Protein AF-A0AAD4HXD1-F1 (afdb_monomer)

Radius of gyration: 34.02 Å; Cα contacts (8 Å, |Δi|>4): 388; chains: 1; bounding box: 122×70×69 Å

Foldseek 3Di:
DDDDDDDDDDDDDDDDDDDDDDDDDDPPDDDDPPDPVVVVVVVVVVVVVVVVVVVCVVPPPPPPPPPPPDDPDPDPDPDDDDDDDDDDDDDDDDDPDDDDDDDDDDDDDPDDDPDDPDPDPDDPVCQVLQLVLCVVQVFVDLDGFEEEEEAQFLQQLLVVVVLLLLLQVLVQGQAEYEHEYDPPDDPVVSCVVSVHDPVRRYRYDYPVRRPPRGLALAYEGEPQPSGDPVVVVVCVVCCVVSLHHYQYQHPPCCPVVSCVSNDTSVLNNDLLSQQLSLQVRLQVVLVVVDPDDDPLVVDDDDDQQDDPSVSSVLLSCLLPLDDDDDDAPVVQVVVPDDDQDDRQGYPVCNVVCVVVVPPDPDDGDPDDGPQCPDPPRNDDDDPVPDFDADSNGHGDDSVVSVVSNLVSLVVQCVNRQPPPDDDPVLSDDDSHCPSSHPDDDD

Sequence (442 aa):
MASLFRSKEELGKKDDDHKPAGPSMRTQWIAATGGPRRKLKRLVIVLGLAAFVYLFIRNLPTDVPVRDRRRPVYRPETEPNKPPAPGPMPKLKPDRTPLKPLPPYKPPPDTVPPPAAYNGPLLFQNLLPSLQGISSTGGASTVNKNVLFAAASLRSTAMLLPLACQMANELKNYVHFALVGGSDIDMDKLRAVNGIDASCQVMFHDAHHINNYMHPQAMIIDASGLEEDYFLTSMRKQAPDSGIPLIELPENSVTQLAWISKLDSSSLAGQKWIELHGLVSNLLDFQHKAQSIPSFFTNKLVSKKYPSWLEHALKLARARGYWTLYPSAVAARHLATVHSELYRAPEEYETEFAKESAGNSEFPIDGATLLENLPGGGKLLGFDEMPLLHWDGQATPLTGLDEAALGYAKEFRQAVGGCQTLTADDLLPKMSTKDLFCMKDK

Organism: NCBI:txid669026

Mean predicted aligned error: 18.13 Å

Secondary structure (DSSP, 8-state):
-----------------------------------HHHHHHHHHHHHHHHHHHHHHHHTS-TTS-----SPP----------PPPPPPPP-------PPPPPPPPPPPPS--PPPP---S----TTHHHHHHHHHHTTTT-SSS-EEEEEESSHHHHHHHHHHHHHHHHTTSSEEEEEE-SS----HHHHHHHTT--TT---EEEEGGGTTTT---SEEEEE-SSSS-HHHHHHHHHHHHHHTPPEEEE-TTHHHHSGGGGG--HHHHH-HHHHHHHHHHHHHHHHHHH-SS--HHHH---S-TTS-THHHHHHHHHHHHT---PPPPHHHHHHH-PPP-PPP---TTTHHHHTTTTTS--PPP--S--GGGGSTTTT-PPPTTTSPPB-TTS-B--HHHHHHHHHHHHHHHHHHTS--SS--TTTTSPPSSGGGT--PPP-

pLDDT: mean 72.96, std 17.88, range [31.19, 95.06]

Solvent-accessible surface area (backbone atoms only — not comparable to full-atom values): 28098 Å² total; per-residue (Å²): 134,84,88,84,91,84,86,89,80,89,84,91,80,84,90,85,85,88,86,86,84,87,85,81,90,77,84,78,83,74,83,83,83,78,56,74,70,61,59,52,54,53,50,53,51,52,52,50,51,52,51,49,52,51,51,51,63,72,66,49,74,81,83,63,74,80,79,74,85,66,79,85,78,83,71,82,87,86,77,95,86,78,84,80,78,82,74,88,74,83,83,78,78,84,76,92,66,87,78,75,83,79,78,84,86,72,83,80,77,95,70,82,71,78,84,73,84,80,87,66,83,87,78,68,87,57,50,66,64,27,50,50,54,33,56,76,57,38,15,79,34,90,79,55,35,28,32,33,39,45,31,59,25,70,61,26,38,66,58,48,48,61,49,46,30,51,20,19,71,61,67,61,33,49,29,34,37,28,54,46,63,94,69,91,67,56,66,71,56,58,30,54,76,68,72,48,60,89,82,48,62,53,43,66,35,58,44,94,62,40,84,89,47,46,47,45,36,23,37,39,35,60,59,52,72,58,40,47,68,72,55,54,55,50,49,65,63,45,28,73,79,67,72,35,41,73,44,71,36,50,68,66,30,74,76,78,46,49,66,61,33,75,53,37,30,68,56,59,45,29,65,70,44,50,28,48,51,48,46,52,55,54,50,52,55,43,58,76,70,48,93,70,83,55,66,86,75,72,61,81,85,64,61,75,81,46,53,77,64,55,50,56,49,50,53,49,25,43,45,69,53,61,79,82,80,81,67,51,70,74,51,33,68,76,74,51,76,88,73,90,74,75,93,69,63,26,86,93,39,33,82,77,44,67,77,62,68,84,72,70,84,78,76,83,85,75,95,64,53,75,47,52,75,37,87,75,59,42,64,74,71,53,81,90,68,52,78,47,61,39,100,88,68,48,80,42,57,72,68,56,44,50,52,50,10,54,53,44,32,52,50,43,18,54,73,68,13,63,36,88,74,86,51,79,75,48,70,46,88,52,91,51,45,66,46,50,36,60,67,74,88,127

Structure (mmCIF, N/CA/C/O backbone):
data_AF-A0AAD4HXD1-F1
#
_entry.id   AF-A0AAD4HXD1-F1
#
loop_
_atom_site.group_PDB
_atom_site.id
_atom_site.type_symbol
_atom_site.label_atom_id
_atom_site.label_alt_id
_atom_site.label_comp_id
_atom_site.label_asym_id
_atom_site.label_entity_id
_atom_site.label_seq_id
_atom_site.pdbx_PDB_ins_code
_atom_site.Cartn_x
_atom_site.Cartn_y
_atom_site.Cartn_z
_atom_site.occupancy
_atom_site.B_iso_or_equiv
_atom_site.auth_seq_id
_atom_site.auth_comp_id
_atom_site.auth_asym_id
_atom_site.auth_atom_id
_atom_site.pdbx_PDB_model_num
ATOM 1 N N . MET A 1 1 ? -81.039 25.471 -8.101 1.00 37.06 1 MET A N 1
ATOM 2 C CA . MET A 1 1 ? -81.236 26.212 -9.362 1.00 37.06 1 MET A CA 1
ATOM 3 C C . MET A 1 1 ? -80.334 25.608 -10.427 1.00 37.06 1 MET A C 1
ATOM 5 O O . MET A 1 1 ? -79.185 25.343 -10.120 1.00 37.06 1 MET A O 1
ATOM 9 N N . ALA A 1 2 ? -80.918 25.362 -11.602 1.00 35.09 2 ALA A N 1
ATOM 10 C CA . ALA A 1 2 ? -80.341 25.270 -12.949 1.00 35.09 2 ALA A CA 1
ATOM 11 C C . ALA A 1 2 ? -78.946 24.636 -13.193 1.00 35.09 2 ALA A C 1
ATOM 13 O O . ALA A 1 2 ? -77.903 25.181 -12.853 1.00 35.09 2 ALA A O 1
ATOM 14 N N . SER A 1 3 ? -79.011 23.523 -13.931 1.00 43.44 3 SER A N 1
ATOM 15 C CA . SER A 1 3 ? -78.057 22.979 -14.917 1.00 43.44 3 SER A CA 1
ATOM 16 C C . SER A 1 3 ? -77.459 24.027 -15.873 1.00 43.44 3 SER A C 1
ATOM 18 O O . SER A 1 3 ? -78.152 24.997 -16.166 1.00 43.44 3 SER A O 1
ATOM 20 N N . LEU A 1 4 ? -76.267 23.763 -16.449 1.00 40.69 4 LEU A N 1
ATOM 21 C CA . LEU A 1 4 ? -76.042 23.861 -17.910 1.00 40.69 4 LEU A CA 1
ATOM 22 C C . LEU A 1 4 ? -74.705 23.228 -18.398 1.00 40.69 4 LEU A C 1
ATOM 24 O O . LEU A 1 4 ? -73.636 23.806 -18.268 1.00 40.69 4 LEU A O 1
ATOM 28 N N . PHE A 1 5 ? -74.834 22.018 -18.963 1.00 42.75 5 PHE A N 1
ATOM 29 C CA . PHE A 1 5 ? -74.226 21.419 -20.177 1.00 42.75 5 PHE A CA 1
ATOM 30 C C . PHE A 1 5 ? -72.800 21.754 -20.690 1.00 42.75 5 PHE A C 1
ATOM 32 O O . PHE A 1 5 ? -72.495 22.903 -20.989 1.00 42.75 5 PHE A O 1
ATOM 39 N N . ARG A 1 6 ? -72.043 20.690 -21.048 1.00 36.03 6 ARG A N 1
ATOM 40 C CA . ARG A 1 6 ? -71.559 20.304 -22.419 1.00 36.03 6 ARG A CA 1
ATOM 41 C C . ARG A 1 6 ? -70.663 19.048 -22.312 1.00 36.03 6 ARG A C 1
ATOM 43 O O . ARG A 1 6 ? -69.694 19.058 -21.572 1.00 36.03 6 ARG A O 1
ATOM 50 N N . SER A 1 7 ? -71.090 17.856 -22.741 1.00 36.94 7 SER A N 1
ATOM 51 C CA . SER A 1 7 ? -71.061 17.258 -24.097 1.00 36.94 7 SER A CA 1
ATOM 52 C C . SER A 1 7 ? -69.665 16.915 -24.664 1.00 36.94 7 SER A C 1
ATOM 54 O O . SER A 1 7 ? -68.981 17.796 -25.165 1.00 36.94 7 SER A O 1
ATOM 56 N N . LYS A 1 8 ? -69.359 15.606 -24.632 1.00 39.53 8 LYS A N 1
ATOM 57 C CA . LYS A 1 8 ? -68.745 14.724 -25.657 1.00 39.53 8 LYS A CA 1
ATOM 58 C C . LYS A 1 8 ? -67.545 15.206 -26.500 1.00 39.53 8 LYS A C 1
ATOM 60 O O . LYS A 1 8 ? -67.740 15.956 -27.445 1.00 39.53 8 LYS A O 1
ATOM 65 N N . GLU A 1 9 ? -66.401 14.556 -26.270 1.00 47.41 9 GLU A N 1
ATOM 66 C CA . GLU A 1 9 ? -65.419 14.057 -27.262 1.00 47.41 9 GLU A CA 1
ATOM 67 C C . GLU A 1 9 ? -64.537 13.025 -26.508 1.00 47.41 9 GLU A C 1
ATOM 69 O O . GLU A 1 9 ? -64.000 13.344 -25.452 1.00 47.41 9 GLU A O 1
ATOM 74 N N . GLU A 1 10 ? -64.700 11.711 -26.728 1.00 44.38 10 GLU A N 1
ATOM 75 C CA . GLU A 1 10 ? -63.871 10.877 -27.634 1.00 44.38 10 GLU A CA 1
ATOM 76 C C . GLU A 1 10 ? -62.373 10.937 -27.245 1.00 44.38 10 GLU A C 1
ATOM 78 O O . GLU A 1 10 ? -61.761 11.989 -27.309 1.00 44.38 10 GLU A O 1
ATOM 83 N N . LEU A 1 11 ? -61.692 9.894 -26.752 1.00 44.38 11 LEU A N 1
ATOM 84 C CA . LEU A 1 11 ? -61.571 8.527 -27.261 1.00 44.38 11 LEU A CA 1
ATOM 85 C C . LEU A 1 11 ? -60.884 7.607 -26.228 1.00 44.38 11 LEU A C 1
ATOM 87 O O . LEU A 1 11 ? -59.966 8.019 -25.522 1.00 44.38 11 LEU A O 1
ATOM 91 N N . GLY A 1 12 ? -61.249 6.321 -26.266 1.00 40.88 12 GLY A N 1
ATOM 92 C CA . GLY A 1 12 ? -60.297 5.217 -26.099 1.00 40.88 12 GLY A CA 1
ATOM 93 C C . GLY A 1 12 ? -59.960 4.773 -24.676 1.00 40.88 12 GLY A C 1
ATOM 94 O O . GLY A 1 12 ? -58.816 4.904 -24.246 1.00 40.88 12 GLY A O 1
ATOM 95 N N . LYS A 1 13 ? -60.904 4.121 -23.984 1.00 35.56 13 LYS A N 1
ATOM 96 C CA . LYS A 1 13 ? -60.568 3.242 -22.855 1.00 35.56 13 LYS A CA 1
ATOM 97 C C . LYS A 1 13 ? -60.996 1.812 -23.170 1.00 35.56 13 LYS A C 1
ATOM 99 O O . LYS A 1 13 ? -62.151 1.550 -23.467 1.00 35.56 13 LYS A O 1
ATOM 104 N N . LYS A 1 14 ? -59.987 0.946 -23.181 1.00 45.91 14 LYS A N 1
ATOM 105 C CA . LYS A 1 14 ? -60.007 -0.480 -23.498 1.00 45.91 14 LYS A CA 1
ATOM 106 C C . LYS A 1 14 ? -60.775 -1.230 -22.408 1.00 45.91 14 LYS A C 1
ATOM 108 O O . LYS A 1 14 ? -60.417 -1.103 -21.239 1.00 45.91 14 LYS A O 1
ATOM 113 N N . ASP A 1 15 ? -61.814 -1.942 -22.832 1.00 51.22 15 ASP A N 1
ATOM 114 C CA . ASP A 1 15 ? -62.765 -2.680 -22.002 1.00 51.22 15 ASP A CA 1
ATOM 115 C C . ASP A 1 15 ? -62.087 -3.744 -21.132 1.00 51.22 15 ASP A C 1
ATOM 117 O O . ASP A 1 15 ? -61.489 -4.703 -21.628 1.00 51.22 15 ASP A O 1
ATOM 121 N N . ASP A 1 16 ? -62.227 -3.544 -19.825 1.00 55.25 16 ASP A N 1
ATOM 122 C CA . ASP A 1 16 ? -62.021 -4.512 -18.756 1.00 55.25 16 ASP A CA 1
ATOM 123 C C . ASP A 1 16 ? -63.414 -4.972 -18.320 1.00 55.25 16 ASP A C 1
ATOM 125 O O . ASP A 1 16 ? -64.107 -4.221 -17.643 1.00 55.25 16 ASP A O 1
ATOM 129 N N . ASP A 1 17 ? -63.821 -6.181 -18.702 1.00 49.19 17 ASP A N 1
ATOM 130 C CA . ASP A 1 17 ? -64.832 -6.950 -17.974 1.00 49.19 17 ASP A CA 1
ATOM 131 C C . ASP A 1 17 ? -64.787 -8.423 -18.404 1.00 49.19 17 ASP A C 1
ATOM 133 O O . ASP A 1 17 ? -65.144 -8.783 -19.522 1.00 49.19 17 ASP A O 1
ATOM 137 N N . HIS A 1 18 ? -64.297 -9.284 -17.506 1.00 42.56 18 HIS A N 1
ATOM 138 C CA . HIS A 1 18 ? -65.062 -10.405 -16.939 1.00 42.56 18 HIS A CA 1
ATOM 139 C C . HIS A 1 18 ? -64.167 -11.329 -16.086 1.00 42.56 18 HIS A C 1
ATOM 141 O O . HIS A 1 18 ? -63.162 -11.887 -16.523 1.00 42.56 18 HIS A O 1
ATOM 147 N N . LYS A 1 19 ? -64.600 -11.532 -14.839 1.00 37.06 19 LYS A N 1
ATOM 148 C CA . LYS A 1 19 ? -64.245 -12.627 -13.914 1.00 37.06 19 LYS A CA 1
ATOM 149 C C . LYS A 1 19 ? -65.553 -13.386 -13.582 1.00 37.06 19 LYS A C 1
ATOM 151 O O . LYS A 1 19 ? -66.611 -12.784 -13.746 1.00 37.06 19 LYS A O 1
ATOM 156 N N . PRO A 1 20 ? -65.542 -14.544 -12.886 1.00 50.59 20 PRO A N 1
ATOM 157 C CA . PRO A 1 20 ? -64.665 -15.723 -12.970 1.00 50.59 20 PRO A CA 1
ATOM 158 C C . PRO A 1 20 ? -65.456 -17.075 -12.917 1.00 50.59 20 PRO A C 1
ATOM 160 O O . PRO A 1 20 ? -66.673 -17.084 -12.776 1.00 50.59 20 PRO A O 1
ATOM 163 N N . ALA A 1 21 ? -64.707 -18.196 -12.904 1.00 35.56 21 ALA A N 1
ATOM 164 C CA . ALA A 1 21 ? -65.012 -19.540 -12.343 1.00 35.56 21 ALA A CA 1
ATOM 165 C C . ALA A 1 21 ? -65.414 -20.717 -13.281 1.00 35.56 21 ALA A C 1
ATOM 167 O O . ALA A 1 21 ? -66.584 -20.898 -13.574 1.00 35.56 21 ALA A O 1
ATOM 168 N N . GLY A 1 22 ? -64.409 -21.571 -13.594 1.00 36.91 22 GLY A N 1
ATOM 169 C CA . GLY A 1 22 ? -64.385 -23.060 -13.720 1.00 36.91 22 GLY A CA 1
ATOM 170 C C . GLY A 1 22 ? -65.423 -23.828 -14.578 1.00 36.91 22 GLY A C 1
ATOM 171 O O . GLY A 1 22 ? -66.390 -23.242 -15.037 1.00 36.91 22 GLY A O 1
ATOM 172 N N . PRO A 1 23 ? -65.313 -25.171 -14.764 1.00 42.66 23 PRO A N 1
ATOM 173 C CA . PRO A 1 23 ? -64.225 -26.109 -14.450 1.00 42.66 23 PRO A CA 1
ATOM 174 C C . PRO A 1 23 ? -63.858 -27.082 -15.618 1.00 42.66 23 PRO A C 1
ATOM 176 O O . PRO A 1 23 ? -64.441 -27.087 -16.698 1.00 42.66 23 PRO A O 1
ATOM 179 N N . SER A 1 24 ? -62.949 -28.015 -15.317 1.00 40.91 24 SER A N 1
ATOM 180 C CA . SER A 1 24 ? -62.674 -29.290 -16.012 1.00 40.91 24 SER A CA 1
ATOM 181 C C . SER A 1 24 ? -61.665 -29.280 -17.172 1.00 40.91 24 SER A C 1
ATOM 183 O O . SER A 1 24 ? -61.949 -29.076 -18.350 1.00 40.91 24 SER A O 1
ATOM 185 N N . MET A 1 25 ? -60.436 -29.620 -16.792 1.00 47.22 25 MET A N 1
ATOM 186 C CA . MET A 1 25 ? -59.376 -30.086 -17.669 1.00 47.22 25 MET A CA 1
ATOM 187 C C . MET A 1 25 ? -59.753 -31.493 -18.167 1.00 47.22 25 MET A C 1
ATOM 189 O O . MET A 1 25 ? -59.591 -32.482 -17.455 1.00 47.22 25 MET A O 1
ATOM 193 N N . ARG A 1 26 ? -60.304 -31.594 -19.382 1.00 41.69 26 ARG A N 1
ATOM 194 C CA . ARG A 1 26 ? -60.372 -32.866 -20.114 1.00 41.69 26 ARG A CA 1
ATOM 195 C C . ARG A 1 26 ? -59.051 -33.076 -20.843 1.00 41.69 26 ARG A C 1
ATOM 197 O O . ARG A 1 26 ? -58.772 -32.438 -21.854 1.00 41.69 26 ARG A O 1
ATOM 204 N N . THR A 1 27 ? -58.253 -33.999 -20.325 1.00 47.50 27 THR A N 1
ATOM 205 C CA . THR A 1 27 ? -57.062 -34.543 -20.976 1.00 47.50 27 THR A CA 1
ATOM 206 C C . THR A 1 27 ? -57.485 -35.308 -22.229 1.00 47.50 27 THR A C 1
ATOM 208 O O . THR A 1 27 ? -57.886 -36.469 -22.158 1.00 47.50 27 THR A O 1
ATOM 211 N N . GLN A 1 28 ? -57.427 -34.658 -23.389 1.00 45.16 28 GLN A N 1
ATOM 212 C CA . GLN A 1 28 ? -57.628 -35.325 -24.671 1.00 45.16 28 GLN A CA 1
ATOM 213 C C . GLN A 1 28 ? -56.326 -36.039 -25.055 1.00 45.16 28 GLN A C 1
ATOM 215 O O . GLN A 1 28 ? -55.384 -35.448 -25.580 1.00 45.16 28 GLN A O 1
ATOM 220 N N . TRP A 1 29 ? -56.264 -37.330 -24.733 1.00 46.12 29 TRP A N 1
ATOM 221 C CA . TRP A 1 29 ? -55.247 -38.244 -25.237 1.00 46.12 29 TRP A CA 1
ATOM 222 C C . TRP A 1 29 ? -55.370 -38.348 -26.760 1.00 46.12 29 TRP A C 1
ATOM 224 O O . TRP A 1 29 ? -56.280 -38.996 -27.271 1.00 46.12 29 TRP A O 1
ATOM 234 N N . ILE A 1 30 ? -54.439 -37.736 -27.491 1.00 43.94 30 ILE A N 1
ATOM 235 C CA . ILE A 1 30 ? -54.216 -38.054 -28.902 1.00 43.94 30 ILE A CA 1
ATOM 236 C C . ILE A 1 30 ? -53.036 -39.023 -28.953 1.00 43.94 30 ILE A C 1
ATOM 238 O O . ILE A 1 30 ? -51.882 -38.648 -28.745 1.00 43.94 30 ILE A O 1
ATOM 242 N N . ALA A 1 31 ? -53.348 -40.295 -29.196 1.00 43.25 31 ALA A N 1
ATOM 243 C CA . ALA A 1 31 ? -52.364 -41.339 -29.424 1.00 43.25 31 ALA A CA 1
ATOM 244 C C . ALA A 1 31 ? -51.506 -41.001 -30.655 1.00 43.25 31 ALA A C 1
ATOM 246 O O . ALA A 1 31 ? -52.005 -40.720 -31.744 1.00 43.25 31 ALA A O 1
ATOM 247 N N . ALA A 1 32 ? -50.189 -41.024 -30.464 1.00 48.75 32 ALA A N 1
ATOM 248 C CA . ALA A 1 32 ? -49.208 -40.738 -31.492 1.00 48.75 32 ALA A CA 1
ATOM 249 C C . ALA A 1 32 ? -49.118 -41.877 -32.520 1.00 48.75 32 ALA A C 1
ATOM 251 O O . ALA A 1 32 ? -48.536 -42.923 -32.246 1.00 48.75 32 ALA A O 1
ATOM 252 N N . THR A 1 33 ? -49.554 -41.630 -33.752 1.00 52.91 33 THR A N 1
ATOM 253 C CA . THR A 1 33 ? -49.103 -42.389 -34.929 1.00 52.91 33 THR A CA 1
ATOM 254 C C . THR A 1 33 ? -48.000 -41.601 -35.636 1.00 52.91 33 THR A C 1
ATOM 256 O O . THR A 1 33 ? -48.153 -41.003 -36.698 1.00 52.91 33 THR A O 1
ATOM 259 N N . GLY A 1 34 ? -46.831 -41.546 -34.992 1.00 46.81 34 GLY A N 1
ATOM 260 C CA . GLY A 1 34 ? -45.631 -40.946 -35.570 1.00 46.81 34 GLY A CA 1
ATOM 261 C C . GLY A 1 34 ? -45.034 -41.857 -36.641 1.00 46.81 34 GLY A C 1
ATOM 262 O O . GLY A 1 34 ? -44.302 -42.785 -36.310 1.00 46.81 34 GLY A O 1
ATOM 263 N N . GLY A 1 35 ? -45.329 -41.581 -37.913 1.00 59.06 35 GLY A N 1
ATOM 264 C CA . GLY A 1 35 ? -44.817 -42.349 -39.050 1.00 59.06 35 GLY A CA 1
ATOM 265 C C . GLY A 1 35 ? -43.278 -42.491 -39.092 1.00 59.06 35 GLY A C 1
ATOM 266 O O . GLY A 1 35 ? -42.547 -41.662 -38.531 1.00 59.06 35 GLY A O 1
ATOM 267 N N . PRO A 1 36 ? -42.760 -43.510 -39.807 1.00 59.25 36 PRO A N 1
ATOM 268 C CA . PRO A 1 36 ? -41.360 -43.967 -39.754 1.00 59.25 36 PRO A CA 1
ATOM 269 C C . PRO A 1 36 ? -40.311 -42.892 -40.097 1.00 59.25 36 PRO A C 1
ATOM 271 O O . PRO A 1 36 ? -39.161 -42.973 -39.667 1.00 59.25 36 PRO A O 1
ATOM 274 N N . ARG A 1 37 ? -40.709 -41.811 -40.781 1.00 59.09 37 ARG A N 1
ATOM 275 C CA . ARG A 1 37 ? -39.831 -40.680 -41.131 1.00 59.09 37 ARG A CA 1
ATOM 276 C C . ARG A 1 37 ? -39.358 -39.848 -39.927 1.00 59.09 37 ARG A C 1
ATOM 278 O O . ARG A 1 37 ? -38.279 -39.263 -39.995 1.00 59.09 37 ARG A O 1
ATOM 285 N N . ARG A 1 38 ? -40.108 -39.789 -38.814 1.00 59.34 38 ARG A N 1
ATOM 286 C CA . ARG A 1 38 ? -39.685 -39.028 -37.613 1.00 59.34 38 ARG A CA 1
ATOM 287 C C . ARG A 1 38 ? -38.642 -39.774 -36.777 1.00 59.34 38 ARG A C 1
ATOM 289 O O . ARG A 1 38 ? -37.774 -39.127 -36.193 1.00 59.34 38 ARG A O 1
ATOM 296 N N . LYS A 1 39 ? -38.685 -41.112 -36.751 1.00 66.69 39 LYS A N 1
ATOM 297 C CA . LYS A 1 39 ? -37.666 -41.920 -36.061 1.00 66.69 39 LYS A CA 1
ATOM 298 C C . LYS A 1 39 ? -36.324 -41.885 -36.794 1.00 66.69 39 LYS A C 1
ATOM 300 O O . LYS A 1 39 ? -35.301 -41.735 -36.137 1.00 66.69 39 LYS A O 1
ATOM 305 N N . LEU A 1 40 ? -36.336 -41.882 -38.131 1.00 73.50 40 LEU A N 1
ATOM 306 C CA . LEU A 1 40 ? -35.114 -41.751 -38.931 1.00 73.50 40 LEU A CA 1
ATOM 307 C C . LEU A 1 40 ? -34.408 -40.403 -38.704 1.00 73.50 40 LEU A C 1
ATOM 309 O O . LEU A 1 40 ? -33.202 -40.375 -38.493 1.00 73.50 40 LEU A O 1
ATOM 313 N N . LYS A 1 41 ? -35.157 -39.289 -38.641 1.00 74.12 41 LYS A N 1
ATOM 314 C CA . LYS A 1 41 ? -34.578 -37.966 -38.335 1.00 74.12 41 LYS A CA 1
ATOM 315 C C . LYS A 1 41 ? -33.908 -37.913 -36.959 1.00 74.12 41 LYS A C 1
ATOM 317 O O . LYS A 1 41 ? -32.830 -37.348 -36.837 1.00 74.12 41 LYS A O 1
ATOM 322 N N . ARG A 1 42 ? -34.513 -38.521 -35.931 1.00 78.19 42 ARG A N 1
ATOM 323 C CA . ARG A 1 42 ? -33.906 -38.585 -34.589 1.00 78.19 42 ARG A CA 1
ATOM 324 C C . ARG A 1 42 ? -32.628 -39.424 -34.583 1.00 78.19 42 ARG A C 1
ATOM 326 O O . ARG A 1 42 ? -31.668 -39.034 -33.934 1.00 78.19 42 ARG A O 1
ATOM 333 N N . LEU A 1 43 ? -32.596 -40.520 -35.339 1.00 85.69 43 LEU A N 1
ATOM 334 C CA . LEU A 1 43 ? -31.428 -41.398 -35.428 1.00 85.69 43 LEU A CA 1
ATOM 335 C C . LEU A 1 43 ? -30.250 -40.706 -36.137 1.00 85.69 43 LEU A C 1
ATOM 337 O O . LEU A 1 43 ? -29.125 -40.777 -35.656 1.00 85.69 43 LEU A O 1
ATOM 341 N N . VAL A 1 44 ? -30.520 -39.947 -37.205 1.00 88.81 44 VAL A N 1
ATOM 342 C CA . VAL A 1 44 ? -29.504 -39.130 -37.895 1.00 88.81 44 VAL A CA 1
ATOM 343 C C . VAL A 1 44 ? -28.949 -38.027 -36.988 1.00 88.81 44 VAL A C 1
ATOM 345 O O . VAL A 1 44 ? -27.743 -37.813 -36.968 1.00 88.81 44 VAL A O 1
ATOM 348 N N . ILE A 1 45 ? -29.798 -37.361 -36.195 1.00 90.00 45 ILE A N 1
ATOM 349 C CA . ILE A 1 45 ? -29.348 -36.333 -35.240 1.00 90.00 45 ILE A CA 1
ATOM 350 C C . ILE A 1 45 ? -28.458 -36.946 -34.152 1.00 90.00 45 ILE A C 1
ATOM 352 O O . ILE A 1 45 ? -27.416 -36.384 -33.831 1.00 90.00 45 ILE A O 1
ATOM 356 N N . VAL A 1 46 ? -28.840 -38.107 -33.611 1.00 92.31 46 VAL A N 1
ATOM 357 C CA . VAL A 1 46 ? -28.043 -38.807 -32.591 1.00 92.31 46 VAL A CA 1
ATOM 358 C C . VAL A 1 46 ? -26.695 -39.253 -33.159 1.00 92.31 46 VAL A C 1
ATOM 360 O O . VAL A 1 46 ? -25.674 -39.048 -32.511 1.00 92.31 46 VAL A O 1
ATOM 363 N N . LEU A 1 47 ? -26.666 -39.793 -34.381 1.00 92.75 47 LEU A N 1
ATOM 364 C CA . LEU A 1 47 ? -25.414 -40.148 -35.057 1.00 92.75 47 LEU A CA 1
ATOM 365 C C . LEU A 1 47 ? -24.543 -38.921 -35.350 1.00 92.75 47 LEU A C 1
ATOM 367 O O . LEU A 1 47 ? -23.331 -38.987 -35.169 1.00 92.75 47 LEU A O 1
ATOM 371 N N . GLY A 1 48 ? -25.145 -37.799 -35.749 1.00 94.19 48 GLY A N 1
ATOM 372 C CA . GLY A 1 48 ? -24.433 -36.537 -35.958 1.00 94.19 48 GLY A CA 1
ATOM 373 C C . GLY A 1 48 ? -23.806 -36.001 -34.669 1.00 94.19 48 GLY A C 1
ATOM 374 O O . GLY A 1 48 ? -22.636 -35.631 -34.665 1.00 94.19 48 GLY A O 1
ATOM 375 N N . LEU A 1 49 ? -24.547 -36.032 -33.556 1.00 93.81 49 LEU A N 1
ATOM 376 C CA . LEU A 1 49 ? -24.029 -35.664 -32.234 1.00 93.81 49 LEU A CA 1
ATOM 377 C C . LEU A 1 49 ? -22.905 -36.600 -31.782 1.00 93.81 49 LEU A C 1
ATOM 379 O O . LEU A 1 49 ? -21.880 -36.129 -31.301 1.00 93.81 49 LEU A O 1
ATOM 383 N N . ALA A 1 50 ? -23.057 -37.911 -31.979 1.00 93.50 50 ALA A N 1
ATOM 384 C CA . ALA A 1 50 ? -22.020 -38.881 -31.639 1.00 93.50 50 ALA A CA 1
ATOM 385 C C . ALA A 1 50 ? -20.742 -38.671 -32.469 1.00 93.50 50 ALA A C 1
ATOM 387 O O . ALA A 1 50 ? -19.643 -38.696 -31.919 1.00 93.50 50 ALA A O 1
ATOM 388 N N . ALA A 1 51 ? -20.875 -38.401 -33.772 1.00 93.75 51 ALA A N 1
ATOM 389 C CA . ALA A 1 51 ? -19.747 -38.086 -34.645 1.00 93.75 51 ALA A CA 1
ATOM 390 C C . ALA A 1 51 ? -19.065 -36.768 -34.249 1.00 93.75 51 ALA A C 1
ATOM 392 O O . ALA A 1 51 ? -17.839 -36.697 -34.237 1.00 93.75 51 ALA A O 1
ATOM 393 N N . PHE A 1 52 ? -19.841 -35.748 -33.871 1.00 92.88 52 PHE A N 1
ATOM 394 C CA . PHE A 1 52 ? -19.307 -34.484 -33.370 1.00 92.88 52 PHE A CA 1
ATOM 395 C C . PHE A 1 52 ? -18.513 -34.677 -32.074 1.00 92.88 52 PHE A C 1
ATOM 397 O O . PHE A 1 52 ? -17.381 -34.213 -31.984 1.00 92.88 52 PHE A O 1
ATOM 404 N N . VAL A 1 53 ? -19.059 -35.414 -31.101 1.00 93.25 53 VAL A N 1
ATOM 405 C CA . VAL A 1 53 ? -18.362 -35.727 -29.842 1.00 93.25 53 VAL A CA 1
ATOM 406 C C . VAL A 1 53 ? -17.089 -36.533 -30.105 1.00 93.25 53 VAL A C 1
ATOM 408 O O . VAL A 1 53 ? -16.044 -36.227 -29.540 1.00 93.25 53 VAL A O 1
ATOM 411 N N . TYR A 1 54 ? -17.141 -37.518 -31.005 1.00 93.25 54 TYR A N 1
ATOM 412 C CA . TYR A 1 54 ? -15.964 -38.296 -31.393 1.00 93.25 54 TYR A CA 1
ATOM 413 C C . TYR A 1 54 ? -14.871 -37.422 -32.025 1.00 93.25 54 TYR A C 1
ATOM 415 O O . TYR A 1 54 ? -13.705 -37.522 -31.645 1.00 93.25 54 TYR A O 1
ATOM 423 N N . LEU A 1 55 ? -15.240 -36.535 -32.956 1.00 91.19 55 LEU A N 1
ATOM 424 C CA . LEU A 1 55 ? -14.294 -35.609 -33.582 1.00 91.19 55 LEU A CA 1
ATOM 425 C C . LEU A 1 55 ? -13.741 -34.602 -32.573 1.00 91.19 55 LEU A C 1
ATOM 427 O O . LEU A 1 55 ? -12.550 -34.319 -32.610 1.00 91.19 55 LEU A O 1
ATOM 431 N N . PHE A 1 56 ? -14.566 -34.113 -31.648 1.00 86.38 56 PHE A N 1
ATOM 432 C CA . PHE A 1 56 ? -14.150 -33.196 -30.591 1.00 86.38 56 PHE A CA 1
ATOM 433 C C . PHE A 1 56 ? -13.135 -33.836 -29.636 1.00 86.38 56 PHE A C 1
ATOM 435 O O . PHE A 1 56 ? -12.118 -33.223 -29.337 1.00 86.38 56 PHE A O 1
ATOM 442 N N . ILE A 1 57 ? -13.362 -35.084 -29.210 1.00 87.06 57 ILE A N 1
ATOM 443 C CA . ILE A 1 57 ? -12.414 -35.822 -28.359 1.00 87.06 57 ILE A CA 1
ATOM 444 C C . ILE A 1 57 ? -11.111 -36.100 -29.116 1.00 87.06 57 ILE A C 1
ATOM 446 O O . ILE A 1 57 ? -10.031 -35.970 -28.548 1.00 87.06 57 ILE A O 1
ATOM 450 N N . ARG A 1 58 ? -11.190 -36.461 -30.403 1.00 84.19 58 ARG A N 1
ATOM 451 C CA . ARG A 1 58 ? -10.005 -36.787 -31.209 1.00 84.19 58 ARG A CA 1
ATOM 452 C C . ARG A 1 58 ? -9.168 -35.559 -31.587 1.00 84.19 58 ARG A C 1
ATOM 454 O O . ARG A 1 58 ? -7.959 -35.694 -31.729 1.00 84.19 58 ARG A O 1
ATOM 461 N N . ASN A 1 59 ? -9.796 -34.394 -31.749 1.00 81.81 59 ASN A N 1
ATOM 462 C CA . ASN A 1 59 ? -9.123 -33.115 -32.005 1.00 81.81 59 ASN A CA 1
ATOM 463 C C . ASN A 1 59 ? -8.870 -32.298 -30.732 1.00 81.81 59 ASN A C 1
ATOM 465 O O . ASN A 1 59 ? -8.457 -31.144 -30.839 1.00 81.81 59 ASN A O 1
ATOM 469 N N . LEU A 1 60 ? -9.112 -32.852 -29.540 1.00 77.38 60 LEU A N 1
ATOM 470 C CA . LEU A 1 60 ? -8.720 -32.190 -28.306 1.00 77.38 60 LEU A CA 1
ATOM 471 C C . LEU A 1 60 ? -7.181 -32.187 -28.257 1.00 77.38 60 LEU A C 1
ATOM 473 O O . LEU A 1 60 ? -6.592 -33.270 -28.223 1.00 77.38 60 LEU A O 1
ATOM 477 N N . PRO A 1 61 ? -6.503 -31.025 -28.280 1.00 64.44 61 PRO A N 1
ATOM 478 C CA . PRO A 1 61 ? -5.056 -30.995 -28.134 1.00 64.44 61 PRO A CA 1
ATOM 479 C C . PRO A 1 61 ? -4.712 -31.485 -26.723 1.00 64.44 61 PRO A C 1
ATOM 481 O O . PRO A 1 61 ? -4.895 -30.771 -25.740 1.00 64.44 61 PRO A O 1
ATOM 484 N N . THR A 1 62 ? -4.235 -32.723 -26.613 1.00 62.16 62 THR A N 1
ATOM 485 C CA . THR A 1 62 ? -3.750 -33.310 -25.353 1.00 62.16 62 THR A CA 1
ATOM 486 C C . THR A 1 62 ? -2.395 -32.747 -24.924 1.00 62.16 62 THR A C 1
ATOM 488 O O . THR A 1 62 ? -1.924 -33.057 -23.835 1.00 62.16 62 THR A O 1
ATOM 491 N N . ASP A 1 63 ? -1.796 -31.888 -25.751 1.00 60.88 63 ASP A N 1
ATOM 492 C CA . ASP A 1 63 ? -0.480 -31.285 -25.529 1.00 60.88 63 ASP A CA 1
ATOM 493 C C . ASP A 1 63 ? -0.552 -29.949 -24.776 1.00 60.88 63 ASP A C 1
ATOM 495 O O . ASP A 1 63 ? 0.454 -29.257 -24.629 1.00 60.88 63 ASP A O 1
ATOM 499 N N . VAL A 1 64 ? -1.735 -29.561 -24.287 1.00 60.06 64 VAL A N 1
ATOM 500 C CA . VAL A 1 64 ? -1.852 -28.430 -23.364 1.00 60.06 64 VAL A CA 1
ATOM 501 C C . VAL A 1 64 ? -1.570 -28.969 -21.962 1.00 60.06 64 VAL A C 1
ATOM 503 O O . VAL A 1 64 ? -2.416 -29.689 -21.423 1.00 60.06 64 VAL A O 1
ATOM 506 N N . PRO A 1 65 ? -0.410 -28.670 -21.343 1.00 51.91 65 PRO A N 1
ATOM 507 C CA . PRO A 1 65 ? -0.193 -29.054 -19.959 1.00 51.91 65 PRO A CA 1
ATOM 508 C C . PRO A 1 65 ? -1.318 -28.444 -19.126 1.00 51.91 65 PRO A C 1
ATOM 510 O O . PRO A 1 65 ? -1.641 -27.260 -19.269 1.00 51.91 65 PRO A O 1
ATOM 513 N N . VAL A 1 66 ? -1.929 -29.253 -18.257 1.00 48.50 66 VAL A N 1
ATOM 514 C CA . VAL A 1 66 ? -2.782 -28.729 -17.192 1.00 48.50 66 VAL A CA 1
ATOM 515 C C . VAL A 1 66 ? -1.921 -27.711 -16.459 1.00 48.50 66 VAL A C 1
ATOM 517 O O . VAL A 1 66 ? -0.917 -28.065 -15.846 1.00 48.50 66 VAL A O 1
ATOM 520 N N . ARG A 1 67 ? -2.255 -26.426 -16.603 1.00 47.88 67 ARG A N 1
ATOM 521 C CA . ARG A 1 67 ? -1.602 -25.346 -15.872 1.00 47.88 67 ARG A CA 1
ATOM 522 C C . ARG A 1 67 ? -2.019 -25.542 -14.422 1.00 47.88 67 ARG A C 1
ATOM 524 O O . ARG A 1 67 ? -3.064 -25.044 -14.006 1.00 47.88 67 ARG A O 1
ATOM 531 N N . ASP A 1 68 ? -1.262 -26.370 -13.711 1.00 43.22 68 ASP A N 1
ATOM 532 C CA . ASP A 1 68 ? -1.478 -26.685 -12.310 1.00 43.22 68 ASP A CA 1
ATOM 533 C C . ASP A 1 68 ? -1.416 -25.365 -11.536 1.00 43.22 68 ASP A C 1
ATOM 535 O O . ASP A 1 68 ? -0.359 -24.804 -11.277 1.00 43.22 68 ASP A O 1
ATOM 539 N N . ARG A 1 69 ? -2.592 -24.821 -11.212 1.00 49.47 69 ARG A N 1
ATOM 540 C CA . ARG A 1 69 ? -2.769 -23.639 -10.354 1.00 49.47 69 ARG A CA 1
ATOM 541 C C . ARG A 1 69 ? -2.734 -24.018 -8.869 1.00 49.47 69 ARG A C 1
ATOM 543 O O . ARG A 1 69 ? -3.275 -23.300 -8.031 1.00 49.47 69 ARG A O 1
ATOM 550 N N . ARG A 1 70 ? -2.158 -25.173 -8.526 1.00 46.12 70 ARG A N 1
ATOM 551 C CA . ARG A 1 70 ? -1.962 -25.579 -7.134 1.00 46.12 70 ARG A CA 1
ATOM 552 C C . ARG A 1 70 ? -0.677 -24.936 -6.627 1.00 46.12 70 ARG A C 1
ATOM 554 O O . ARG A 1 70 ? 0.358 -25.040 -7.275 1.00 46.12 70 ARG A O 1
ATOM 561 N N . ARG A 1 71 ? -0.764 -24.269 -5.470 1.00 41.91 71 ARG A N 1
ATOM 562 C CA . ARG A 1 71 ? 0.401 -23.752 -4.739 1.00 41.91 71 ARG A CA 1
ATOM 563 C C . ARG A 1 71 ? 1.462 -24.862 -4.626 1.00 41.91 71 ARG A C 1
ATOM 565 O O . ARG A 1 71 ? 1.078 -25.999 -4.332 1.00 41.91 71 ARG A O 1
ATOM 572 N N . PRO A 1 72 ? 2.761 -24.574 -4.819 1.00 43.16 72 PRO A N 1
ATOM 573 C CA . PRO A 1 72 ? 3.797 -25.550 -4.523 1.00 43.16 72 PRO A CA 1
ATOM 574 C C . PRO A 1 72 ? 3.723 -25.900 -3.032 1.00 43.16 72 PRO A C 1
ATOM 576 O O . PRO A 1 72 ? 3.876 -25.046 -2.161 1.00 43.16 72 PRO A O 1
ATOM 579 N N . VAL A 1 73 ? 3.428 -27.166 -2.735 1.00 39.19 73 VAL A N 1
ATOM 580 C CA . VAL A 1 73 ? 3.512 -27.701 -1.376 1.00 39.19 73 VAL A CA 1
ATOM 581 C C . VAL A 1 73 ? 4.989 -27.936 -1.099 1.00 39.19 73 VAL A C 1
ATOM 583 O O . VAL A 1 73 ? 5.560 -28.921 -1.566 1.00 39.19 73 VAL A O 1
ATOM 586 N N . TYR A 1 74 ? 5.615 -27.027 -0.356 1.00 37.12 74 TYR A N 1
ATOM 587 C CA . TYR A 1 74 ? 6.942 -27.260 0.199 1.00 37.12 74 TYR A CA 1
ATOM 588 C C . TYR A 1 74 ? 6.835 -28.391 1.222 1.00 37.12 74 TYR A C 1
ATOM 590 O O . TYR A 1 74 ? 6.371 -28.195 2.345 1.00 37.12 74 TYR A O 1
ATOM 598 N N . ARG A 1 75 ? 7.219 -29.606 0.816 1.00 31.19 75 ARG A N 1
ATOM 599 C CA . ARG A 1 75 ? 7.502 -30.675 1.773 1.00 31.19 75 ARG A CA 1
ATOM 600 C C . ARG A 1 75 ? 8.844 -30.353 2.430 1.00 31.19 75 ARG A C 1
ATOM 602 O O . ARG A 1 75 ? 9.815 -30.181 1.697 1.00 31.19 75 ARG A O 1
ATOM 609 N N . PRO A 1 76 ? 8.921 -30.271 3.766 1.00 36.44 76 PRO A N 1
ATOM 610 C CA . PRO A 1 76 ? 10.204 -30.154 4.440 1.00 36.44 76 PRO A CA 1
ATOM 611 C C . PRO A 1 76 ? 11.019 -31.425 4.163 1.00 36.44 76 PRO A C 1
ATOM 613 O O . PRO A 1 76 ? 10.585 -32.536 4.473 1.00 36.44 76 PRO A O 1
ATOM 616 N N . GLU A 1 77 ? 12.168 -31.255 3.510 1.00 35.62 77 GLU A N 1
ATOM 617 C CA . GLU A 1 77 ? 13.101 -32.330 3.179 1.00 35.62 77 GLU A CA 1
ATOM 618 C C . GLU A 1 77 ? 13.613 -32.979 4.466 1.00 35.62 77 GLU A C 1
ATOM 620 O O . GLU A 1 77 ? 14.414 -32.414 5.205 1.00 35.62 77 GLU A O 1
ATOM 625 N N . THR A 1 78 ? 13.136 -34.191 4.736 1.00 42.38 78 THR A N 1
ATOM 626 C CA . THR A 1 78 ? 13.752 -35.093 5.708 1.00 42.38 78 THR A CA 1
ATOM 627 C C . THR A 1 78 ? 14.236 -36.302 4.922 1.00 42.38 78 THR A C 1
ATOM 629 O O . THR A 1 78 ? 13.477 -37.238 4.716 1.00 42.38 78 THR A O 1
ATOM 632 N N . GLU A 1 79 ? 15.435 -36.203 4.344 1.00 35.66 79 GLU A N 1
ATOM 633 C CA . GLU A 1 79 ? 16.483 -37.240 4.348 1.00 35.66 79 GLU A CA 1
ATOM 634 C C . GLU A 1 79 ? 17.575 -36.974 3.290 1.00 35.66 79 GLU A C 1
ATOM 636 O O . GLU A 1 79 ? 17.282 -36.533 2.177 1.00 35.66 79 GLU A O 1
ATOM 641 N N . PRO A 1 80 ? 18.851 -37.269 3.605 1.00 53.34 80 PRO A N 1
ATOM 642 C CA . PRO A 1 80 ? 19.962 -37.113 2.682 1.00 53.34 80 PRO A CA 1
ATOM 643 C C . PRO A 1 80 ? 20.177 -38.402 1.876 1.00 53.34 80 PRO A C 1
ATOM 645 O O . PRO A 1 80 ? 20.475 -39.442 2.458 1.00 53.34 80 PRO A O 1
ATOM 648 N N . ASN A 1 81 ? 20.069 -38.326 0.543 1.00 42.41 81 ASN A N 1
ATOM 649 C CA . ASN A 1 81 ? 20.968 -38.947 -0.453 1.00 42.41 81 ASN A CA 1
ATOM 650 C C . ASN A 1 81 ? 20.271 -39.217 -1.798 1.00 42.41 81 ASN A C 1
ATOM 652 O O . ASN A 1 81 ? 19.428 -40.104 -1.905 1.00 42.41 81 ASN A O 1
ATOM 656 N N . LYS A 1 82 ? 20.755 -38.524 -2.842 1.00 32.84 82 LYS A N 1
ATOM 657 C CA . LYS A 1 82 ? 21.282 -39.033 -4.132 1.00 32.84 82 LYS A CA 1
ATOM 658 C C . LYS A 1 82 ? 20.931 -38.033 -5.251 1.00 32.84 82 LYS A C 1
ATOM 660 O O . LYS A 1 82 ? 19.748 -37.812 -5.497 1.00 32.84 82 LYS A O 1
ATOM 665 N N . PRO A 1 83 ? 21.911 -37.424 -5.944 1.00 39.22 83 PRO A N 1
ATOM 666 C CA . PRO A 1 83 ? 21.604 -36.526 -7.053 1.00 39.22 83 PRO A CA 1
ATOM 667 C C . PRO A 1 83 ? 20.913 -37.314 -8.182 1.00 39.22 83 PRO A C 1
ATOM 669 O O . PRO A 1 83 ? 21.380 -38.408 -8.525 1.00 39.22 83 PRO A O 1
ATOM 672 N N . PRO A 1 84 ? 19.809 -36.808 -8.761 1.00 39.25 84 PRO A N 1
ATOM 673 C CA . PRO A 1 84 ? 19.168 -37.457 -9.895 1.00 39.25 84 PRO A CA 1
ATOM 674 C C . PRO A 1 84 ? 20.110 -37.411 -11.103 1.00 39.25 84 PRO A C 1
ATOM 676 O O . PRO A 1 84 ? 20.676 -36.371 -11.438 1.00 39.25 84 PRO A O 1
ATOM 679 N N . ALA A 1 85 ? 20.307 -38.566 -11.739 1.00 40.81 85 ALA A N 1
ATOM 680 C CA . ALA A 1 85 ? 21.131 -38.686 -12.934 1.00 40.81 85 ALA A CA 1
ATOM 681 C C . ALA A 1 85 ? 20.567 -37.797 -14.065 1.00 40.81 85 ALA A C 1
ATOM 683 O O . ALA A 1 85 ? 19.351 -37.802 -14.278 1.00 40.81 85 ALA A O 1
ATOM 684 N N . PRO A 1 86 ? 21.414 -37.066 -14.815 1.00 38.75 86 PRO A N 1
ATOM 685 C CA . PRO A 1 86 ? 20.963 -36.275 -15.952 1.00 38.75 86 PRO A CA 1
ATOM 686 C C . PRO A 1 86 ? 20.299 -37.171 -17.001 1.00 38.75 86 PRO A C 1
ATOM 688 O O . PRO A 1 86 ? 20.869 -38.182 -17.420 1.00 38.75 86 PRO A O 1
ATOM 691 N N . GLY A 1 87 ? 19.098 -36.792 -17.442 1.00 40.72 87 GLY A N 1
ATOM 692 C CA . GLY A 1 87 ? 18.459 -37.407 -18.603 1.00 40.72 87 GLY A CA 1
ATOM 693 C C . GLY A 1 87 ? 19.317 -37.239 -19.869 1.00 40.72 87 GLY A C 1
ATOM 694 O O . GLY A 1 87 ? 20.142 -36.325 -19.945 1.00 40.72 87 GLY A O 1
ATOM 695 N N . PRO A 1 88 ? 19.163 -38.115 -20.877 1.00 38.91 88 PRO A N 1
ATOM 696 C CA . PRO A 1 88 ? 19.990 -38.074 -22.077 1.00 38.91 88 PRO A CA 1
ATOM 697 C C . PRO A 1 88 ? 19.778 -36.766 -22.855 1.00 38.91 88 PRO A C 1
ATOM 699 O O . PRO A 1 88 ? 18.664 -36.449 -23.269 1.00 38.91 88 PRO A O 1
ATOM 702 N N . MET A 1 89 ? 20.868 -36.021 -23.073 1.00 35.47 89 MET A N 1
ATOM 703 C CA . MET A 1 89 ? 20.877 -34.812 -23.901 1.00 35.47 89 MET A CA 1
ATOM 704 C C . MET A 1 89 ? 20.476 -35.122 -25.357 1.00 35.47 89 MET A C 1
ATOM 706 O O . MET A 1 89 ? 20.899 -36.149 -25.905 1.00 35.47 89 MET A O 1
ATOM 710 N N . PRO A 1 90 ? 19.740 -34.220 -26.036 1.00 35.09 90 PRO A N 1
ATOM 711 C CA . PRO A 1 90 ? 19.519 -34.308 -27.474 1.00 35.09 90 PRO A CA 1
ATOM 712 C C . PRO A 1 90 ? 20.860 -34.268 -28.217 1.00 35.09 90 PRO A C 1
ATOM 714 O O . PRO A 1 90 ? 21.657 -33.347 -28.042 1.00 35.09 90 PRO A O 1
ATOM 717 N N . LYS A 1 91 ? 21.127 -35.275 -29.055 1.00 35.62 91 LYS A N 1
ATOM 718 C CA . LYS A 1 91 ? 22.345 -35.328 -29.873 1.00 35.62 91 LYS A CA 1
ATOM 719 C C . LYS A 1 91 ? 22.308 -34.217 -30.924 1.00 35.62 91 LYS A C 1
ATOM 721 O O . LYS A 1 91 ? 21.584 -34.319 -31.913 1.00 35.62 91 LYS A O 1
ATOM 726 N N . LEU A 1 92 ? 23.118 -33.182 -30.717 1.00 35.59 92 LEU A N 1
ATOM 727 C CA . LEU A 1 92 ? 23.399 -32.150 -31.708 1.00 35.59 92 LEU A CA 1
ATOM 728 C C . LEU A 1 92 ? 24.124 -32.798 -32.902 1.00 35.59 92 LEU A C 1
ATOM 730 O O . LEU A 1 92 ? 25.178 -33.416 -32.735 1.00 35.59 92 LEU A O 1
ATOM 734 N N . LYS A 1 93 ? 23.553 -32.700 -34.107 1.00 37.28 93 LYS A N 1
ATOM 735 C CA . LYS A 1 93 ? 24.254 -33.091 -35.338 1.00 37.28 93 LYS A CA 1
ATOM 736 C C . LYS A 1 93 ? 25.368 -32.066 -35.594 1.00 37.28 93 LYS A C 1
ATOM 738 O O . LYS A 1 93 ? 25.062 -30.877 -35.617 1.00 37.28 93 LYS A O 1
ATOM 743 N N . PRO A 1 94 ? 26.631 -32.479 -35.787 1.00 40.50 94 PRO A N 1
ATOM 744 C CA . PRO A 1 94 ? 27.695 -31.543 -36.111 1.00 40.50 94 PRO A CA 1
ATOM 745 C C . PRO A 1 94 ? 27.527 -31.089 -37.562 1.00 40.50 94 PRO A C 1
ATOM 747 O O . PRO A 1 94 ? 27.768 -31.866 -38.488 1.00 40.50 94 PRO A O 1
ATOM 750 N N . ASP A 1 95 ? 27.106 -29.842 -37.757 1.00 40.50 95 ASP A N 1
ATOM 751 C CA . ASP A 1 95 ? 27.189 -29.197 -39.061 1.00 40.50 95 ASP A CA 1
ATOM 752 C C . ASP A 1 95 ? 28.661 -28.857 -39.333 1.00 40.50 95 ASP A C 1
ATOM 754 O O . ASP A 1 95 ? 29.305 -28.107 -38.593 1.00 40.50 95 ASP A O 1
ATOM 758 N N . ARG A 1 96 ? 29.242 -29.503 -40.346 1.00 47.66 96 ARG A N 1
ATOM 759 C CA . ARG A 1 96 ? 30.637 -29.308 -40.755 1.00 47.66 96 ARG A CA 1
ATOM 760 C C . ARG A 1 96 ? 30.701 -28.170 -41.767 1.00 47.66 96 ARG A C 1
ATOM 762 O O . ARG A 1 96 ? 30.971 -28.395 -42.942 1.00 47.66 96 ARG A O 1
ATOM 769 N N . THR A 1 97 ? 30.526 -26.946 -41.294 1.00 48.38 97 THR A N 1
ATOM 770 C CA . THR A 1 97 ? 30.980 -25.751 -42.016 1.00 48.38 97 THR A CA 1
ATOM 771 C C . THR A 1 97 ? 32.027 -25.034 -41.172 1.00 48.38 97 THR A C 1
ATOM 773 O O . THR A 1 97 ? 31.710 -24.620 -40.056 1.00 48.38 97 THR A O 1
ATOM 776 N N . PRO A 1 98 ? 33.278 -24.884 -41.649 1.00 49.78 98 PRO A N 1
ATOM 777 C CA . PRO A 1 98 ? 34.290 -24.125 -40.927 1.00 49.78 98 PRO A CA 1
ATOM 778 C C . PRO A 1 98 ? 33.835 -22.670 -40.758 1.00 49.78 98 PRO A C 1
ATOM 780 O O . PRO A 1 98 ? 33.616 -21.962 -41.743 1.00 49.78 98 PRO A O 1
ATOM 783 N N . LEU A 1 99 ? 33.703 -22.225 -39.507 1.00 49.88 99 LEU A N 1
ATOM 784 C CA . LEU A 1 99 ? 33.554 -20.813 -39.165 1.00 49.88 99 LEU A CA 1
ATOM 785 C C . LEU A 1 99 ? 34.778 -20.049 -39.688 1.00 49.88 99 LEU A C 1
ATOM 787 O O . LEU A 1 99 ? 35.916 -20.375 -39.348 1.00 49.88 99 LEU A O 1
ATOM 791 N N . LYS A 1 100 ? 34.546 -19.031 -40.523 1.00 49.81 100 LYS A N 1
ATOM 792 C CA . LYS A 1 100 ? 35.587 -18.062 -40.891 1.00 49.81 100 LYS A CA 1
ATOM 793 C C . LYS A 1 100 ? 36.102 -17.374 -39.615 1.00 49.81 100 LYS A C 1
ATOM 795 O O . LYS A 1 100 ? 35.277 -17.025 -38.770 1.00 49.81 100 LYS A O 1
ATOM 800 N N . PRO A 1 101 ? 37.420 -17.142 -39.470 1.00 50.25 101 PRO A N 1
ATOM 801 C CA . PRO A 1 101 ? 37.956 -16.402 -38.334 1.00 50.25 101 PRO A CA 1
ATOM 802 C C . PRO A 1 101 ? 37.319 -15.012 -38.242 1.00 50.25 101 PRO A C 1
ATOM 804 O O . PRO A 1 101 ? 37.270 -14.279 -39.232 1.00 50.25 101 PRO A O 1
ATOM 807 N N . LEU A 1 102 ? 36.837 -14.660 -37.050 1.00 48.38 102 LEU A N 1
ATOM 808 C CA . LEU A 1 102 ? 36.416 -13.301 -36.721 1.00 48.38 102 LEU A CA 1
ATOM 809 C C . LEU A 1 102 ? 37.624 -12.353 -36.855 1.00 48.38 102 LEU A C 1
ATOM 811 O O . LEU A 1 102 ? 38.718 -12.706 -36.404 1.00 48.38 102 LEU A O 1
ATOM 815 N N . PRO A 1 103 ? 37.465 -11.162 -37.459 1.00 58.44 103 PRO A N 1
ATOM 816 C CA . PRO A 1 103 ? 38.528 -10.166 -37.479 1.00 58.44 103 PRO A CA 1
ATOM 817 C C . PRO A 1 103 ? 38.838 -9.677 -36.050 1.00 58.44 103 PRO A C 1
ATOM 819 O O . PRO A 1 103 ? 37.947 -9.675 -35.196 1.00 58.44 103 PRO A O 1
ATOM 822 N N . PRO A 1 104 ? 40.084 -9.254 -35.770 1.00 51.72 104 PRO A N 1
ATOM 823 C CA . PRO A 1 104 ? 40.481 -8.800 -34.443 1.00 51.72 104 PRO A CA 1
ATOM 824 C C . PRO A 1 104 ? 39.660 -7.581 -34.003 1.00 51.72 104 PRO A C 1
ATOM 826 O O . PRO A 1 104 ? 39.545 -6.593 -34.733 1.00 51.72 104 PRO A O 1
ATOM 829 N N . TYR A 1 105 ? 39.104 -7.671 -32.794 1.00 46.59 105 TYR A N 1
ATOM 830 C CA . TYR A 1 105 ? 38.363 -6.607 -32.123 1.00 46.59 105 TYR A CA 1
ATOM 831 C C . TYR A 1 105 ? 39.256 -5.371 -31.949 1.00 46.59 105 TYR A C 1
ATOM 833 O O . TYR A 1 105 ? 40.279 -5.427 -31.266 1.00 46.59 105 TYR A O 1
ATOM 841 N N . LYS A 1 106 ? 38.870 -4.257 -32.580 1.00 45.72 106 LYS A N 1
ATOM 842 C CA . LYS A 1 106 ? 39.451 -2.936 -32.325 1.00 45.72 106 LYS A CA 1
ATOM 843 C C . LYS A 1 106 ? 38.576 -2.232 -31.284 1.00 45.72 106 LYS A C 1
ATOM 845 O O . LYS A 1 106 ? 37.374 -2.123 -31.532 1.00 45.72 106 LYS A O 1
ATOM 850 N N . PRO A 1 107 ? 39.126 -1.754 -30.156 1.00 45.50 107 PRO A N 1
ATOM 851 C CA . PRO A 1 107 ? 38.365 -0.897 -29.257 1.00 45.50 107 PRO A CA 1
ATOM 852 C C . PRO A 1 107 ? 37.941 0.382 -30.006 1.00 45.50 107 PRO A C 1
ATOM 854 O O . PRO A 1 107 ? 38.708 0.876 -30.843 1.00 45.50 107 PRO A O 1
ATOM 857 N N . PRO A 1 108 ? 36.720 0.894 -29.773 1.00 55.50 108 PRO A N 1
ATOM 858 C CA . PRO A 1 108 ? 36.266 2.128 -30.400 1.00 55.50 108 PRO A CA 1
ATOM 859 C C . PRO A 1 108 ? 37.115 3.321 -29.920 1.00 55.50 108 PRO A C 1
ATOM 861 O O . PRO A 1 108 ? 37.547 3.326 -28.770 1.00 55.50 108 PRO A O 1
ATOM 864 N N . PRO A 1 109 ? 37.387 4.318 -30.782 1.00 50.41 109 PRO A N 1
ATOM 865 C CA . PRO A 1 109 ? 38.111 5.525 -30.392 1.00 50.41 109 PRO A CA 1
ATOM 866 C C . PRO A 1 109 ? 37.298 6.376 -29.400 1.00 50.41 109 PRO A C 1
ATOM 868 O O . PRO A 1 109 ? 36.093 6.551 -29.576 1.00 50.41 109 PRO A O 1
ATOM 871 N N . ASP A 1 110 ? 37.982 6.941 -28.401 1.00 53.03 110 ASP A N 1
ATOM 872 C CA . ASP A 1 110 ? 37.448 7.724 -27.267 1.00 53.03 110 ASP A CA 1
ATOM 873 C C . ASP A 1 110 ? 36.862 9.108 -27.632 1.00 53.03 110 ASP A C 1
ATOM 875 O O . ASP A 1 110 ? 36.885 10.045 -26.834 1.00 53.03 110 ASP A O 1
ATOM 879 N N . THR A 1 111 ? 36.315 9.287 -28.832 1.00 51.19 111 THR A N 1
ATOM 880 C CA . THR A 1 111 ? 35.686 10.549 -29.241 1.00 51.19 111 THR A CA 1
ATOM 881 C C . THR A 1 111 ? 34.241 10.314 -29.652 1.00 51.19 111 THR A C 1
ATOM 883 O O . THR A 1 111 ? 33.924 10.135 -30.824 1.00 51.19 111 THR A O 1
ATOM 886 N N . VAL A 1 112 ? 33.341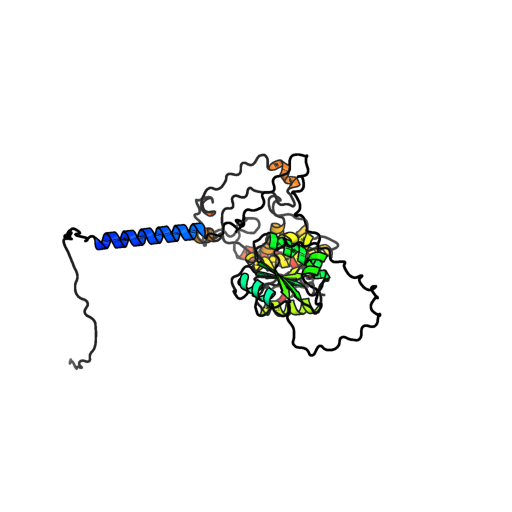 10.333 -28.666 1.00 47.50 112 VAL A N 1
ATOM 887 C CA . VAL A 1 112 ? 31.891 10.410 -28.891 1.00 47.50 112 VAL A CA 1
ATOM 888 C C . VAL A 1 112 ? 31.571 11.814 -29.431 1.00 47.50 112 VAL A C 1
ATOM 890 O O . VAL A 1 112 ? 31.747 12.789 -28.696 1.00 47.50 112 VAL A O 1
ATOM 893 N N . PRO A 1 113 ? 31.121 11.975 -30.691 1.00 53.06 113 PRO A N 1
ATOM 894 C CA . PRO A 1 113 ? 30.537 13.233 -31.142 1.00 53.06 113 PRO A CA 1
ATOM 895 C C . PRO A 1 113 ? 29.191 13.432 -30.425 1.00 53.06 113 PRO A C 1
ATOM 897 O O . PRO A 1 113 ? 28.527 12.439 -30.115 1.00 53.06 113 PRO A O 1
ATOM 900 N N . PRO A 1 114 ? 28.749 14.677 -30.171 1.00 50.75 114 PRO A N 1
ATOM 901 C CA . PRO A 1 114 ? 27.444 14.918 -29.559 1.00 50.75 114 PRO A CA 1
ATOM 902 C C . PRO A 1 114 ? 26.337 14.224 -30.374 1.00 50.75 114 PRO A C 1
ATOM 904 O O . PRO A 1 114 ? 26.438 14.178 -31.605 1.00 50.75 114 PRO A O 1
ATOM 907 N N . PRO A 1 115 ? 25.304 13.661 -29.716 1.00 47.41 115 PRO A N 1
ATOM 908 C CA . PRO A 1 115 ? 24.306 12.840 -30.387 1.00 47.41 115 PRO A CA 1
ATOM 909 C C . PRO A 1 115 ? 23.622 13.654 -31.486 1.00 47.41 115 PRO A C 1
ATOM 911 O O . PRO A 1 115 ? 22.987 14.677 -31.228 1.00 47.41 115 PRO A O 1
ATOM 914 N N . ALA A 1 116 ? 23.792 13.211 -32.732 1.00 50.09 116 ALA A N 1
ATOM 915 C CA . ALA A 1 116 ? 23.115 13.801 -33.873 1.00 50.09 116 ALA A CA 1
ATOM 916 C C . ALA A 1 116 ? 21.602 13.619 -33.699 1.00 50.09 116 ALA A C 1
ATOM 918 O O . ALA A 1 116 ? 21.136 12.507 -33.446 1.00 50.09 116 ALA A O 1
ATOM 919 N N . ALA A 1 117 ? 20.840 14.706 -33.836 1.00 46.84 117 ALA A N 1
ATOM 920 C CA . ALA A 1 117 ? 19.385 14.666 -33.790 1.00 46.84 117 ALA A CA 1
ATOM 921 C C . ALA A 1 117 ? 18.860 13.702 -34.868 1.00 46.84 117 ALA A C 1
ATOM 923 O O . ALA A 1 117 ? 19.027 13.928 -36.070 1.00 46.84 117 ALA A O 1
ATOM 924 N N . TYR A 1 118 ? 18.270 12.593 -34.426 1.00 51.72 118 TYR A N 1
ATOM 925 C CA . TYR A 1 118 ? 17.703 11.568 -35.291 1.00 51.72 118 TYR A CA 1
ATOM 926 C C . TYR A 1 118 ? 16.437 12.110 -35.972 1.00 51.72 118 TYR A C 1
ATOM 928 O O . TYR A 1 118 ? 15.404 12.274 -35.335 1.00 51.72 118 TYR A O 1
ATOM 936 N N . ASN A 1 119 ? 16.523 12.376 -37.278 1.00 47.16 119 ASN A N 1
ATOM 937 C CA . ASN A 1 119 ? 15.409 12.825 -38.128 1.00 47.16 119 ASN A CA 1
ATOM 938 C C . ASN A 1 119 ? 14.779 11.666 -38.936 1.00 47.16 119 ASN A C 1
ATOM 940 O O . ASN A 1 119 ? 14.276 11.873 -40.041 1.00 47.16 119 ASN A O 1
ATOM 944 N N . GLY A 1 120 ? 14.868 10.429 -38.439 1.00 57.41 120 GLY A N 1
ATOM 945 C CA . GLY A 1 120 ? 14.198 9.267 -39.032 1.00 57.41 120 GLY A CA 1
ATOM 946 C C . GLY A 1 120 ? 12.793 9.047 -38.452 1.00 57.41 120 GLY A C 1
ATOM 947 O O . GLY A 1 120 ? 12.463 9.621 -37.413 1.00 57.41 120 GLY A O 1
ATOM 948 N N . PRO A 1 121 ? 11.943 8.219 -39.090 1.00 45.16 121 PRO A N 1
ATOM 949 C CA . PRO A 1 121 ? 10.676 7.806 -38.494 1.00 45.16 121 PRO A CA 1
ATOM 950 C C . PRO A 1 121 ? 10.938 7.088 -37.164 1.00 45.16 121 PRO A C 1
ATOM 952 O O . PRO A 1 121 ? 11.797 6.212 -37.096 1.00 45.16 121 PRO A O 1
ATOM 955 N N . LEU A 1 122 ? 10.205 7.459 -36.112 1.00 47.81 122 LEU A N 1
ATOM 956 C CA . LEU A 1 122 ? 10.292 6.810 -34.801 1.00 47.81 122 LEU A CA 1
ATOM 957 C C . LEU A 1 122 ? 9.965 5.314 -34.957 1.00 47.81 122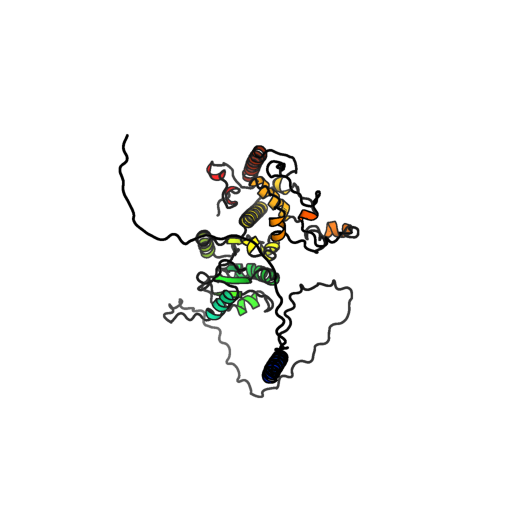 LEU A C 1
ATOM 959 O O . LEU A 1 122 ? 8.824 4.942 -35.234 1.00 47.81 122 LEU A O 1
ATOM 963 N N . LEU A 1 123 ? 10.979 4.455 -34.835 1.00 49.94 123 LEU A N 1
ATOM 964 C CA . LEU A 1 123 ? 10.830 3.003 -34.905 1.00 49.94 123 LEU A CA 1
ATOM 965 C C . LEU A 1 123 ? 10.598 2.451 -33.498 1.00 49.94 123 LEU A C 1
ATOM 967 O O . LEU A 1 123 ? 11.538 2.251 -32.734 1.00 49.94 123 LEU A O 1
ATOM 971 N N . PHE A 1 124 ? 9.341 2.170 -33.166 1.00 55.72 124 PHE A N 1
ATOM 972 C CA . PHE A 1 124 ? 8.965 1.601 -31.872 1.00 55.72 124 PHE A CA 1
ATOM 973 C C . PHE A 1 124 ? 9.114 0.074 -31.877 1.00 55.72 124 PHE A C 1
ATOM 975 O O . PHE A 1 124 ? 8.143 -0.655 -32.094 1.00 55.72 124 PHE A O 1
ATOM 982 N N . GLN A 1 125 ? 10.329 -0.435 -31.656 1.00 59.16 125 GLN A N 1
ATOM 983 C CA . GLN A 1 125 ? 10.599 -1.880 -31.749 1.00 59.16 125 GLN A CA 1
ATOM 984 C C . GLN A 1 125 ? 9.799 -2.720 -30.734 1.00 59.16 125 GLN A C 1
ATOM 986 O O . GLN A 1 125 ? 9.469 -3.869 -31.017 1.00 59.16 125 GLN A O 1
ATOM 991 N N . ASN A 1 126 ? 9.402 -2.124 -29.603 1.00 65.00 126 ASN A N 1
ATOM 992 C CA . ASN A 1 126 ? 8.741 -2.818 -28.492 1.00 65.00 126 ASN A CA 1
ATOM 993 C C . ASN A 1 126 ? 7.260 -2.443 -28.294 1.00 65.00 126 ASN A C 1
ATOM 995 O O . ASN A 1 126 ? 6.637 -2.883 -27.324 1.00 65.00 126 ASN A O 1
ATOM 999 N N . LEU A 1 127 ? 6.659 -1.672 -29.210 1.00 67.00 127 LEU A N 1
ATOM 1000 C CA . LEU A 1 127 ? 5.271 -1.211 -29.071 1.00 67.00 127 LEU A CA 1
ATOM 1001 C C . LEU A 1 127 ? 4.260 -2.360 -29.133 1.00 67.00 127 LEU A C 1
ATOM 1003 O O . LEU A 1 127 ? 3.376 -2.455 -28.286 1.00 67.00 127 LEU A O 1
ATOM 1007 N N . LEU A 1 128 ? 4.379 -3.239 -30.131 1.00 69.38 128 LEU A N 1
ATOM 1008 C CA . LEU A 1 128 ? 3.412 -4.321 -30.329 1.00 69.38 128 LEU A CA 1
ATOM 1009 C C . LEU A 1 128 ? 3.412 -5.331 -29.162 1.00 69.38 128 LEU A C 1
ATOM 1011 O O . LEU A 1 128 ? 2.323 -5.614 -28.658 1.00 69.38 128 LEU A O 1
ATOM 1015 N N . PRO A 1 129 ? 4.570 -5.822 -28.668 1.00 74.31 129 PRO A N 1
ATOM 1016 C CA . PRO A 1 129 ? 4.615 -6.652 -27.463 1.00 74.31 129 PRO A CA 1
ATOM 1017 C C . PRO A 1 129 ? 4.029 -5.953 -26.229 1.00 74.31 129 PRO A C 1
ATOM 1019 O O . PRO A 1 129 ? 3.256 -6.568 -25.493 1.00 74.31 129 PRO A O 1
ATOM 1022 N N . SER A 1 130 ? 4.330 -4.661 -26.037 1.00 73.25 130 SER A N 1
ATOM 1023 C CA . SER A 1 130 ? 3.799 -3.874 -24.913 1.00 73.25 130 SER A CA 1
ATOM 1024 C C . SER A 1 130 ? 2.266 -3.799 -24.967 1.00 73.25 130 SER A C 1
ATOM 1026 O O . SER A 1 130 ? 1.582 -4.162 -24.009 1.00 73.25 130 SER A O 1
ATOM 1028 N N . LEU A 1 131 ? 1.699 -3.424 -26.121 1.00 75.56 131 LEU A N 1
ATOM 1029 C CA . LEU A 1 131 ? 0.247 -3.327 -26.315 1.00 75.56 131 LEU A CA 1
ATOM 1030 C C . LEU A 1 131 ? -0.464 -4.677 -26.183 1.00 75.56 131 LEU A C 1
ATOM 1032 O O . LEU A 1 131 ? -1.556 -4.738 -25.618 1.00 75.56 131 LEU A O 1
ATOM 1036 N N . GLN A 1 132 ? 0.136 -5.763 -26.676 1.00 77.75 132 GLN A N 1
ATOM 1037 C CA . GLN A 1 132 ? -0.413 -7.109 -26.495 1.00 77.75 132 GLN A CA 1
ATOM 1038 C C . GLN A 1 132 ? -0.448 -7.499 -25.018 1.00 77.75 132 GLN A C 1
ATOM 1040 O O . GLN A 1 132 ? -1.465 -8.010 -24.545 1.00 77.75 132 GLN A O 1
ATOM 1045 N N . GLY A 1 133 ? 0.626 -7.207 -24.282 1.00 76.25 133 GLY A N 1
ATOM 1046 C CA . GLY A 1 133 ? 0.685 -7.448 -22.849 1.00 76.25 133 GLY A CA 1
ATOM 1047 C C . GLY A 1 133 ? -0.418 -6.700 -22.101 1.00 76.25 133 GLY A C 1
ATOM 1048 O O . GLY A 1 133 ? -1.208 -7.313 -21.387 1.00 76.25 133 GLY A O 1
ATOM 1049 N N . ILE A 1 134 ? -0.539 -5.399 -22.358 1.00 79.00 134 ILE A N 1
ATOM 1050 C CA . ILE A 1 134 ? -1.574 -4.530 -21.783 1.00 79.00 134 ILE A CA 1
ATOM 1051 C C . ILE A 1 134 ? -2.986 -5.015 -22.151 1.00 79.00 134 ILE A C 1
ATOM 1053 O O . ILE A 1 134 ? -3.864 -5.096 -21.296 1.00 79.00 134 ILE A O 1
ATOM 1057 N N . SER A 1 135 ? -3.229 -5.377 -23.412 1.00 79.19 135 SER A N 1
ATOM 1058 C CA . SER A 1 135 ? -4.544 -5.852 -23.856 1.00 79.19 135 SER A CA 1
ATOM 1059 C C . SER A 1 135 ? -4.935 -7.173 -23.186 1.00 79.19 135 SER A C 1
ATOM 1061 O O . SER A 1 135 ? -6.072 -7.317 -22.733 1.00 79.19 135 SER A O 1
ATOM 1063 N N . SER A 1 136 ? -3.988 -8.109 -23.049 1.00 83.75 136 SER A N 1
ATOM 1064 C CA . SER A 1 136 ? -4.236 -9.428 -22.452 1.00 83.75 136 SER A CA 1
ATOM 1065 C C . SER A 1 136 ? -4.641 -9.375 -20.975 1.00 83.75 136 SER A C 1
ATOM 1067 O O . SER A 1 136 ? -5.333 -10.273 -20.497 1.00 83.75 136 SER A O 1
ATOM 1069 N N . THR A 1 137 ? -4.267 -8.307 -20.267 1.00 87.06 137 THR A N 1
ATOM 1070 C CA . THR A 1 137 ? -4.588 -8.098 -18.849 1.00 87.06 137 THR A CA 1
ATOM 1071 C C . THR A 1 137 ? -5.753 -7.131 -18.634 1.00 87.06 137 THR A C 1
ATOM 1073 O O . THR A 1 137 ? -6.035 -6.720 -17.507 1.00 87.06 137 THR A O 1
ATOM 1076 N N . GLY A 1 138 ? -6.468 -6.764 -19.704 1.00 83.38 138 GLY A N 1
ATOM 1077 C CA . GLY A 1 138 ? -7.574 -5.814 -19.627 1.00 83.38 138 GLY A CA 1
ATOM 1078 C C . GLY A 1 138 ? -7.105 -4.398 -19.293 1.00 83.38 138 GLY A C 1
ATOM 1079 O O . GLY A 1 138 ? -7.785 -3.687 -18.562 1.00 83.38 138 GLY A O 1
ATOM 1080 N N . GLY A 1 139 ? -5.947 -3.987 -19.812 1.00 81.00 139 GLY A N 1
ATOM 1081 C CA . GLY A 1 139 ? -5.311 -2.701 -19.529 1.00 81.00 139 GLY A CA 1
ATOM 1082 C C . GLY A 1 139 ? -6.194 -1.476 -19.746 1.00 81.00 139 GLY A C 1
ATOM 1083 O O . GLY A 1 139 ? -6.104 -0.543 -18.962 1.00 81.00 139 GLY A O 1
ATOM 1084 N N . ALA A 1 140 ? -7.103 -1.494 -20.723 1.00 79.56 140 ALA A N 1
ATOM 1085 C CA . ALA A 1 140 ? -8.046 -0.394 -20.957 1.00 79.56 140 ALA A CA 1
ATOM 1086 C C . ALA A 1 140 ? -9.267 -0.395 -20.008 1.00 79.56 140 ALA A C 1
ATOM 1088 O O . ALA A 1 140 ? -10.039 0.561 -19.996 1.00 79.56 140 ALA A O 1
ATOM 1089 N N . SER A 1 141 ? -9.482 -1.470 -19.242 1.00 83.81 141 SER A N 1
ATOM 1090 C CA . SER A 1 141 ? -10.577 -1.576 -18.272 1.00 83.81 141 SER A CA 1
ATOM 1091 C C . SER A 1 141 ? -10.207 -0.870 -16.974 1.00 83.81 141 SER A C 1
ATOM 1093 O O . SER A 1 141 ? -9.095 -1.033 -16.486 1.00 83.81 141 SER A O 1
ATOM 1095 N N . THR A 1 142 ? -11.158 -0.176 -16.353 1.00 81.94 142 THR A N 1
ATOM 1096 C CA . THR A 1 142 ? -11.007 0.359 -14.988 1.00 81.94 142 THR A CA 1
ATOM 1097 C C . THR A 1 142 ? -11.067 -0.737 -13.924 1.00 81.94 142 THR A C 1
ATOM 1099 O O . THR A 1 142 ? -10.547 -0.570 -12.824 1.00 81.94 142 THR A O 1
ATOM 1102 N N . VAL A 1 143 ? -11.659 -1.887 -14.260 1.00 84.50 143 VAL A N 1
ATOM 1103 C CA . VAL A 1 143 ? -11.734 -3.079 -13.412 1.00 84.50 143 VAL A CA 1
ATOM 1104 C C . VAL A 1 143 ? -10.746 -4.110 -13.952 1.00 84.50 143 VAL A C 1
ATOM 1106 O O . VAL A 1 143 ? -11.040 -4.824 -14.914 1.00 84.50 143 VAL A O 1
ATOM 1109 N N . ASN A 1 144 ? -9.554 -4.153 -13.362 1.00 89.38 144 ASN A N 1
ATOM 1110 C CA . ASN A 1 144 ? -8.496 -5.107 -13.690 1.00 89.38 144 ASN A CA 1
ATOM 1111 C C . ASN A 1 144 ? -7.628 -5.387 -12.447 1.00 89.38 144 ASN A C 1
ATOM 1113 O O . ASN A 1 144 ? -7.937 -4.922 -11.352 1.00 89.38 144 ASN A O 1
ATOM 1117 N N . LYS A 1 145 ? -6.556 -6.170 -12.611 1.00 92.56 145 LYS A N 1
ATOM 1118 C CA . LYS A 1 145 ? -5.603 -6.494 -11.533 1.00 92.56 145 LYS A CA 1
ATOM 1119 C C . LYS A 1 145 ? -4.192 -5.982 -11.810 1.00 92.56 145 LYS A C 1
ATOM 1121 O O . LYS A 1 145 ? -3.213 -6.578 -11.366 1.00 92.56 145 LYS A O 1
ATOM 1126 N N . ASN A 1 146 ? -4.092 -4.929 -12.613 1.00 93.00 146 ASN A N 1
ATOM 1127 C CA . ASN A 1 146 ? -2.820 -4.437 -13.114 1.00 93.00 146 ASN A CA 1
ATOM 1128 C C . ASN A 1 146 ? -2.139 -3.593 -12.040 1.00 93.00 146 ASN A C 1
ATOM 1130 O O . ASN A 1 146 ? -2.735 -2.654 -11.516 1.00 93.00 146 ASN A O 1
ATOM 1134 N N . VAL A 1 147 ? -0.889 -3.914 -11.730 1.00 95.06 147 VAL A N 1
ATOM 1135 C CA . VAL A 1 147 ? -0.020 -3.116 -10.859 1.00 95.06 147 VAL A CA 1
ATOM 1136 C C . VAL A 1 147 ? 1.201 -2.724 -11.672 1.00 95.06 147 VAL A C 1
ATOM 1138 O O . VAL A 1 147 ? 1.807 -3.579 -12.319 1.00 95.06 147 VAL A O 1
ATOM 1141 N N . LEU A 1 148 ? 1.540 -1.437 -11.667 1.00 93.25 148 LEU A N 1
ATOM 1142 C CA . LEU A 1 148 ? 2.655 -0.904 -12.440 1.00 93.25 148 LEU A CA 1
ATOM 1143 C C . LEU A 1 148 ? 3.823 -0.558 -11.524 1.00 93.25 148 LEU A C 1
ATOM 1145 O O . LEU A 1 148 ? 3.693 0.303 -10.664 1.00 93.25 148 LEU A O 1
ATOM 1149 N N . PHE A 1 149 ? 4.974 -1.165 -11.765 1.00 93.94 149 PHE A N 1
ATOM 1150 C CA . PHE A 1 149 ? 6.257 -0.681 -11.275 1.00 93.94 149 PHE A CA 1
ATOM 1151 C C . PHE A 1 149 ? 6.861 0.235 -12.329 1.00 93.94 149 PHE A C 1
ATOM 1153 O O . PHE A 1 149 ? 6.912 -0.135 -13.502 1.00 93.94 149 PHE A O 1
ATOM 1160 N N . ALA A 1 150 ? 7.305 1.420 -11.930 1.00 92.06 150 ALA A N 1
ATOM 1161 C CA . ALA A 1 150 ? 7.928 2.362 -12.845 1.00 92.06 150 ALA A CA 1
ATOM 1162 C C . ALA A 1 150 ? 9.227 2.906 -12.251 1.00 92.06 150 ALA A C 1
ATOM 1164 O O . ALA A 1 150 ? 9.267 3.281 -11.080 1.00 92.06 150 ALA A O 1
ATOM 1165 N N . ALA A 1 151 ? 10.269 2.951 -13.076 1.00 91.50 151 ALA A N 1
ATOM 1166 C CA . ALA A 1 151 ? 11.563 3.516 -12.721 1.00 91.50 151 ALA A CA 1
ATOM 1167 C C . ALA A 1 151 ? 12.153 4.281 -13.901 1.00 91.50 151 ALA A C 1
ATOM 1169 O O . ALA A 1 151 ? 11.926 3.892 -15.045 1.00 91.50 151 ALA A O 1
ATOM 1170 N N . ALA A 1 152 ? 12.941 5.321 -13.639 1.00 88.50 152 ALA A N 1
ATOM 1171 C CA . ALA A 1 152 ? 13.709 6.033 -14.663 1.00 88.50 152 ALA A CA 1
ATOM 1172 C C . ALA A 1 152 ? 15.213 5.730 -14.595 1.00 88.50 152 ALA A C 1
ATOM 1174 O O . ALA A 1 152 ? 15.917 5.774 -15.604 1.00 88.50 152 ALA A O 1
ATOM 1175 N N . SER A 1 153 ? 15.695 5.360 -13.411 1.00 87.69 153 SER A N 1
ATOM 1176 C CA . SER A 1 153 ? 17.074 4.981 -13.129 1.00 87.69 153 SER A CA 1
ATOM 1177 C C . SER A 1 153 ? 17.269 3.462 -13.142 1.00 87.69 153 SER A C 1
ATOM 1179 O O . SER A 1 153 ? 16.447 2.679 -12.654 1.00 87.69 153 SER A O 1
ATOM 1181 N N . LEU A 1 154 ? 18.433 3.022 -13.627 1.00 86.62 154 LEU A N 1
ATOM 1182 C CA . LEU A 1 154 ? 18.851 1.619 -13.534 1.00 86.62 154 LEU A CA 1
ATOM 1183 C C . LEU A 1 154 ? 19.098 1.166 -12.095 1.00 86.62 154 LEU A C 1
ATOM 1185 O O . LEU A 1 154 ? 18.930 -0.013 -11.790 1.00 86.62 154 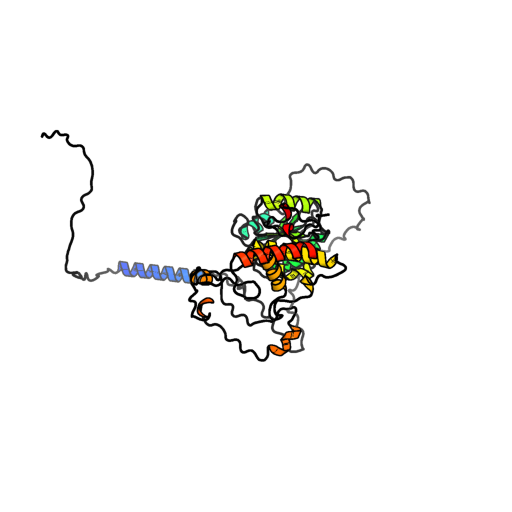LEU A O 1
ATOM 1189 N N . ARG A 1 155 ? 19.489 2.090 -11.211 1.00 88.00 155 ARG A N 1
ATOM 1190 C CA . ARG A 1 155 ? 19.715 1.784 -9.793 1.00 88.00 155 ARG A CA 1
ATOM 1191 C C . ARG A 1 155 ? 18.390 1.498 -9.092 1.00 88.00 155 ARG A C 1
ATOM 1193 O O . ARG A 1 155 ? 18.276 0.475 -8.426 1.00 88.00 155 ARG A O 1
ATOM 1200 N N . SER A 1 156 ? 17.390 2.345 -9.332 1.00 90.31 156 SER A N 1
ATOM 1201 C CA . SER A 1 156 ? 16.006 2.117 -8.899 1.00 90.31 156 SER A CA 1
ATOM 1202 C C . SER A 1 156 ? 15.451 0.813 -9.483 1.00 90.31 156 SER A C 1
ATOM 1204 O O . SER A 1 156 ? 14.920 -0.027 -8.758 1.00 90.31 156 SER A O 1
ATOM 1206 N N . THR A 1 157 ? 15.688 0.560 -10.776 1.00 89.25 157 THR A N 1
ATOM 1207 C CA . THR A 1 157 ? 15.273 -0.688 -11.437 1.00 89.25 157 THR A CA 1
ATOM 1208 C C . THR A 1 157 ? 15.832 -1.925 -10.737 1.00 89.25 157 THR A C 1
ATOM 1210 O O . THR A 1 157 ? 15.082 -2.860 -10.471 1.00 89.25 157 THR A O 1
ATOM 1213 N N . ALA A 1 158 ? 17.123 -1.935 -10.394 1.00 87.75 158 ALA A N 1
ATOM 1214 C CA . ALA A 1 158 ? 17.745 -3.064 -9.702 1.00 87.75 158 ALA A CA 1
ATOM 1215 C C . ALA A 1 158 ? 17.132 -3.339 -8.316 1.00 87.75 158 ALA A C 1
ATOM 1217 O O . ALA A 1 158 ? 17.137 -4.477 -7.851 1.00 87.75 158 ALA A O 1
ATOM 1218 N N . MET A 1 159 ? 16.570 -2.313 -7.674 1.00 88.62 159 MET A N 1
ATOM 1219 C CA . MET A 1 159 ? 15.889 -2.431 -6.388 1.00 88.62 159 MET A CA 1
ATOM 1220 C C . MET A 1 159 ? 14.422 -2.870 -6.540 1.00 88.62 159 MET A C 1
ATOM 1222 O O . MET A 1 159 ? 13.977 -3.784 -5.843 1.00 88.62 159 MET A O 1
ATOM 1226 N N . LEU A 1 160 ? 13.678 -2.285 -7.485 1.00 91.69 160 LEU A N 1
ATOM 1227 C CA . LEU A 1 160 ? 12.255 -2.579 -7.691 1.00 91.69 160 LEU A CA 1
ATOM 1228 C C . LEU A 1 160 ? 12.001 -3.930 -8.363 1.00 91.69 160 LEU A C 1
ATOM 1230 O O . LEU A 1 160 ? 10.975 -4.562 -8.114 1.00 91.69 160 LEU A O 1
ATOM 1234 N N . LEU A 1 161 ? 12.895 -4.375 -9.243 1.00 90.12 161 LEU A N 1
ATOM 1235 C CA . LEU A 1 161 ? 12.624 -5.515 -10.110 1.00 90.12 161 LEU A CA 1
ATOM 1236 C C . LEU A 1 161 ? 12.530 -6.861 -9.357 1.00 90.12 161 LEU A C 1
ATOM 1238 O O . LEU A 1 161 ? 11.592 -7.614 -9.635 1.00 90.12 161 LEU A O 1
ATOM 1242 N N . PRO A 1 162 ? 13.384 -7.165 -8.356 1.00 89.06 162 PRO A N 1
ATOM 1243 C CA . PRO A 1 162 ? 13.187 -8.330 -7.490 1.00 89.06 162 PRO A CA 1
ATOM 1244 C C . PRO A 1 162 ? 11.843 -8.305 -6.747 1.00 89.06 162 PRO A C 1
ATOM 1246 O O . PRO A 1 162 ? 11.156 -9.326 -6.681 1.00 89.06 162 PRO A O 1
ATOM 1249 N N . LEU A 1 163 ? 11.427 -7.134 -6.251 1.00 90.62 163 LEU A N 1
ATOM 1250 C CA . LEU A 1 163 ? 10.140 -6.959 -5.572 1.00 90.62 163 LEU A CA 1
ATOM 1251 C C . LEU A 1 163 ? 8.957 -7.179 -6.531 1.00 90.62 163 LEU A C 1
ATOM 1253 O O . LEU A 1 163 ? 7.987 -7.856 -6.181 1.00 90.62 163 LEU A O 1
ATOM 1257 N N . ALA A 1 164 ? 9.052 -6.664 -7.760 1.00 92.81 164 ALA A N 1
ATOM 1258 C CA . ALA A 1 164 ? 8.064 -6.883 -8.813 1.00 92.81 164 ALA A CA 1
ATOM 1259 C C . ALA A 1 164 ? 7.950 -8.371 -9.184 1.00 92.81 164 ALA A C 1
ATOM 1261 O O . ALA A 1 164 ? 6.843 -8.890 -9.330 1.00 92.81 164 ALA A O 1
ATOM 1262 N N . CYS A 1 165 ? 9.078 -9.084 -9.273 1.00 91.38 165 CYS A N 1
ATOM 1263 C CA . CYS A 1 165 ? 9.084 -10.526 -9.510 1.00 91.38 165 CYS A CA 1
ATOM 1264 C C . CYS A 1 165 ? 8.452 -11.312 -8.363 1.00 91.38 165 CYS A C 1
ATOM 1266 O O . CYS A 1 165 ? 7.657 -12.218 -8.613 1.00 91.38 165 CYS A O 1
ATOM 1268 N N . GLN A 1 166 ? 8.745 -10.948 -7.113 1.00 90.56 166 GLN A N 1
ATOM 1269 C CA . GLN A 1 166 ? 8.092 -11.557 -5.957 1.00 90.56 166 GLN A CA 1
ATOM 1270 C C . GLN A 1 166 ? 6.572 -11.363 -6.027 1.00 90.56 166 GLN A C 1
ATOM 1272 O O . GLN A 1 166 ? 5.828 -12.328 -5.883 1.00 90.56 166 GLN A O 1
ATOM 1277 N N . MET A 1 167 ? 6.111 -10.151 -6.351 1.00 93.25 167 MET A N 1
ATOM 1278 C CA . MET A 1 167 ? 4.683 -9.869 -6.514 1.00 93.25 167 MET A CA 1
ATOM 1279 C C . MET A 1 167 ? 4.053 -10.662 -7.669 1.00 93.25 167 MET A C 1
ATOM 1281 O O . MET A 1 167 ? 2.932 -11.156 -7.545 1.00 93.25 167 MET A O 1
ATOM 1285 N N . ALA A 1 168 ? 4.762 -10.817 -8.789 1.00 91.56 168 ALA A N 1
ATOM 1286 C CA . ALA A 1 168 ? 4.283 -11.603 -9.924 1.00 91.56 168 ALA A CA 1
ATOM 1287 C C . ALA A 1 168 ? 4.141 -13.092 -9.562 1.00 91.56 168 ALA A C 1
ATOM 1289 O O . ALA A 1 168 ? 3.184 -13.745 -9.983 1.00 91.56 168 ALA A O 1
ATOM 1290 N N . ASN A 1 169 ? 5.049 -13.615 -8.735 1.00 90.12 169 ASN A N 1
ATOM 1291 C CA . ASN A 1 169 ? 5.037 -15.006 -8.283 1.00 90.12 169 ASN A CA 1
ATOM 1292 C C . ASN A 1 169 ? 3.877 -15.327 -7.325 1.00 90.12 169 ASN A C 1
ATOM 1294 O O . ASN A 1 169 ? 3.471 -16.484 -7.238 1.00 90.12 169 ASN A O 1
ATOM 1298 N N . GLU A 1 170 ? 3.289 -14.322 -6.670 1.00 89.62 170 GLU A N 1
ATOM 1299 C CA . GLU A 1 170 ? 2.085 -14.490 -5.841 1.00 89.62 170 GLU A CA 1
ATOM 1300 C C . GLU A 1 170 ? 0.814 -14.737 -6.673 1.00 89.62 170 GLU A C 1
ATOM 1302 O O . GLU A 1 170 ? -0.202 -15.188 -6.141 1.00 89.62 170 GLU A O 1
ATOM 1307 N N . LEU A 1 171 ? 0.843 -14.454 -7.984 1.00 88.81 171 LEU A N 1
ATOM 1308 C CA . LEU A 1 171 ? -0.268 -14.664 -8.929 1.00 88.81 171 LEU A CA 1
ATOM 1309 C C . LEU A 1 171 ? -1.579 -13.944 -8.553 1.00 88.81 171 LEU A C 1
ATOM 1311 O O . LEU A 1 171 ? -2.655 -14.288 -9.055 1.00 88.81 171 LEU A O 1
ATOM 1315 N N . LYS A 1 172 ? -1.506 -12.934 -7.680 1.00 89.19 172 LYS A N 1
ATOM 1316 C CA . LYS A 1 172 ? -2.650 -12.092 -7.298 1.00 89.19 172 LYS A CA 1
ATOM 1317 C C . LYS A 1 172 ? -2.866 -10.936 -8.270 1.00 89.19 172 LYS A C 1
ATOM 1319 O O . LYS A 1 172 ? -4.015 -10.568 -8.511 1.00 89.19 172 LYS A O 1
ATOM 1324 N N . ASN A 1 173 ? -1.778 -10.431 -8.852 1.00 93.25 173 ASN A N 1
ATOM 1325 C CA . ASN A 1 173 ? -1.743 -9.244 -9.703 1.00 93.25 173 ASN A CA 1
ATOM 1326 C C . ASN A 1 173 ? -1.132 -9.560 -11.065 1.00 93.25 173 ASN A C 1
ATOM 1328 O O . ASN A 1 173 ? -0.278 -10.439 -11.184 1.00 93.25 173 ASN A O 1
ATOM 1332 N N . TYR A 1 174 ? -1.520 -8.791 -12.078 1.00 93.62 174 TYR A N 1
ATOM 1333 C CA . TYR A 1 174 ? -0.756 -8.688 -13.313 1.00 93.62 174 TYR A CA 1
ATOM 1334 C C . TYR A 1 174 ? 0.280 -7.588 -13.120 1.00 93.62 174 TYR A C 1
ATOM 1336 O O . TYR A 1 174 ? -0.068 -6.417 -12.974 1.00 93.62 174 TYR A O 1
ATOM 1344 N N . VAL A 1 175 ? 1.550 -7.978 -13.038 1.00 94.38 175 VAL A N 1
ATOM 1345 C CA . VAL A 1 175 ? 2.636 -7.048 -12.732 1.00 94.38 175 VAL A CA 1
ATOM 1346 C C . VAL A 1 175 ? 3.241 -6.534 -14.027 1.00 94.38 175 VAL A C 1
ATOM 1348 O O . VAL A 1 175 ? 3.768 -7.297 -14.839 1.00 94.38 175 VAL A O 1
ATOM 1351 N N . HIS A 1 176 ? 3.166 -5.223 -14.196 1.00 92.50 176 HIS A N 1
ATOM 1352 C CA . HIS A 1 176 ? 3.741 -4.489 -15.306 1.00 92.50 176 HIS A CA 1
ATOM 1353 C C . HIS A 1 176 ? 4.978 -3.741 -14.804 1.00 92.50 176 HIS A C 1
ATOM 1355 O O . HIS A 1 176 ? 4.948 -3.175 -13.714 1.00 92.50 176 HIS A O 1
ATOM 1361 N N . PHE A 1 177 ? 6.054 -3.725 -15.583 1.00 90.69 177 PHE A N 1
ATOM 1362 C CA . PHE A 1 177 ? 7.263 -2.965 -15.278 1.00 90.69 177 PHE A CA 1
ATOM 1363 C C . PHE A 1 177 ? 7.575 -2.011 -16.425 1.00 90.69 177 PHE A C 1
ATOM 1365 O O . PHE A 1 177 ? 7.638 -2.432 -17.579 1.00 90.69 177 PHE A O 1
ATOM 1372 N N . ALA A 1 178 ? 7.762 -0.737 -16.106 1.00 88.25 178 ALA A N 1
ATOM 1373 C CA . ALA A 1 178 ? 8.041 0.328 -17.051 1.00 88.25 178 ALA A CA 1
ATOM 1374 C C . ALA A 1 178 ? 9.396 0.960 -16.756 1.00 88.25 178 ALA A C 1
ATOM 1376 O O . ALA A 1 178 ? 9.611 1.467 -15.655 1.00 88.25 178 ALA A O 1
ATOM 1377 N N . LEU A 1 179 ? 10.276 0.984 -17.756 1.00 84.38 179 LEU A N 1
ATOM 1378 C CA . LEU A 1 179 ? 11.479 1.808 -17.705 1.00 84.38 179 LEU A CA 1
ATOM 1379 C C . LEU A 1 179 ? 11.205 3.126 -18.437 1.00 84.38 179 LEU A C 1
ATOM 1381 O O . LEU A 1 179 ? 10.874 3.132 -19.623 1.00 84.38 179 LEU A O 1
ATOM 1385 N N . VAL A 1 180 ? 11.302 4.231 -17.707 1.00 78.69 180 VAL A N 1
ATOM 1386 C CA . VAL A 1 180 ? 10.933 5.584 -18.124 1.00 78.69 180 VAL A CA 1
ATOM 1387 C C . VAL A 1 180 ? 12.203 6.395 -18.347 1.00 78.69 180 VAL A C 1
ATOM 1389 O O . VAL A 1 180 ? 12.719 7.018 -17.433 1.00 78.69 180 VAL A O 1
ATOM 1392 N N . GLY A 1 181 ? 12.736 6.408 -19.564 1.00 67.88 181 GLY A N 1
ATOM 1393 C CA . GLY A 1 181 ? 13.949 7.176 -19.846 1.00 67.88 181 GLY A CA 1
ATOM 1394 C C . GLY A 1 181 ? 14.624 6.766 -21.146 1.00 67.88 181 GLY A C 1
ATOM 1395 O O . GLY A 1 181 ? 14.384 5.685 -21.669 1.00 67.88 181 GLY A O 1
ATOM 1396 N N . GLY A 1 182 ? 15.473 7.647 -21.679 1.00 52.56 182 GLY A N 1
ATOM 1397 C CA . GLY A 1 182 ? 16.089 7.512 -23.006 1.00 52.56 182 GLY A CA 1
ATOM 1398 C C . GLY A 1 182 ? 17.268 6.539 -23.106 1.00 52.56 182 GLY A C 1
ATOM 1399 O O . GLY A 1 182 ? 18.046 6.635 -24.052 1.00 52.56 182 GLY A O 1
ATOM 1400 N N . SER A 1 183 ? 17.464 5.643 -22.136 1.00 55.16 183 SER A N 1
ATOM 1401 C CA . SER A 1 183 ? 18.441 4.565 -22.280 1.00 55.16 183 SER A CA 1
ATOM 1402 C C . SER A 1 183 ? 17.754 3.361 -22.916 1.00 55.16 183 SER A C 1
ATOM 1404 O O . SER A 1 183 ? 17.028 2.644 -22.229 1.00 55.16 183 SER A O 1
ATOM 1406 N N . ASP A 1 184 ? 18.005 3.136 -24.208 1.00 57.66 184 ASP A N 1
ATOM 1407 C CA . ASP A 1 184 ? 17.572 1.954 -24.968 1.00 57.66 184 ASP A CA 1
ATOM 1408 C C . ASP A 1 184 ? 18.268 0.683 -24.447 1.00 57.66 184 ASP A C 1
ATOM 1410 O O . ASP A 1 184 ? 19.135 0.089 -25.097 1.00 57.66 184 ASP A O 1
ATOM 1414 N N . ILE A 1 185 ? 17.951 0.275 -23.220 1.00 67.50 185 ILE A N 1
ATOM 1415 C CA . ILE A 1 185 ? 18.468 -0.958 -22.646 1.00 67.50 185 ILE A CA 1
ATOM 1416 C C . ILE A 1 185 ? 17.462 -2.052 -22.941 1.00 67.50 185 ILE A C 1
ATOM 1418 O O . ILE A 1 185 ? 16.303 -2.003 -22.537 1.00 67.50 185 ILE A O 1
ATOM 1422 N N . ASP A 1 186 ? 17.953 -3.052 -23.661 1.00 70.88 186 ASP A N 1
ATOM 1423 C CA . ASP A 1 186 ? 17.223 -4.269 -23.965 1.00 70.88 186 ASP A CA 1
ATOM 1424 C C . ASP A 1 186 ? 16.703 -4.923 -22.672 1.00 70.88 186 ASP A C 1
ATOM 1426 O O . ASP A 1 186 ? 17.465 -5.184 -21.732 1.00 70.88 186 ASP A O 1
ATOM 1430 N N . MET A 1 187 ? 15.399 -5.191 -22.627 1.00 73.06 187 MET A N 1
ATOM 1431 C CA . MET A 1 187 ? 14.713 -5.758 -21.465 1.00 73.06 187 MET A CA 1
ATOM 1432 C C . MET A 1 187 ? 15.283 -7.127 -21.085 1.00 73.06 187 MET A C 1
ATOM 1434 O O . MET A 1 187 ? 15.363 -7.453 -19.898 1.00 73.06 187 MET A O 1
ATOM 1438 N N . ASP A 1 188 ? 15.759 -7.899 -22.065 1.00 72.31 188 ASP A N 1
ATOM 1439 C CA . ASP A 1 188 ? 16.400 -9.190 -21.811 1.00 72.31 188 ASP A CA 1
ATOM 1440 C C . ASP A 1 188 ? 17.738 -9.017 -21.080 1.00 72.31 188 ASP A C 1
ATOM 1442 O O . ASP A 1 188 ? 18.081 -9.803 -20.190 1.00 72.31 188 ASP A O 1
ATOM 1446 N N . LYS A 1 189 ? 18.468 -7.931 -21.368 1.00 74.62 189 LYS A N 1
ATOM 1447 C CA . LYS A 1 189 ? 19.692 -7.580 -20.636 1.00 74.62 189 LYS A CA 1
ATOM 1448 C C . LYS A 1 189 ? 19.383 -7.103 -19.222 1.00 74.62 189 LYS A C 1
ATOM 1450 O O . LYS A 1 189 ? 20.100 -7.493 -18.305 1.00 74.62 189 LYS A O 1
ATOM 1455 N N . LEU A 1 190 ? 18.320 -6.319 -19.017 1.00 76.25 190 LEU A N 1
ATOM 1456 C CA . LEU A 1 190 ? 17.903 -5.900 -17.670 1.00 76.25 190 LEU A CA 1
ATOM 1457 C C . LEU A 1 190 ? 17.557 -7.099 -16.786 1.00 76.25 190 LEU A C 1
ATOM 1459 O O . LEU A 1 190 ? 17.970 -7.142 -15.628 1.00 76.25 190 LEU A O 1
ATOM 1463 N N . ARG A 1 191 ? 16.856 -8.097 -17.333 1.00 77.50 191 ARG A N 1
ATOM 1464 C CA . ARG A 1 191 ? 16.556 -9.347 -16.620 1.00 77.50 191 ARG A CA 1
ATOM 1465 C C . ARG A 1 191 ? 17.830 -10.104 -16.256 1.00 77.50 191 ARG A C 1
ATOM 1467 O O . ARG A 1 191 ? 18.029 -10.438 -15.091 1.00 77.50 191 ARG A O 1
ATOM 1474 N N . ALA A 1 192 ? 18.716 -10.305 -17.233 1.00 78.25 192 ALA A N 1
ATOM 1475 C CA . ALA A 1 192 ? 19.952 -11.056 -17.040 1.00 78.25 192 ALA A CA 1
ATOM 1476 C C . ALA A 1 192 ? 20.887 -10.408 -16.005 1.00 78.25 192 ALA A C 1
ATOM 1478 O O . ALA A 1 192 ? 21.444 -11.109 -15.164 1.00 78.25 192 ALA A O 1
ATOM 1479 N N . VAL A 1 193 ? 21.028 -9.076 -16.028 1.00 78.69 193 VAL A N 1
ATOM 1480 C CA . VAL A 1 193 ? 21.875 -8.333 -15.077 1.00 78.69 193 VAL A CA 1
ATOM 1481 C C . VAL A 1 193 ? 21.356 -8.452 -13.644 1.00 78.69 193 VAL A C 1
ATOM 1483 O O . VAL A 1 193 ? 22.154 -8.542 -12.717 1.00 78.69 193 VAL A O 1
ATOM 1486 N N . ASN A 1 194 ? 20.036 -8.508 -13.461 1.00 77.69 194 ASN A N 1
ATOM 1487 C CA . ASN A 1 194 ? 19.417 -8.648 -12.142 1.00 77.69 194 ASN A CA 1
ATOM 1488 C C . ASN A 1 194 ? 19.229 -10.111 -11.707 1.00 77.69 194 ASN A C 1
ATOM 1490 O O . ASN A 1 194 ? 18.591 -10.366 -10.689 1.00 77.69 194 ASN A O 1
ATOM 1494 N N . GLY A 1 195 ? 19.763 -11.081 -12.461 1.00 77.00 195 GLY A N 1
ATOM 1495 C CA . GLY A 1 195 ? 19.635 -12.504 -12.137 1.00 77.00 195 GLY A CA 1
ATOM 1496 C C . GLY A 1 195 ? 18.197 -13.022 -12.212 1.00 77.00 195 GLY A C 1
ATOM 1497 O O . GLY A 1 195 ? 17.862 -13.998 -11.545 1.00 77.00 195 GLY A O 1
ATOM 1498 N N . ILE A 1 196 ? 17.344 -12.365 -12.999 1.00 76.56 196 ILE A N 1
ATOM 1499 C CA . ILE A 1 196 ? 15.938 -12.729 -13.154 1.00 76.56 196 ILE A CA 1
ATOM 1500 C C . ILE A 1 196 ? 15.812 -13.669 -14.337 1.00 76.56 196 ILE A C 1
ATOM 1502 O O . ILE A 1 196 ? 16.136 -13.330 -15.477 1.00 76.56 196 ILE A O 1
ATOM 1506 N N . ASP A 1 197 ? 15.338 -14.870 -14.043 1.00 73.56 197 ASP A N 1
ATOM 1507 C CA . ASP A 1 197 ? 15.084 -15.884 -15.044 1.00 73.56 197 ASP A CA 1
ATOM 1508 C C . ASP A 1 197 ? 13.735 -15.660 -15.749 1.00 73.56 197 ASP A C 1
ATOM 1510 O O . ASP A 1 197 ? 12.919 -14.806 -15.394 1.00 73.56 197 ASP A O 1
ATOM 1514 N N . ALA A 1 198 ? 13.475 -16.468 -16.775 1.00 70.69 198 ALA A N 1
ATOM 1515 C CA . ALA A 1 198 ? 12.205 -16.444 -17.493 1.00 70.69 198 ALA A CA 1
ATOM 1516 C C . ALA A 1 198 ? 11.006 -16.931 -16.647 1.00 70.69 198 ALA A C 1
ATOM 1518 O O . ALA A 1 198 ? 9.881 -16.915 -17.145 1.00 70.69 198 ALA A O 1
ATOM 1519 N N . SER A 1 199 ? 11.219 -17.383 -15.401 1.00 78.75 199 SER A N 1
ATOM 1520 C CA . SER A 1 199 ? 10.134 -17.816 -14.513 1.00 78.75 199 SER A CA 1
ATOM 1521 C C . SER A 1 199 ? 9.358 -16.630 -13.931 1.00 78.75 199 SER A C 1
ATOM 1523 O O . SER A 1 199 ? 8.163 -16.755 -13.651 1.00 78.75 199 SER A O 1
ATOM 1525 N N . CYS A 1 200 ? 10.001 -15.462 -13.825 1.00 84.75 200 CYS A N 1
ATOM 1526 C CA . CYS A 1 200 ? 9.364 -14.238 -13.366 1.00 84.75 200 CYS A CA 1
ATOM 1527 C C . CYS A 1 200 ? 8.348 -13.712 -14.399 1.00 84.75 200 CYS A C 1
ATOM 1529 O O . CYS A 1 200 ? 8.702 -13.249 -15.484 1.00 84.75 200 CYS A O 1
ATOM 1531 N N . GLN A 1 201 ? 7.060 -13.740 -14.037 1.00 85.69 201 GLN A N 1
ATOM 1532 C CA . GLN A 1 201 ? 5.929 -13.366 -14.904 1.00 85.69 201 GLN A CA 1
ATOM 1533 C C . GLN A 1 201 ? 5.678 -11.846 -14.981 1.00 85.69 201 GLN A C 1
ATOM 1535 O O . GLN A 1 201 ? 4.534 -11.403 -15.080 1.00 85.69 201 GLN A O 1
ATOM 1540 N N . VAL A 1 202 ? 6.734 -11.033 -14.938 1.00 89.19 202 VAL A N 1
ATOM 1541 C CA . VAL A 1 202 ? 6.623 -9.575 -15.080 1.00 89.19 202 VAL A CA 1
ATOM 1542 C C . VAL A 1 202 ? 6.515 -9.198 -16.557 1.00 89.19 202 VAL A C 1
ATOM 1544 O O . VAL A 1 202 ? 7.284 -9.660 -17.405 1.00 89.19 202 VAL A O 1
ATOM 1547 N N . MET A 1 203 ? 5.554 -8.331 -16.869 1.00 87.25 203 MET A N 1
ATOM 1548 C CA . MET A 1 203 ? 5.315 -7.815 -18.214 1.00 87.25 203 MET A CA 1
ATOM 1549 C C . MET A 1 203 ? 6.049 -6.490 -18.371 1.00 87.25 203 MET A C 1
ATOM 1551 O O . MET A 1 203 ? 5.702 -5.512 -17.718 1.00 87.25 203 MET A O 1
ATOM 1555 N N . PHE A 1 204 ? 7.065 -6.455 -19.222 1.00 84.19 204 PHE A N 1
ATOM 1556 C CA . PHE A 1 204 ? 7.891 -5.266 -19.405 1.00 84.19 204 PHE A CA 1
ATOM 1557 C C . PHE A 1 204 ? 7.318 -4.400 -20.516 1.00 84.19 204 PHE A C 1
ATOM 1559 O O . PHE A 1 204 ? 6.860 -4.916 -21.536 1.00 84.19 204 PHE A O 1
ATOM 1566 N N . HIS A 1 205 ? 7.375 -3.093 -20.306 1.00 81.00 205 HIS A N 1
ATOM 1567 C CA . HIS A 1 205 ? 6.840 -2.090 -21.211 1.00 81.00 205 HIS A CA 1
ATOM 1568 C C . HIS A 1 205 ? 7.845 -0.962 -21.391 1.00 81.00 205 HIS A C 1
ATOM 1570 O O . HIS A 1 205 ? 8.566 -0.588 -20.463 1.00 81.00 205 HIS A O 1
ATOM 1576 N N . ASP A 1 206 ? 7.836 -0.390 -22.586 1.00 73.94 206 ASP A N 1
ATOM 1577 C CA . ASP A 1 206 ? 8.468 0.897 -22.856 1.00 73.94 206 ASP A CA 1
ATOM 1578 C C . ASP A 1 206 ? 7.513 2.027 -22.432 1.00 73.94 206 ASP A C 1
ATOM 1580 O O . ASP A 1 206 ? 6.339 2.049 -22.822 1.00 73.94 206 ASP A O 1
ATOM 1584 N N . ALA A 1 207 ? 8.005 2.957 -21.610 1.00 65.75 207 ALA A N 1
ATOM 1585 C CA . ALA A 1 207 ? 7.218 4.016 -20.984 1.00 65.75 207 ALA A CA 1
ATOM 1586 C C . ALA A 1 207 ? 6.458 4.920 -21.961 1.00 65.75 207 ALA A C 1
ATOM 1588 O O . ALA A 1 207 ? 5.393 5.433 -21.608 1.00 65.75 207 ALA A O 1
ATOM 1589 N N . HIS A 1 208 ? 6.951 5.080 -23.194 1.00 63.28 208 HIS A N 1
ATOM 1590 C CA . HIS A 1 208 ? 6.343 5.951 -24.208 1.00 63.28 208 HIS A CA 1
ATOM 1591 C C . HIS A 1 208 ? 4.904 5.555 -24.584 1.00 63.28 208 HIS A C 1
ATOM 1593 O O . HIS A 1 208 ? 4.179 6.342 -25.197 1.00 63.28 208 HIS A O 1
ATOM 1599 N N . HIS A 1 209 ? 4.465 4.347 -24.218 1.00 58.91 209 HIS A N 1
ATOM 1600 C CA . HIS A 1 209 ? 3.208 3.767 -24.692 1.00 58.91 209 HIS A CA 1
ATOM 1601 C C . HIS A 1 209 ? 2.251 3.320 -23.584 1.00 58.91 209 HIS A C 1
ATOM 1603 O O . HIS A 1 209 ? 1.165 2.828 -23.880 1.00 58.91 209 HIS A O 1
ATOM 1609 N N . ILE A 1 210 ? 2.606 3.506 -22.314 1.00 64.44 210 ILE A N 1
ATOM 1610 C CA . ILE A 1 210 ? 1.820 2.973 -21.190 1.00 64.44 210 ILE A CA 1
ATOM 1611 C C . ILE A 1 210 ? 0.672 3.910 -20.819 1.00 64.44 210 ILE A C 1
ATOM 1613 O O . ILE A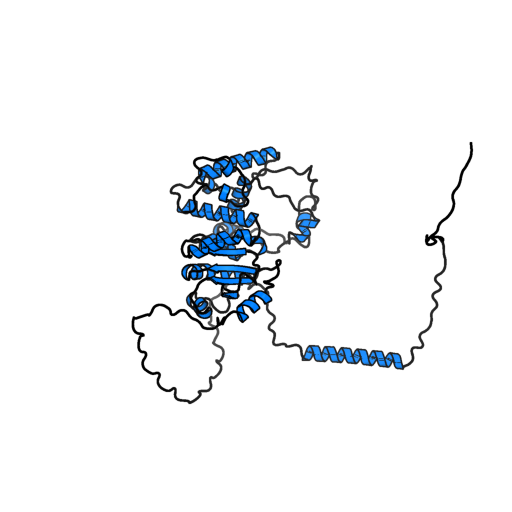 1 210 ? -0.455 3.454 -20.630 1.00 64.44 210 ILE A O 1
ATOM 1617 N N . ASN A 1 211 ? 0.940 5.220 -20.781 1.00 61.72 211 ASN A N 1
ATOM 1618 C CA . ASN A 1 211 ? 0.032 6.214 -20.196 1.00 61.72 211 ASN A CA 1
ATOM 1619 C C . ASN A 1 211 ? -1.340 6.304 -20.896 1.00 61.72 211 ASN A C 1
ATOM 1621 O O . ASN A 1 211 ? -2.322 6.695 -20.280 1.00 61.72 211 ASN A O 1
ATOM 1625 N N . ASN A 1 212 ? -1.430 5.910 -22.172 1.00 64.31 212 ASN A N 1
ATOM 1626 C CA . ASN A 1 212 ? -2.677 5.988 -22.945 1.00 64.31 212 ASN A CA 1
ATOM 1627 C C . ASN A 1 212 ? -3.448 4.664 -23.031 1.00 64.31 212 ASN A C 1
ATOM 1629 O O . ASN A 1 212 ? -4.599 4.663 -23.462 1.00 64.31 212 ASN A O 1
ATOM 1633 N N . TYR A 1 213 ? -2.826 3.536 -22.678 1.00 70.75 213 TYR A N 1
ATOM 1634 C CA . TYR A 1 213 ? -3.380 2.208 -22.970 1.00 70.75 213 TYR A CA 1
ATOM 1635 C C . TYR A 1 213 ? -3.551 1.327 -21.733 1.00 70.75 213 TYR A C 1
ATOM 1637 O O . TYR A 1 213 ? -4.209 0.289 -21.820 1.00 70.75 213 TYR A O 1
ATOM 1645 N N . MET A 1 214 ? -3.001 1.733 -20.586 1.00 81.31 214 MET A N 1
ATOM 1646 C CA . MET A 1 214 ? -3.038 0.953 -19.358 1.00 81.31 214 MET A CA 1
ATOM 1647 C C . MET A 1 214 ? -3.567 1.771 -18.180 1.00 81.31 214 MET A C 1
ATOM 1649 O O . MET A 1 214 ? -3.039 2.827 -17.854 1.00 81.31 214 MET A O 1
ATOM 1653 N N . HIS A 1 215 ? -4.566 1.220 -17.502 1.00 87.75 215 HIS A N 1
ATOM 1654 C CA . HIS A 1 215 ? -5.155 1.733 -16.274 1.00 87.75 215 HIS A CA 1
ATOM 1655 C C . HIS A 1 215 ? -4.756 0.825 -15.097 1.00 87.75 215 HIS A C 1
ATOM 1657 O O . HIS A 1 215 ? -5.506 -0.093 -14.746 1.00 87.75 215 HIS A O 1
ATOM 1663 N N . PRO A 1 216 ? -3.564 0.993 -14.499 1.00 90.94 216 PRO A N 1
ATOM 1664 C CA . PRO A 1 216 ? -3.194 0.228 -13.314 1.00 90.94 216 PRO A CA 1
ATOM 1665 C C . PRO A 1 216 ? -4.053 0.614 -12.101 1.00 90.94 216 PRO A C 1
ATOM 1667 O O . PRO A 1 216 ? -4.537 1.736 -11.995 1.00 90.94 216 PRO A O 1
ATOM 1670 N N . GLN A 1 217 ? -4.231 -0.327 -11.174 1.00 91.94 217 GLN A N 1
ATOM 1671 C CA . GLN A 1 217 ? -4.905 -0.102 -9.889 1.00 91.94 217 GLN A CA 1
ATOM 1672 C C . GLN A 1 217 ? -3.987 0.585 -8.870 1.00 91.94 217 GLN A C 1
ATOM 1674 O O . GLN A 1 217 ? -4.466 1.231 -7.946 1.00 91.94 217 GLN A O 1
ATOM 1679 N N . ALA A 1 218 ? -2.672 0.436 -9.031 1.00 93.06 218 ALA A N 1
ATOM 1680 C CA . ALA A 1 218 ? -1.657 1.123 -8.244 1.00 93.06 218 ALA A CA 1
ATOM 1681 C C . ALA A 1 218 ? -0.356 1.245 -9.050 1.00 93.06 218 ALA A C 1
ATOM 1683 O O . ALA A 1 218 ? -0.024 0.360 -9.850 1.00 93.06 218 ALA A O 1
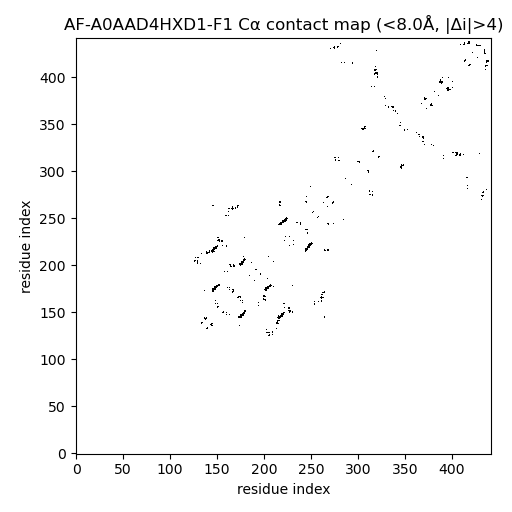ATOM 1684 N N . MET A 1 219 ? 0.379 2.329 -8.812 1.00 92.50 219 MET A N 1
ATOM 1685 C CA . MET A 1 219 ? 1.730 2.559 -9.319 1.00 92.50 219 MET A CA 1
ATOM 1686 C C . MET A 1 219 ? 2.722 2.527 -8.161 1.00 92.50 219 MET A C 1
ATOM 1688 O O . MET A 1 219 ? 2.498 3.178 -7.146 1.00 92.50 219 MET A O 1
ATOM 1692 N N . ILE A 1 220 ? 3.817 1.793 -8.319 1.00 93.81 220 ILE A N 1
ATOM 1693 C CA . ILE A 1 220 ? 4.886 1.657 -7.332 1.00 93.81 220 ILE A CA 1
ATOM 1694 C C . ILE A 1 220 ? 6.165 2.234 -7.937 1.00 93.81 220 ILE A C 1
ATOM 1696 O O . ILE A 1 220 ? 6.583 1.816 -9.019 1.00 93.81 220 ILE A O 1
ATOM 1700 N N . ILE A 1 221 ? 6.769 3.193 -7.238 1.00 93.50 221 ILE A N 1
ATOM 1701 C CA . ILE A 1 221 ? 8.017 3.849 -7.639 1.00 93.50 221 ILE A CA 1
ATOM 1702 C C . ILE A 1 221 ? 9.012 3.859 -6.478 1.00 93.50 221 ILE A C 1
ATOM 1704 O O . ILE A 1 221 ? 8.631 3.761 -5.311 1.00 93.50 221 ILE A O 1
ATOM 1708 N N . ASP A 1 222 ? 10.291 3.996 -6.801 1.00 92.81 222 ASP A N 1
ATOM 1709 C CA . ASP A 1 222 ? 11.362 4.154 -5.822 1.00 92.81 222 ASP A CA 1
ATOM 1710 C C . ASP A 1 222 ? 11.482 5.614 -5.367 1.00 92.81 222 ASP A C 1
ATOM 1712 O O . ASP A 1 222 ? 11.658 6.495 -6.196 1.00 92.81 222 ASP A O 1
ATOM 1716 N N . ALA A 1 223 ? 11.441 5.869 -4.060 1.00 89.44 223 ALA A N 1
ATOM 1717 C CA . ALA A 1 223 ? 11.705 7.172 -3.447 1.00 89.44 223 ALA A CA 1
ATOM 1718 C C . ALA A 1 223 ? 12.861 7.124 -2.424 1.00 89.44 223 ALA A C 1
ATOM 1720 O O . ALA A 1 223 ? 12.970 7.992 -1.561 1.00 89.44 223 ALA A O 1
ATOM 1721 N N . SER A 1 224 ? 13.741 6.124 -2.521 1.00 86.50 224 SER A N 1
ATOM 1722 C CA . SER A 1 224 ? 14.940 5.962 -1.684 1.00 86.50 224 SER A CA 1
ATOM 1723 C C . SER A 1 224 ? 16.067 6.957 -1.990 1.00 86.50 224 SER A C 1
ATOM 1725 O O . SER A 1 224 ? 17.015 7.060 -1.217 1.00 86.50 224 SER A O 1
ATOM 1727 N N . GLY A 1 225 ? 15.981 7.676 -3.114 1.00 86.75 225 GLY A N 1
ATOM 1728 C CA . GLY A 1 225 ? 17.030 8.573 -3.615 1.00 86.75 225 GLY A CA 1
ATOM 1729 C C . GLY A 1 225 ? 17.929 7.961 -4.699 1.00 86.75 225 GLY A C 1
ATOM 1730 O O . GLY A 1 225 ? 18.867 8.613 -5.152 1.00 86.75 225 GLY A O 1
ATOM 1731 N N . LEU A 1 226 ? 17.659 6.725 -5.140 1.00 89.62 226 LEU A N 1
ATOM 1732 C CA . LEU A 1 226 ? 18.316 6.118 -6.310 1.00 89.62 226 LEU A CA 1
ATOM 1733 C C . LEU A 1 226 ? 17.636 6.477 -7.642 1.00 89.62 226 LEU A C 1
ATOM 1735 O O . LEU A 1 226 ? 18.162 6.143 -8.711 1.00 89.62 226 LEU A O 1
ATOM 1739 N N . GLU A 1 227 ? 16.468 7.108 -7.561 1.00 91.12 227 GLU A N 1
ATOM 1740 C CA . GLU A 1 227 ? 15.612 7.488 -8.677 1.00 91.12 227 GLU A CA 1
ATOM 1741 C C . GLU A 1 227 ? 15.882 8.922 -9.154 1.00 91.12 227 GLU A C 1
ATOM 1743 O O . GLU A 1 227 ? 16.417 9.746 -8.417 1.00 91.12 227 GLU A O 1
ATOM 1748 N N . GLU A 1 228 ? 15.508 9.225 -10.395 1.00 88.88 228 GLU A N 1
ATOM 1749 C CA . GLU A 1 228 ? 15.691 10.555 -10.977 1.00 88.88 228 GLU A CA 1
ATOM 1750 C C . GLU A 1 228 ? 14.668 11.586 -10.452 1.00 88.88 228 GLU A C 1
ATOM 1752 O O . GLU A 1 228 ? 13.452 11.386 -10.536 1.00 88.88 228 GLU A O 1
ATOM 1757 N N . ASP A 1 229 ? 15.138 12.757 -10.008 1.00 88.00 229 ASP A N 1
ATOM 1758 C CA . ASP A 1 229 ? 14.283 13.811 -9.427 1.00 88.00 229 ASP A CA 1
ATOM 1759 C C . ASP A 1 229 ? 13.181 14.303 -10.380 1.00 88.00 229 ASP A C 1
ATOM 1761 O O . ASP A 1 229 ? 12.044 14.577 -9.969 1.00 88.00 229 ASP A O 1
ATOM 1765 N N . TYR A 1 230 ? 13.497 14.407 -11.677 1.00 86.31 230 TYR A N 1
ATOM 1766 C CA . TYR A 1 230 ? 12.527 14.831 -12.689 1.00 86.31 230 TYR A CA 1
ATOM 1767 C C . TYR A 1 230 ? 11.387 13.815 -12.827 1.00 86.31 230 TYR A C 1
ATOM 1769 O O . TYR A 1 230 ? 10.233 14.204 -13.044 1.00 86.31 230 TYR A O 1
ATOM 1777 N N . PHE A 1 231 ? 11.694 12.524 -12.678 1.00 88.44 231 PHE A N 1
ATOM 1778 C CA . PHE A 1 231 ? 10.722 11.445 -12.757 1.00 88.44 231 PHE A CA 1
ATOM 1779 C C . PHE A 1 231 ? 9.806 11.473 -11.534 1.00 88.44 231 PHE A C 1
ATOM 1781 O O . PHE A 1 231 ? 8.587 11.535 -11.697 1.00 88.44 231 PHE A O 1
ATOM 1788 N N . LEU A 1 232 ? 10.372 11.560 -10.325 1.00 90.00 232 LEU A N 1
ATOM 1789 C CA . LEU A 1 232 ? 9.600 11.680 -9.082 1.00 90.00 232 LEU A CA 1
ATOM 1790 C C . LEU A 1 232 ? 8.648 12.875 -9.110 1.00 90.00 232 LEU A C 1
ATOM 1792 O O . LEU A 1 232 ? 7.458 12.744 -8.822 1.00 90.00 232 LEU A O 1
ATOM 1796 N N . THR A 1 233 ? 9.157 14.040 -9.514 1.00 87.62 233 THR A N 1
ATOM 1797 C CA . THR A 1 233 ? 8.358 15.268 -9.618 1.00 87.62 233 THR A CA 1
ATOM 1798 C C . THR A 1 233 ? 7.203 15.097 -10.603 1.00 87.62 233 THR A C 1
ATOM 1800 O O . THR A 1 233 ? 6.070 15.485 -10.310 1.00 87.62 233 THR A O 1
ATOM 1803 N N . SER A 1 234 ? 7.469 14.475 -11.754 1.00 86.44 234 SER A N 1
ATOM 1804 C CA . SER A 1 234 ? 6.456 14.224 -12.782 1.00 86.44 234 SER A CA 1
ATOM 1805 C C . SER A 1 234 ? 5.382 13.253 -12.293 1.00 86.44 234 SER A C 1
ATOM 1807 O O . SER A 1 234 ? 4.194 13.537 -12.436 1.00 86.44 234 SER A O 1
ATOM 1809 N N . MET A 1 235 ? 5.778 12.153 -11.647 1.00 87.62 235 MET A N 1
ATOM 1810 C CA . MET A 1 235 ? 4.851 11.151 -11.113 1.00 87.62 235 MET A CA 1
ATOM 1811 C C . MET A 1 235 ? 3.979 11.716 -9.991 1.00 87.62 235 MET A C 1
ATOM 1813 O O . MET A 1 235 ? 2.764 11.534 -10.011 1.00 87.62 235 MET A O 1
ATOM 1817 N N . ARG A 1 236 ? 4.564 12.469 -9.052 1.00 88.12 236 ARG A N 1
ATOM 1818 C CA . ARG A 1 236 ? 3.823 13.142 -7.970 1.00 88.12 236 ARG A CA 1
ATOM 1819 C C . ARG A 1 236 ? 2.808 14.147 -8.498 1.00 88.12 236 ARG A C 1
ATOM 1821 O O . ARG A 1 236 ? 1.731 14.279 -7.924 1.00 88.12 236 ARG A O 1
ATOM 1828 N N . LYS A 1 237 ? 3.146 14.851 -9.582 1.00 86.56 237 LYS A N 1
ATOM 1829 C CA . LYS A 1 237 ? 2.243 15.800 -10.236 1.00 86.56 237 LYS A CA 1
ATOM 1830 C C . LYS A 1 237 ? 1.113 15.092 -10.988 1.00 86.56 237 LYS A C 1
ATOM 1832 O O . LYS A 1 237 ? -0.018 15.549 -10.919 1.00 86.56 237 LYS A O 1
ATOM 1837 N N . GLN A 1 238 ? 1.411 13.985 -11.667 1.00 83.69 238 GLN A N 1
ATOM 1838 C CA . GLN A 1 238 ? 0.449 13.245 -12.488 1.00 83.69 238 GLN A CA 1
ATOM 1839 C C . GLN A 1 238 ? -0.492 12.349 -11.668 1.00 83.69 238 GLN A C 1
ATOM 1841 O O . GLN A 1 238 ? -1.630 12.115 -12.075 1.00 83.69 238 GLN A O 1
ATOM 1846 N N . ALA A 1 239 ? -0.038 11.821 -10.528 1.00 83.06 239 ALA A N 1
ATOM 1847 C CA . ALA A 1 239 ? -0.795 10.843 -9.750 1.00 83.06 239 ALA A CA 1
ATOM 1848 C C . ALA A 1 239 ? -2.200 11.334 -9.334 1.00 83.06 239 ALA A C 1
ATOM 1850 O O . ALA A 1 239 ? -3.158 10.605 -9.609 1.00 83.06 239 ALA A O 1
ATOM 1851 N N . PRO A 1 240 ? -2.381 12.555 -8.781 1.00 80.38 240 PRO A N 1
ATOM 1852 C CA . PRO A 1 240 ? -3.708 13.076 -8.443 1.00 80.38 240 PRO A CA 1
ATOM 1853 C C . PRO A 1 240 ? -4.644 13.180 -9.652 1.00 80.38 240 PRO A C 1
ATOM 1855 O O . PRO A 1 240 ? -5.812 12.815 -9.544 1.00 80.38 240 PRO A O 1
ATOM 1858 N N . ASP A 1 241 ? -4.121 13.615 -10.803 1.00 82.69 241 ASP A N 1
ATOM 1859 C CA . ASP A 1 241 ? -4.898 13.797 -12.036 1.00 82.69 241 ASP A CA 1
ATOM 1860 C C . ASP A 1 241 ? -5.337 12.456 -12.640 1.00 82.69 241 ASP A C 1
ATOM 1862 O O . ASP A 1 241 ? -6.419 12.343 -13.214 1.00 82.69 241 ASP A O 1
ATOM 1866 N N . SER A 1 242 ? -4.505 11.422 -12.492 1.00 80.19 242 SER A N 1
ATOM 1867 C CA . SER A 1 242 ? -4.808 10.071 -12.976 1.00 80.19 242 SER A CA 1
ATOM 1868 C C . SER A 1 242 ? -5.801 9.307 -12.093 1.00 80.19 242 SER A C 1
ATOM 1870 O O . SER A 1 242 ? -6.374 8.317 -12.539 1.00 80.19 242 SER A O 1
ATOM 1872 N N . GLY A 1 243 ? -5.981 9.725 -10.833 1.00 82.81 243 GLY A N 1
ATOM 1873 C CA . GLY A 1 243 ? -6.753 8.981 -9.833 1.00 82.81 243 GLY A CA 1
ATOM 1874 C C . GLY A 1 243 ? -6.131 7.638 -9.429 1.00 82.81 243 GLY A C 1
ATOM 1875 O O . GLY A 1 243 ? -6.748 6.888 -8.673 1.00 82.81 243 GLY A O 1
ATOM 1876 N N . ILE A 1 244 ? -4.923 7.327 -9.912 1.00 86.38 244 ILE A N 1
ATOM 1877 C CA . ILE A 1 244 ? -4.218 6.084 -9.620 1.00 86.38 244 ILE A CA 1
ATOM 1878 C C . ILE A 1 244 ? -3.350 6.280 -8.368 1.00 86.38 244 ILE A C 1
ATOM 1880 O O . ILE A 1 244 ? -2.516 7.189 -8.328 1.00 86.38 244 ILE A O 1
ATOM 1884 N N . PRO A 1 245 ? -3.492 5.416 -7.352 1.00 89.56 245 PRO A N 1
ATOM 1885 C CA . PRO A 1 245 ? -2.633 5.396 -6.174 1.00 89.56 245 PRO A CA 1
ATOM 1886 C C . PRO A 1 245 ? -1.147 5.287 -6.520 1.00 89.56 245 PRO A C 1
ATOM 1888 O O . PRO A 1 245 ? -0.722 4.316 -7.144 1.00 89.56 245 PRO A O 1
ATOM 1891 N N . LEU A 1 246 ? -0.360 6.270 -6.076 1.00 90.44 246 LEU A N 1
ATOM 1892 C CA . LEU A 1 246 ? 1.098 6.263 -6.167 1.00 90.44 246 LEU A CA 1
ATOM 1893 C C . LEU A 1 246 ? 1.698 5.825 -4.828 1.00 90.44 246 LEU A C 1
ATOM 1895 O O . LEU A 1 246 ? 1.485 6.471 -3.802 1.00 90.44 246 LEU A O 1
ATOM 1899 N N . ILE A 1 247 ? 2.448 4.729 -4.850 1.00 91.38 247 ILE A N 1
ATOM 1900 C CA . ILE A 1 247 ? 3.123 4.129 -3.703 1.00 91.38 247 ILE A CA 1
ATOM 1901 C C . ILE A 1 247 ? 4.621 4.375 -3.865 1.00 91.38 247 ILE A C 1
ATOM 1903 O O . ILE A 1 247 ? 5.267 3.828 -4.757 1.00 91.38 247 ILE A O 1
ATOM 1907 N N . GLU A 1 248 ? 5.161 5.212 -2.990 1.00 90.62 248 GLU A N 1
ATOM 1908 C CA . GLU A 1 248 ? 6.574 5.577 -2.971 1.00 90.62 248 GLU A CA 1
ATOM 1909 C C . GLU A 1 248 ? 7.331 4.701 -1.975 1.00 90.62 248 GLU A C 1
ATOM 1911 O O . GLU A 1 248 ? 7.050 4.729 -0.774 1.00 90.62 248 GLU A O 1
ATOM 1916 N N . LEU A 1 249 ? 8.284 3.912 -2.464 1.00 90.56 249 LEU A N 1
ATOM 1917 C CA . LEU A 1 249 ? 9.061 3.012 -1.623 1.00 90.56 249 LEU A CA 1
ATOM 1918 C C . LEU A 1 249 ? 10.292 3.726 -1.044 1.00 90.56 249 LEU A C 1
ATOM 1920 O O . LEU A 1 249 ? 11.122 4.204 -1.816 1.00 90.56 249 LEU A O 1
ATOM 1924 N N . PRO A 1 250 ? 10.450 3.791 0.291 1.00 86.31 250 PRO A N 1
ATOM 1925 C CA . PRO A 1 250 ? 11.622 4.395 0.918 1.00 86.31 250 PRO A CA 1
ATOM 1926 C C . PRO A 1 250 ? 12.872 3.507 0.787 1.00 86.31 250 PRO A C 1
ATOM 1928 O O . PRO A 1 250 ? 12.826 2.373 0.293 1.00 86.31 250 PRO A O 1
ATOM 1931 N N . GLU A 1 251 ? 14.006 4.013 1.272 1.00 84.00 251 GLU A N 1
ATOM 1932 C CA . GLU A 1 251 ? 15.241 3.235 1.394 1.00 84.00 251 GLU A CA 1
ATOM 1933 C C . GLU A 1 251 ? 15.013 1.960 2.225 1.00 84.00 251 GLU A C 1
ATOM 1935 O O . GLU A 1 251 ? 14.242 1.950 3.184 1.00 84.00 251 GLU A O 1
ATOM 1940 N N . ASN A 1 252 ? 15.676 0.862 1.849 1.00 79.19 252 ASN A N 1
ATOM 1941 C CA . ASN A 1 252 ? 15.526 -0.456 2.482 1.00 79.19 252 ASN A CA 1
ATOM 1942 C C . ASN A 1 252 ? 14.096 -1.040 2.426 1.00 79.19 252 ASN A C 1
ATOM 1944 O O . ASN A 1 252 ? 13.770 -1.980 3.152 1.00 79.19 252 ASN A O 1
ATOM 1948 N N . SER A 1 253 ? 13.242 -0.548 1.526 1.00 76.44 253 SER A N 1
ATOM 1949 C CA . SER A 1 253 ? 11.882 -1.065 1.325 1.00 76.44 253 SER A CA 1
ATOM 1950 C C . SER A 1 253 ? 11.836 -2.551 0.966 1.00 76.44 253 SER A C 1
ATOM 1952 O O . SER A 1 253 ? 10.953 -3.258 1.437 1.00 76.44 253 SER A O 1
ATOM 1954 N N . VAL A 1 254 ? 12.802 -3.070 0.206 1.00 73.88 254 VAL A N 1
ATOM 1955 C CA . VAL A 1 254 ? 12.845 -4.502 -0.144 1.00 73.88 254 VAL A CA 1
ATOM 1956 C C . VAL A 1 254 ? 12.958 -5.391 1.099 1.00 73.88 254 VAL A C 1
ATOM 1958 O O . VAL A 1 254 ? 12.400 -6.482 1.112 1.00 73.88 254 VAL A O 1
ATOM 1961 N N . THR A 1 255 ? 13.631 -4.938 2.162 1.00 78.00 255 THR A N 1
ATOM 1962 C CA . THR A 1 255 ? 13.761 -5.708 3.410 1.00 78.00 255 THR A CA 1
ATOM 1963 C C . THR A 1 255 ? 12.644 -5.392 4.403 1.00 78.00 255 THR A C 1
ATOM 1965 O O . THR A 1 255 ? 12.113 -6.303 5.031 1.00 78.00 255 THR A O 1
ATOM 1968 N N . GLN A 1 256 ? 12.251 -4.121 4.533 1.00 77.12 256 GLN A N 1
ATOM 1969 C CA . GLN A 1 256 ? 11.286 -3.672 5.548 1.00 77.12 256 GLN A CA 1
ATOM 1970 C C . GLN A 1 256 ? 9.822 -3.751 5.087 1.00 77.12 256 GLN A C 1
ATOM 1972 O O . GLN A 1 256 ? 8.909 -3.889 5.902 1.00 77.12 256 GLN A O 1
ATOM 1977 N N . LEU A 1 257 ? 9.587 -3.679 3.778 1.00 80.25 257 LEU A N 1
ATOM 1978 C CA . LEU A 1 257 ? 8.268 -3.633 3.143 1.00 80.25 257 LEU A CA 1
ATOM 1979 C C . LEU A 1 257 ? 8.071 -4.777 2.134 1.00 80.25 257 LEU A C 1
ATOM 1981 O O . LEU A 1 257 ? 7.195 -4.701 1.274 1.00 80.25 257 LEU A O 1
ATOM 1985 N N . ALA A 1 258 ? 8.836 -5.871 2.260 1.00 80.88 258 ALA A N 1
ATOM 1986 C CA . ALA A 1 258 ? 8.734 -7.054 1.394 1.00 80.88 258 ALA A CA 1
ATOM 1987 C C . ALA A 1 258 ? 7.297 -7.590 1.281 1.00 80.88 258 ALA A C 1
ATOM 1989 O O . ALA A 1 258 ? 6.882 -8.102 0.241 1.00 80.88 258 ALA A O 1
ATOM 1990 N N . TRP A 1 259 ? 6.510 -7.444 2.349 1.00 81.69 259 TRP A N 1
ATOM 1991 C CA . TRP A 1 259 ? 5.117 -7.873 2.413 1.00 81.69 259 TRP A CA 1
ATOM 1992 C C . TRP A 1 259 ? 4.208 -7.155 1.395 1.00 81.69 259 TRP A C 1
ATOM 1994 O O . TRP A 1 259 ? 3.159 -7.709 1.070 1.00 81.69 259 TRP A O 1
ATOM 2004 N N . ILE A 1 260 ? 4.602 -5.999 0.827 1.00 86.75 260 ILE A N 1
ATOM 2005 C CA . ILE A 1 260 ? 3.861 -5.316 -0.257 1.00 86.75 260 ILE A CA 1
ATOM 2006 C C . ILE A 1 260 ? 3.656 -6.261 -1.444 1.00 86.75 260 ILE A C 1
ATOM 2008 O O . ILE A 1 260 ? 2.589 -6.260 -2.054 1.00 86.75 260 ILE A O 1
ATOM 2012 N N . SER A 1 261 ? 4.638 -7.122 -1.732 1.00 89.44 261 SER A N 1
ATOM 2013 C CA . SER A 1 261 ? 4.543 -8.119 -2.805 1.00 89.44 261 SER A CA 1
ATOM 2014 C C . SER A 1 261 ? 3.392 -9.115 -2.621 1.00 89.44 261 SER A C 1
ATOM 2016 O O . SER A 1 261 ? 2.862 -9.616 -3.608 1.00 89.44 261 SER A O 1
ATOM 2018 N N . LYS A 1 262 ? 2.957 -9.364 -1.378 1.00 88.69 262 LYS A N 1
ATOM 2019 C CA . LYS A 1 262 ? 1.886 -10.314 -1.042 1.00 88.69 262 LYS A CA 1
ATOM 2020 C C . LYS A 1 262 ? 0.477 -9.722 -1.207 1.00 88.69 262 LYS A C 1
ATOM 2022 O O . LYS A 1 262 ? -0.501 -10.473 -1.099 1.00 88.69 262 LYS A O 1
ATOM 2027 N N . LEU A 1 263 ? 0.344 -8.411 -1.428 1.00 89.62 263 LEU A N 1
ATOM 2028 C CA . LEU A 1 263 ? -0.945 -7.718 -1.539 1.00 89.62 263 LEU A CA 1
ATOM 2029 C C . LEU A 1 263 ? -1.564 -7.856 -2.932 1.00 89.62 263 LEU A C 1
ATOM 2031 O O . LEU A 1 263 ? -0.856 -7.946 -3.931 1.00 89.62 263 LEU A O 1
ATOM 2035 N N . ASP A 1 264 ? -2.895 -7.853 -3.008 1.00 90.25 264 ASP A N 1
ATOM 2036 C CA . ASP A 1 264 ? -3.610 -7.769 -4.281 1.00 90.25 264 ASP A CA 1
ATOM 2037 C C . ASP A 1 264 ? -3.826 -6.305 -4.711 1.00 90.25 264 ASP A C 1
ATOM 2039 O O . ASP A 1 264 ? -3.730 -5.368 -3.917 1.00 90.25 264 ASP A O 1
ATOM 2043 N N . SER A 1 265 ? -4.155 -6.109 -5.984 1.00 90.56 265 SER A N 1
ATOM 2044 C CA . SER A 1 265 ? -4.356 -4.801 -6.603 1.00 90.56 265 SER A CA 1
ATOM 2045 C C . SER A 1 265 ? -5.441 -3.982 -5.904 1.00 90.56 265 SER A C 1
ATOM 2047 O O . SER A 1 265 ? -5.313 -2.768 -5.794 1.00 90.56 265 SER A O 1
ATOM 2049 N N . SER A 1 266 ? -6.486 -4.642 -5.397 1.00 87.69 266 SER A N 1
ATOM 2050 C CA . SER A 1 266 ? -7.578 -3.992 -4.664 1.00 87.69 266 SER A CA 1
ATOM 2051 C C . SER A 1 266 ? -7.111 -3.482 -3.301 1.00 87.69 266 SER A C 1
ATOM 2053 O O . SER A 1 266 ? -7.460 -2.368 -2.917 1.00 87.69 266 SER A O 1
ATOM 2055 N N . SER A 1 267 ? -6.295 -4.267 -2.583 1.00 87.94 267 SER A N 1
ATOM 2056 C CA . SER A 1 267 ? -5.677 -3.819 -1.329 1.00 87.94 267 SER A CA 1
ATOM 2057 C C . SER A 1 267 ? -4.748 -2.635 -1.575 1.00 87.94 267 SER A C 1
ATOM 2059 O O . SER A 1 267 ? -4.854 -1.635 -0.873 1.00 87.94 267 SER A O 1
ATOM 2061 N N . LEU A 1 268 ? -3.900 -2.703 -2.609 1.00 88.12 268 LEU A N 1
ATOM 2062 C CA . LEU A 1 268 ? -2.982 -1.617 -2.973 1.00 88.12 268 LEU A CA 1
ATOM 2063 C C . LEU A 1 268 ? -3.724 -0.328 -3.357 1.00 88.12 268 LEU A C 1
ATOM 2065 O O . LEU A 1 268 ? -3.256 0.762 -3.036 1.00 88.12 268 LEU A O 1
ATOM 2069 N N . ALA A 1 269 ? -4.893 -0.455 -3.990 1.00 87.19 269 ALA A N 1
ATOM 2070 C CA . ALA A 1 269 ? -5.728 0.678 -4.365 1.00 87.19 269 ALA A CA 1
ATOM 2071 C C . ALA A 1 269 ? -6.547 1.268 -3.200 1.00 87.19 269 ALA A C 1
ATOM 2073 O O . ALA A 1 269 ? -7.141 2.343 -3.322 1.00 87.19 269 ALA A O 1
ATOM 2074 N N . GLY A 1 270 ? -6.619 0.568 -2.065 1.00 86.88 270 GLY A N 1
ATOM 2075 C CA . GLY A 1 270 ? -7.443 0.961 -0.931 1.00 86.88 270 GLY A CA 1
ATOM 2076 C C . GLY A 1 270 ? -6.962 2.260 -0.281 1.00 86.88 270 GLY A C 1
ATOM 2077 O O . GLY A 1 270 ? -5.815 2.378 0.131 1.00 86.88 270 GLY A O 1
ATOM 2078 N N . GLN A 1 271 ? -7.856 3.228 -0.076 1.00 83.69 271 GLN A N 1
ATOM 2079 C CA . GLN A 1 271 ? -7.495 4.502 0.570 1.00 83.69 271 GLN A CA 1
ATOM 2080 C C . GLN A 1 271 ? -6.890 4.311 1.968 1.00 83.69 271 GLN A C 1
ATOM 2082 O O . GLN A 1 271 ? -5.864 4.900 2.296 1.00 83.69 271 GLN A O 1
ATOM 2087 N N . LYS A 1 272 ? -7.481 3.428 2.782 1.00 86.75 272 LYS A N 1
ATOM 2088 C CA . LYS A 1 272 ? -6.974 3.124 4.132 1.00 86.75 272 LYS A CA 1
ATOM 2089 C C . LYS A 1 272 ? -5.628 2.411 4.107 1.00 86.75 272 LYS A C 1
ATOM 2091 O O . LYS A 1 272 ? -4.820 2.601 5.011 1.00 86.75 272 LYS A O 1
ATOM 2096 N N . TRP A 1 273 ? -5.383 1.638 3.056 1.00 85.62 273 TRP A N 1
ATOM 2097 C CA . TRP A 1 273 ? -4.093 1.021 2.812 1.00 85.62 273 TRP A CA 1
ATOM 2098 C C . TRP A 1 273 ? -3.017 2.072 2.500 1.00 85.62 273 TRP A C 1
ATOM 2100 O O . TRP A 1 273 ? -1.957 2.066 3.120 1.00 85.62 273 TRP A O 1
ATOM 2110 N N . ILE A 1 274 ? -3.316 3.020 1.608 1.00 84.19 274 ILE A N 1
ATOM 2111 C CA . ILE A 1 274 ? -2.417 4.131 1.256 1.00 84.19 274 ILE A CA 1
ATOM 2112 C C . ILE A 1 274 ? -2.065 4.959 2.496 1.00 84.19 274 ILE A C 1
ATOM 2114 O O . ILE A 1 274 ? -0.902 5.308 2.697 1.00 84.19 274 ILE A O 1
ATOM 2118 N N . GLU A 1 275 ? -3.047 5.235 3.359 1.00 88.44 275 GLU A N 1
ATOM 2119 C CA . GLU A 1 275 ? -2.799 5.915 4.631 1.00 88.44 275 GLU A CA 1
ATOM 2120 C C . GLU A 1 275 ? -1.882 5.099 5.551 1.00 88.44 275 GLU A C 1
ATOM 2122 O O . GLU A 1 275 ? -0.922 5.637 6.098 1.00 88.44 275 GLU A O 1
ATOM 2127 N N . LEU A 1 276 ? -2.127 3.795 5.705 1.00 89.31 276 LEU A N 1
ATOM 2128 C CA . LEU A 1 276 ? -1.284 2.931 6.533 1.00 89.31 276 LEU A CA 1
ATOM 2129 C C . LEU A 1 276 ? 0.151 2.873 6.013 1.00 89.31 276 LEU A C 1
ATOM 2131 O O . LEU A 1 276 ? 1.087 3.041 6.790 1.00 89.31 276 LEU A O 1
ATOM 2135 N N . HIS A 1 277 ? 0.324 2.691 4.707 1.00 86.62 277 HIS A N 1
ATOM 2136 C CA . HIS A 1 277 ? 1.634 2.721 4.074 1.00 86.62 277 HIS A CA 1
ATOM 2137 C C . HIS A 1 277 ? 2.333 4.064 4.318 1.00 86.62 277 HIS A C 1
ATOM 2139 O O . HIS A 1 277 ? 3.460 4.090 4.804 1.00 86.62 277 HIS A O 1
ATOM 2145 N N . GLY A 1 278 ? 1.646 5.185 4.073 1.00 86.88 278 GLY A N 1
ATOM 2146 C CA . GLY A 1 278 ? 2.193 6.517 4.320 1.00 86.88 278 GLY A CA 1
ATOM 2147 C C . GLY A 1 278 ? 2.571 6.742 5.787 1.00 86.88 278 GLY A C 1
ATOM 2148 O O . GLY A 1 278 ? 3.579 7.384 6.065 1.00 86.88 278 GLY A O 1
ATOM 2149 N N . LEU A 1 279 ? 1.799 6.213 6.740 1.00 88.88 279 LEU A N 1
ATOM 2150 C CA . LEU A 1 279 ? 2.157 6.244 8.158 1.00 88.88 279 LEU A CA 1
ATOM 2151 C C . LEU A 1 279 ? 3.454 5.463 8.412 1.00 88.88 279 LEU A C 1
ATOM 2153 O O . LEU A 1 279 ? 4.382 6.008 8.999 1.00 88.88 279 LEU A O 1
ATOM 2157 N N . VAL A 1 280 ? 3.520 4.204 7.970 1.00 88.25 280 VAL A N 1
ATOM 2158 C CA . VAL A 1 280 ? 4.666 3.312 8.207 1.00 88.25 280 VAL A CA 1
ATOM 2159 C C . VAL A 1 280 ? 5.941 3.875 7.584 1.00 88.25 280 VAL A C 1
ATOM 2161 O O . VAL A 1 280 ? 6.954 3.950 8.271 1.00 88.25 280 VAL A O 1
ATOM 2164 N N . SER A 1 281 ? 5.893 4.339 6.334 1.00 85.69 281 SER A N 1
ATOM 2165 C CA . SER A 1 281 ? 7.069 4.881 5.643 1.00 85.69 281 SER A CA 1
ATOM 2166 C C . SER A 1 281 ? 7.654 6.098 6.362 1.00 85.69 281 SER A C 1
ATOM 2168 O O . SER A 1 281 ? 8.858 6.145 6.603 1.00 85.69 281 SER A O 1
ATOM 2170 N N . ASN A 1 282 ? 6.812 7.044 6.790 1.00 85.56 282 ASN A N 1
ATOM 2171 C CA . ASN A 1 282 ? 7.275 8.216 7.541 1.00 85.56 282 ASN A CA 1
ATOM 2172 C C . ASN A 1 282 ? 7.770 7.856 8.952 1.00 85.56 282 ASN A C 1
ATOM 2174 O O . ASN A 1 282 ? 8.710 8.467 9.455 1.00 85.56 282 ASN A O 1
ATOM 2178 N N . LEU A 1 283 ? 7.160 6.856 9.599 1.00 86.00 283 LEU A N 1
ATOM 2179 C CA . LEU A 1 283 ? 7.627 6.358 10.894 1.00 86.00 283 LEU A CA 1
ATOM 2180 C C . LEU A 1 283 ? 9.010 5.707 10.791 1.00 86.00 283 LEU A C 1
ATOM 2182 O O . LEU A 1 283 ? 9.848 5.949 11.657 1.00 86.00 283 LEU A O 1
ATOM 2186 N N . LEU A 1 284 ? 9.252 4.901 9.755 1.00 83.44 284 LEU A N 1
ATOM 2187 C CA . LEU A 1 284 ? 10.553 4.275 9.508 1.00 83.44 284 LEU A CA 1
ATOM 2188 C C . LEU A 1 284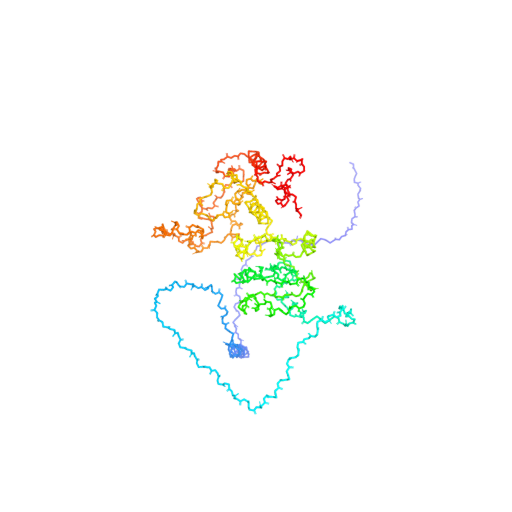 ? 11.619 5.335 9.217 1.00 83.44 284 LEU A C 1
ATOM 2190 O O . LEU A 1 284 ? 12.694 5.302 9.810 1.00 83.44 284 LEU A O 1
ATOM 2194 N N . ASP A 1 285 ? 11.304 6.325 8.381 1.00 81.00 285 ASP A N 1
ATOM 2195 C CA . ASP A 1 285 ? 12.207 7.446 8.102 1.00 81.00 285 ASP A CA 1
ATOM 2196 C C . ASP A 1 285 ? 12.537 8.255 9.372 1.00 81.00 285 ASP A C 1
ATOM 2198 O O . ASP A 1 285 ? 13.697 8.583 9.632 1.00 81.00 285 ASP A O 1
ATOM 2202 N N . PHE A 1 286 ? 11.542 8.502 10.233 1.00 82.94 286 PHE A N 1
ATOM 2203 C CA . PHE A 1 286 ? 11.777 9.108 11.543 1.00 82.94 286 PHE A CA 1
ATOM 2204 C C . PHE A 1 286 ? 12.703 8.250 12.413 1.00 82.94 286 PHE A C 1
ATOM 2206 O O . PHE A 1 286 ? 13.636 8.788 13.002 1.00 82.94 286 PHE A O 1
ATOM 2213 N N . GLN A 1 287 ? 12.481 6.934 12.493 1.00 82.38 287 GLN A N 1
ATOM 2214 C CA . GLN A 1 287 ? 13.322 6.032 13.289 1.00 82.38 287 GLN A CA 1
ATOM 2215 C C . GLN A 1 287 ? 14.783 6.043 12.838 1.00 82.38 287 GLN A C 1
ATOM 2217 O O . GLN A 1 287 ? 15.672 6.048 13.684 1.00 82.38 287 GLN A O 1
ATOM 2222 N N . HIS A 1 288 ? 15.032 6.083 11.527 1.00 80.50 288 HIS A N 1
ATOM 2223 C CA . HIS A 1 288 ? 16.391 6.162 10.986 1.00 80.50 288 HIS A CA 1
ATOM 2224 C C . HIS A 1 288 ? 17.090 7.479 11.343 1.00 80.50 288 HIS A C 1
ATOM 2226 O O . HIS A 1 288 ? 18.303 7.504 11.541 1.00 80.50 288 HIS A O 1
ATOM 2232 N N . LYS A 1 289 ? 16.335 8.580 11.441 1.00 80.44 289 LYS A N 1
ATOM 2233 C CA . LYS A 1 289 ? 16.867 9.923 11.734 1.00 80.44 289 LYS A CA 1
ATOM 2234 C C . LYS A 1 289 ? 16.952 10.238 13.230 1.00 80.44 289 LYS A C 1
ATOM 2236 O O . LYS A 1 289 ? 17.762 11.073 13.636 1.00 80.44 289 LYS A O 1
ATOM 2241 N N . ALA A 1 290 ? 16.096 9.633 14.046 1.00 78.12 290 ALA A N 1
ATOM 2242 C CA . ALA A 1 290 ? 15.953 9.965 15.454 1.00 78.12 290 ALA A CA 1
ATOM 2243 C C . ALA A 1 290 ? 17.054 9.320 16.308 1.00 78.12 290 ALA A C 1
ATOM 2245 O O . ALA A 1 290 ? 17.296 8.120 16.255 1.00 78.12 290 ALA A O 1
ATOM 2246 N N . GLN A 1 291 ? 17.687 10.126 17.164 1.00 66.00 291 GLN A N 1
ATOM 2247 C CA . GLN A 1 291 ? 18.678 9.637 18.131 1.00 66.00 291 GLN A CA 1
ATOM 2248 C C . GLN A 1 291 ? 18.032 9.000 19.372 1.00 66.00 291 GLN A C 1
ATOM 2250 O O . GLN A 1 291 ? 18.648 8.161 20.024 1.00 66.00 291 GLN A O 1
ATOM 2255 N N . SER A 1 292 ? 16.801 9.395 19.713 1.00 75.94 292 SER A N 1
ATOM 2256 C CA . SER A 1 292 ? 16.024 8.835 20.820 1.00 75.94 292 SER A CA 1
ATOM 2257 C C . SER A 1 292 ? 14.648 8.393 20.334 1.00 75.94 292 SER A C 1
ATOM 2259 O O . SER A 1 292 ? 14.009 9.062 19.525 1.00 75.94 292 SER A O 1
ATOM 2261 N N . ILE A 1 293 ? 14.205 7.234 20.820 1.00 74.00 293 ILE A N 1
ATOM 2262 C CA . ILE A 1 293 ? 12.979 6.577 20.371 1.00 74.00 293 ILE A CA 1
ATOM 2263 C C . ILE A 1 293 ? 11.843 6.910 21.357 1.00 74.00 293 ILE 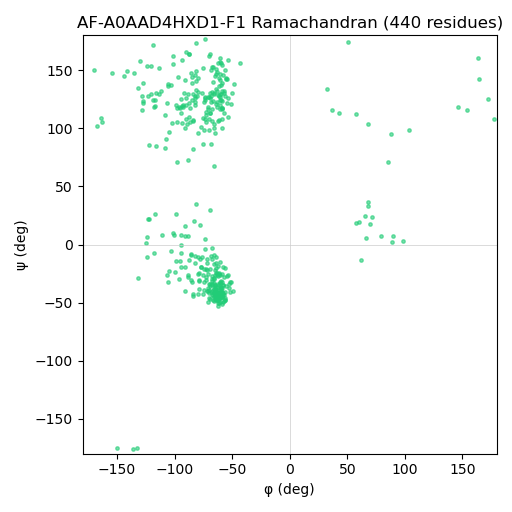A C 1
ATOM 2265 O O . ILE A 1 293 ? 11.938 6.536 22.528 1.00 74.00 293 ILE A O 1
ATOM 2269 N N . PRO A 1 294 ? 10.764 7.591 20.921 1.00 79.50 294 PRO A N 1
ATOM 2270 C CA . PRO A 1 294 ? 9.601 7.871 21.765 1.00 79.50 294 PRO A CA 1
ATOM 2271 C C . PRO A 1 294 ? 8.891 6.611 22.284 1.00 79.50 294 PRO A C 1
ATOM 2273 O O . PRO A 1 294 ? 8.912 5.557 21.644 1.00 79.50 294 PRO A O 1
ATOM 2276 N N . SER A 1 295 ? 8.158 6.750 23.396 1.00 74.00 295 SER A N 1
ATOM 2277 C CA . SER A 1 295 ? 7.367 5.672 24.022 1.00 74.00 295 SER A CA 1
ATOM 2278 C C . SER A 1 295 ? 6.362 5.003 23.071 1.00 74.00 295 SER A C 1
ATOM 2280 O O . SER A 1 295 ? 6.063 3.815 23.206 1.00 74.00 295 SER A O 1
ATOM 2282 N N . PHE A 1 296 ? 5.894 5.737 22.055 1.00 73.25 296 PHE A N 1
ATOM 2283 C CA . PHE A 1 296 ? 5.060 5.234 20.957 1.00 73.25 296 PHE A CA 1
ATOM 2284 C C . PHE A 1 296 ? 5.646 4.024 20.217 1.00 73.25 296 PHE A C 1
ATOM 2286 O O . PHE A 1 296 ? 4.900 3.259 19.602 1.00 73.25 296 PHE A O 1
ATOM 2293 N N . PHE A 1 297 ? 6.967 3.854 20.220 1.00 72.50 297 PHE A N 1
ATOM 2294 C CA . PHE A 1 297 ? 7.636 2.722 19.578 1.00 72.50 297 PHE A CA 1
ATOM 2295 C C . PHE A 1 297 ? 8.021 1.616 20.558 1.00 72.50 297 PHE A C 1
ATOM 2297 O O . PHE A 1 297 ? 8.171 0.474 20.137 1.00 72.50 297 PHE A O 1
ATOM 2304 N N . THR A 1 298 ? 8.173 1.929 21.845 1.00 75.06 298 THR A N 1
ATOM 2305 C CA . THR A 1 298 ? 8.611 0.952 22.850 1.00 75.06 298 THR A CA 1
ATOM 2306 C C . THR A 1 298 ? 7.451 0.147 23.422 1.00 75.06 298 THR A C 1
ATOM 2308 O O . THR A 1 298 ? 7.628 -1.010 23.796 1.00 75.06 298 THR A O 1
ATOM 2311 N N . ASN A 1 299 ? 6.257 0.742 23.489 1.00 80.81 299 ASN A N 1
ATOM 2312 C CA . ASN A 1 299 ? 5.097 0.112 24.108 1.00 80.81 299 ASN A CA 1
ATOM 2313 C C . ASN A 1 299 ? 4.309 -0.702 23.078 1.00 80.81 299 ASN A C 1
ATOM 2315 O O . ASN A 1 299 ? 3.621 -0.144 22.224 1.00 80.81 299 ASN A O 1
ATOM 2319 N N . LYS A 1 300 ? 4.400 -2.031 23.186 1.00 83.19 300 LYS A N 1
ATOM 2320 C CA . LYS A 1 300 ? 3.627 -2.975 22.374 1.00 83.19 300 LYS A CA 1
ATOM 2321 C C . LYS A 1 300 ? 2.221 -3.150 22.967 1.00 83.19 300 LYS A C 1
ATOM 2323 O O . LYS A 1 300 ? 2.107 -3.523 24.133 1.00 83.19 300 LYS A O 1
ATOM 2328 N N . LEU A 1 301 ? 1.173 -2.878 22.186 1.00 86.94 301 LEU A N 1
ATOM 2329 C CA . LEU A 1 301 ? -0.230 -2.969 22.628 1.00 86.94 301 LEU A CA 1
ATOM 2330 C C . LEU A 1 301 ? -0.943 -4.202 22.059 1.00 86.94 301 LEU A C 1
ATOM 2332 O O . LEU A 1 301 ? -1.807 -4.785 22.710 1.00 86.94 301 LEU A O 1
ATOM 2336 N N . VAL A 1 302 ? -0.575 -4.619 20.852 1.00 88.50 302 VAL A N 1
ATOM 2337 C CA . VAL A 1 302 ? -1.100 -5.795 20.164 1.00 88.50 302 VAL A CA 1
ATOM 2338 C C . VAL A 1 302 ? -0.325 -7.035 20.611 1.00 88.50 302 VAL A C 1
ATOM 2340 O O . VAL A 1 302 ? 0.894 -7.032 20.766 1.00 88.50 302 VAL A O 1
ATOM 2343 N N . SER A 1 303 ? -1.030 -8.146 20.819 1.00 88.69 303 SER A N 1
ATOM 2344 C CA . SER A 1 303 ? -0.398 -9.417 21.187 1.00 88.69 303 SER A CA 1
ATOM 2345 C C . SER A 1 303 ? 0.585 -9.905 20.113 1.00 88.69 303 SER A C 1
ATOM 2347 O O . SER A 1 303 ? 0.337 -9.757 18.919 1.00 88.69 303 SER A O 1
ATOM 2349 N N . LYS A 1 304 ? 1.669 -10.582 20.523 1.00 87.81 304 LYS A N 1
ATOM 2350 C CA . LYS A 1 304 ? 2.602 -11.259 19.599 1.00 87.81 304 LYS A CA 1
ATOM 2351 C C . LYS A 1 304 ? 1.962 -12.411 18.804 1.00 87.81 304 LYS A C 1
ATOM 2353 O O . LYS A 1 304 ? 2.566 -12.886 17.852 1.00 87.81 304 LYS A O 1
ATOM 2358 N N . LYS A 1 305 ? 0.741 -12.835 19.160 1.00 85.06 305 LYS A N 1
ATOM 2359 C CA . LYS A 1 305 ? -0.059 -13.767 18.345 1.00 85.06 305 LYS A CA 1
ATOM 2360 C C . LYS A 1 305 ? -0.490 -13.168 17.002 1.00 85.06 305 LYS A C 1
ATOM 2362 O O . LYS A 1 305 ? -0.900 -13.891 16.105 1.00 85.06 305 LYS A O 1
ATOM 2367 N N . TYR A 1 306 ? -0.423 -11.849 16.866 1.00 85.69 306 TYR A N 1
ATOM 2368 C CA . TYR A 1 306 ? -0.808 -11.157 15.650 1.00 85.69 306 TYR A CA 1
ATOM 2369 C C . TYR A 1 306 ? 0.405 -10.505 14.970 1.00 85.69 306 TYR A C 1
ATOM 2371 O O . TYR A 1 306 ? 1.367 -10.140 15.657 1.00 85.69 306 TYR A O 1
ATOM 2379 N N . PRO A 1 307 ? 0.372 -10.340 13.634 1.00 86.00 307 PRO A N 1
ATOM 2380 C CA . PRO A 1 307 ? 1.447 -9.691 12.887 1.00 86.00 307 PRO A CA 1
ATOM 2381 C C . PRO A 1 307 ? 1.779 -8.277 13.371 1.00 86.00 307 PRO A C 1
ATOM 2383 O O . PRO A 1 307 ? 0.900 -7.527 13.802 1.00 86.00 307 PRO A O 1
ATOM 2386 N N . SER A 1 308 ? 3.042 -7.874 13.221 1.00 84.19 308 SER A N 1
ATOM 2387 C CA . SER A 1 308 ? 3.528 -6.562 13.678 1.00 84.19 308 SER A CA 1
ATOM 2388 C C . SER A 1 308 ? 2.864 -5.365 12.977 1.00 84.19 308 SER A C 1
ATOM 2390 O O . SER A 1 308 ? 2.762 -4.280 13.556 1.00 84.19 308 SER A O 1
ATOM 2392 N N . TRP A 1 309 ? 2.346 -5.545 11.756 1.00 85.44 309 TRP A N 1
ATOM 2393 C CA . TRP A 1 309 ? 1.655 -4.482 11.016 1.00 85.44 309 TRP A CA 1
ATOM 2394 C C . TRP A 1 309 ? 0.379 -3.994 11.723 1.00 85.44 309 TRP A C 1
ATOM 2396 O O . TRP A 1 309 ? 0.015 -2.826 11.580 1.00 85.44 309 TRP A O 1
ATOM 2406 N N . LEU A 1 310 ? -0.268 -4.836 12.540 1.00 89.00 310 LEU A N 1
ATOM 2407 C CA . LEU A 1 310 ? -1.480 -4.461 13.280 1.00 89.00 310 LEU A CA 1
ATOM 2408 C C . LEU A 1 310 ? -1.222 -3.372 14.322 1.00 89.00 310 LEU A C 1
ATOM 2410 O O . LEU A 1 310 ? -2.118 -2.581 14.601 1.00 89.00 310 LEU A O 1
ATOM 2414 N N . GLU A 1 311 ? 0.001 -3.264 14.842 1.00 89.12 311 GLU A N 1
ATOM 2415 C CA . GLU A 1 311 ? 0.391 -2.141 15.704 1.00 89.12 311 GLU A CA 1
ATOM 2416 C C . GLU A 1 311 ? 0.315 -0.812 14.953 1.00 89.12 311 GLU A C 1
ATOM 2418 O O . GLU A 1 311 ? -0.165 0.194 15.470 1.00 89.12 311 GLU A O 1
ATOM 2423 N N . HIS A 1 312 ? 0.765 -0.806 13.699 1.00 89.69 312 HIS A N 1
ATOM 2424 C CA . HIS A 1 312 ? 0.730 0.377 12.848 1.00 89.69 312 HIS A CA 1
ATOM 2425 C C . HIS A 1 312 ? -0.706 0.716 12.445 1.00 89.69 312 HIS A C 1
ATOM 2427 O O . HIS A 1 312 ? -1.092 1.884 12.475 1.00 89.69 312 HIS A O 1
ATOM 2433 N N . ALA A 1 313 ? -1.522 -0.302 12.160 1.00 91.25 313 ALA A N 1
ATOM 2434 C CA . ALA A 1 313 ? -2.946 -0.124 11.900 1.00 91.25 313 ALA A CA 1
ATOM 2435 C C . ALA A 1 313 ? -3.686 0.449 13.119 1.00 91.25 313 ALA A C 1
ATOM 2437 O O . ALA A 1 313 ? -4.484 1.371 12.964 1.00 91.25 313 ALA A O 1
ATOM 2438 N N . LEU A 1 314 ? -3.375 -0.023 14.332 1.00 91.56 314 LEU A N 1
ATOM 2439 C CA . LEU A 1 314 ? -3.937 0.508 15.574 1.00 91.56 314 LEU A CA 1
ATOM 2440 C C . LEU A 1 314 ? -3.527 1.968 15.799 1.00 91.56 314 LEU A C 1
ATOM 2442 O O . LEU A 1 314 ? -4.367 2.801 16.135 1.00 91.56 314 LEU A O 1
ATOM 2446 N N . LYS A 1 315 ? -2.251 2.305 15.568 1.00 91.31 315 LYS A N 1
ATOM 2447 C CA . LYS A 1 315 ? -1.759 3.690 15.644 1.00 91.31 315 LYS A CA 1
ATOM 2448 C C . LYS A 1 315 ? -2.498 4.602 14.667 1.00 91.31 315 LYS A C 1
ATOM 2450 O O . LYS A 1 315 ? -2.914 5.688 15.067 1.00 91.31 315 LYS A O 1
ATOM 2455 N N . LEU A 1 316 ? -2.691 4.157 13.423 1.00 91.62 316 LEU A N 1
ATOM 2456 C CA . LEU A 1 316 ? -3.451 4.907 12.424 1.00 91.62 316 LEU A CA 1
ATOM 2457 C C . LEU A 1 316 ? -4.908 5.081 12.855 1.00 91.62 316 LEU A C 1
ATOM 2459 O O . LEU A 1 316 ? -5.433 6.188 12.798 1.00 91.62 316 LEU A O 1
ATOM 2463 N N . ALA A 1 317 ? -5.547 4.001 13.309 1.00 92.12 317 ALA A N 1
ATOM 2464 C CA . ALA A 1 317 ? -6.943 4.024 13.714 1.00 92.12 317 ALA A CA 1
ATOM 2465 C C . ALA A 1 317 ? -7.179 5.014 14.858 1.00 92.12 317 ALA A C 1
ATOM 2467 O O . ALA A 1 317 ? -8.097 5.823 14.773 1.00 92.12 317 ALA A O 1
ATOM 2468 N N . ARG A 1 318 ? -6.294 5.029 15.862 1.00 92.06 318 ARG A N 1
ATOM 2469 C CA . ARG A 1 318 ? -6.330 6.001 16.964 1.00 92.06 318 ARG A CA 1
ATOM 2470 C C . ARG A 1 318 ? -6.098 7.430 16.485 1.00 92.06 318 ARG A C 1
ATOM 2472 O O . ARG A 1 318 ? -6.839 8.320 16.872 1.00 92.06 318 ARG A O 1
ATOM 2479 N N . ALA A 1 319 ? -5.115 7.658 15.612 1.00 90.88 319 ALA A N 1
ATOM 2480 C CA . ALA A 1 319 ? -4.834 8.995 15.081 1.00 90.88 319 ALA A CA 1
ATOM 2481 C C . ALA A 1 319 ? -5.963 9.547 14.201 1.00 90.88 319 ALA A C 1
ATOM 2483 O O . ALA A 1 319 ? -6.139 10.760 14.122 1.00 90.88 319 ALA A O 1
ATOM 2484 N N . ARG A 1 320 ? -6.715 8.674 13.526 1.00 89.69 320 ARG A N 1
ATOM 2485 C CA . ARG A 1 320 ? -7.772 9.068 12.591 1.00 89.69 320 ARG A CA 1
ATOM 2486 C C . ARG A 1 320 ? -9.191 8.920 13.125 1.00 89.69 320 ARG A C 1
ATOM 2488 O O . ARG A 1 320 ? -10.120 9.308 12.427 1.00 89.69 320 ARG A O 1
ATOM 2495 N N . GLY A 1 321 ? -9.377 8.360 14.317 1.00 90.81 321 GLY A N 1
ATOM 2496 C CA . GLY A 1 321 ? -10.719 8.073 14.821 1.00 90.81 321 GLY A CA 1
ATOM 2497 C C . GLY A 1 321 ? -11.398 6.905 14.096 1.00 90.81 321 GLY A C 1
ATOM 2498 O O . GLY A 1 321 ? -12.622 6.839 14.059 1.00 90.81 321 GLY A O 1
ATOM 2499 N N . TYR A 1 322 ? -10.640 5.990 13.477 1.00 91.56 322 TYR A N 1
ATOM 2500 C CA . TYR A 1 322 ? -11.239 4.872 12.747 1.00 91.56 322 TYR A CA 1
ATOM 2501 C C . TYR A 1 322 ? -11.808 3.829 13.694 1.00 91.56 322 TYR A C 1
ATOM 2503 O O . TYR A 1 322 ? -11.109 3.253 14.528 1.00 91.56 322 TYR A O 1
ATOM 2511 N N . TRP A 1 323 ? -13.078 3.533 13.474 1.00 88.25 323 TRP A N 1
ATOM 2512 C CA . TRP A 1 323 ? -13.797 2.410 14.041 1.00 88.25 323 TRP A CA 1
ATOM 2513 C C . TRP A 1 323 ? -14.315 1.543 12.895 1.00 88.25 323 TRP A C 1
ATOM 2515 O O . TRP A 1 323 ? -14.487 2.001 11.764 1.00 88.25 323 TRP A O 1
ATOM 2525 N N . THR A 1 324 ? -14.504 0.257 13.170 1.00 85.12 324 THR A N 1
ATOM 2526 C CA . THR A 1 324 ? -14.964 -0.709 12.169 1.00 85.12 324 THR A CA 1
ATOM 2527 C C . THR A 1 324 ? -16.349 -1.188 12.552 1.00 85.12 324 THR A C 1
ATOM 2529 O O . THR A 1 324 ? -16.568 -1.612 13.684 1.00 85.12 324 THR A O 1
ATOM 2532 N N . LEU A 1 325 ? -17.275 -1.141 11.599 1.00 79.75 325 LEU A N 1
ATOM 2533 C CA . LEU A 1 325 ? -18.579 -1.768 11.743 1.00 79.75 325 LEU A CA 1
ATOM 2534 C C . LEU A 1 325 ? -18.496 -3.213 11.252 1.00 79.75 325 LEU A C 1
ATOM 2536 O O . LEU A 1 325 ? -18.033 -3.460 10.135 1.00 79.75 325 LEU A O 1
ATOM 2540 N N . TYR A 1 326 ? -18.968 -4.164 12.058 1.00 74.19 326 TYR A N 1
ATOM 2541 C CA . TYR A 1 326 ? -19.094 -5.542 11.595 1.00 74.19 326 TYR A CA 1
ATOM 2542 C C . TYR A 1 326 ? -20.094 -5.613 10.431 1.00 74.19 326 TYR A C 1
ATOM 2544 O O . TYR A 1 326 ? -21.185 -5.042 10.520 1.00 74.19 326 TYR A O 1
ATOM 2552 N N . PRO A 1 327 ? -19.749 -6.298 9.327 1.00 75.69 327 PRO A N 1
ATOM 2553 C CA . PRO A 1 327 ? -20.643 -6.403 8.186 1.00 75.69 327 PRO A CA 1
ATOM 2554 C C . PRO A 1 327 ? -21.913 -7.172 8.563 1.00 75.69 327 PRO A C 1
ATOM 2556 O O . PRO A 1 327 ? -21.871 -8.126 9.341 1.00 75.69 327 PRO A O 1
ATOM 2559 N N . SER A 1 328 ? -23.043 -6.800 7.955 1.00 76.50 328 SER A N 1
ATOM 2560 C CA . SER A 1 328 ? -24.289 -7.562 8.085 1.00 76.50 328 SER A CA 1
ATOM 2561 C C . SER A 1 328 ? -24.126 -8.990 7.555 1.00 76.50 328 SER A C 1
ATOM 2563 O O . SER A 1 328 ? -23.251 -9.255 6.730 1.00 76.50 328 SER A O 1
ATOM 2565 N N . ALA A 1 329 ? -25.009 -9.912 7.953 1.00 74.56 329 ALA A N 1
ATOM 2566 C CA . ALA A 1 329 ? -24.961 -11.303 7.489 1.00 74.56 329 ALA A CA 1
ATOM 2567 C C . ALA A 1 329 ? -24.930 -11.433 5.952 1.00 74.56 329 ALA A C 1
ATOM 2569 O O . ALA A 1 329 ? -24.219 -12.278 5.412 1.00 74.56 329 ALA A O 1
ATOM 2570 N N . VAL A 1 330 ? -25.657 -10.565 5.238 1.00 77.50 330 VAL A N 1
ATOM 2571 C CA . VAL A 1 330 ? -25.655 -10.533 3.766 1.00 77.50 330 VAL A CA 1
ATOM 2572 C C . VAL A 1 330 ? -24.310 -10.038 3.231 1.00 77.50 330 VAL A C 1
ATOM 2574 O O . VAL A 1 330 ? -23.744 -10.666 2.344 1.00 77.50 330 VAL A O 1
ATOM 2577 N N . ALA A 1 331 ? -23.770 -8.948 3.783 1.00 77.12 331 ALA A N 1
ATOM 2578 C CA . ALA A 1 331 ? -22.497 -8.388 3.333 1.00 77.12 331 ALA A CA 1
ATOM 2579 C C . ALA A 1 331 ? -21.318 -9.325 3.637 1.00 77.12 331 ALA A C 1
ATOM 2581 O O . ALA A 1 331 ? -20.477 -9.570 2.776 1.00 77.12 331 ALA A O 1
ATOM 2582 N N . ALA A 1 332 ? -21.280 -9.917 4.829 1.00 73.75 332 ALA A N 1
ATOM 2583 C CA . ALA A 1 332 ? -20.205 -10.807 5.245 1.00 73.75 332 ALA A CA 1
ATOM 2584 C C . ALA A 1 332 ? -20.096 -12.064 4.378 1.00 73.75 332 ALA A C 1
ATOM 2586 O O . ALA A 1 332 ? -18.986 -12.501 4.099 1.00 73.75 332 ALA A O 1
ATOM 2587 N N . ARG A 1 333 ? -21.227 -12.597 3.887 1.00 71.25 333 ARG A N 1
ATOM 2588 C CA . ARG A 1 333 ? -21.257 -13.720 2.930 1.00 71.25 333 ARG A CA 1
ATOM 2589 C C . ARG A 1 333 ? -20.508 -13.427 1.629 1.00 71.25 333 ARG A C 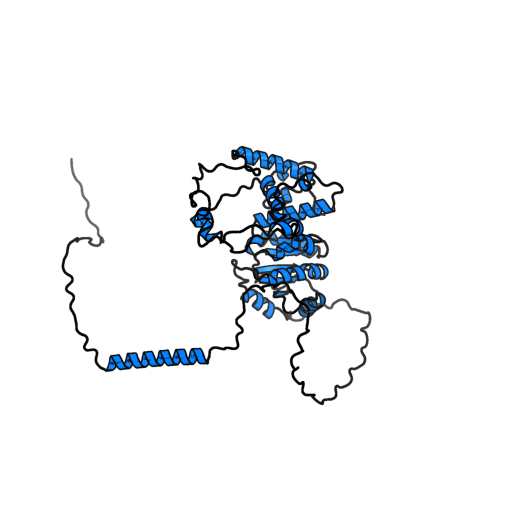1
ATOM 2591 O O . ARG A 1 333 ? -20.066 -14.360 0.968 1.00 71.25 333 ARG A O 1
ATOM 2598 N N . HIS A 1 334 ? -20.382 -12.154 1.261 1.00 72.31 334 HIS A N 1
ATOM 2599 C CA . HIS A 1 334 ? -19.698 -11.718 0.045 1.00 72.31 334 HIS A CA 1
ATOM 2600 C C . HIS A 1 334 ? -18.313 -11.110 0.309 1.00 72.31 334 HIS A C 1
ATOM 2602 O O . HIS A 1 334 ? -17.485 -11.100 -0.597 1.00 72.31 334 HIS A O 1
ATOM 2608 N N . LEU A 1 335 ? -18.060 -10.610 1.522 1.00 66.19 335 LEU A N 1
ATOM 2609 C CA . LEU A 1 335 ? -16.816 -9.926 1.893 1.00 66.19 335 LEU A CA 1
ATOM 2610 C C . LEU A 1 335 ? -15.791 -10.835 2.579 1.00 66.19 335 LEU A C 1
ATOM 2612 O O . LEU A 1 335 ? -14.596 -10.580 2.472 1.00 66.19 335 LEU A O 1
ATOM 2616 N N . ALA A 1 336 ? -16.239 -11.867 3.296 1.00 62.69 336 ALA A N 1
ATOM 2617 C CA . ALA A 1 336 ? -15.373 -12.715 4.102 1.00 62.69 336 ALA A CA 1
ATOM 2618 C C . ALA A 1 336 ? -15.580 -14.189 3.746 1.00 62.69 336 ALA A C 1
ATOM 2620 O O . ALA A 1 336 ? -16.676 -14.736 3.870 1.00 62.69 336 ALA A O 1
ATOM 2621 N N . THR A 1 337 ? -14.502 -14.845 3.327 1.00 60.03 337 THR A N 1
ATOM 2622 C CA . THR A 1 337 ? -14.468 -16.295 3.124 1.00 60.03 337 THR A CA 1
ATOM 2623 C C . THR A 1 337 ? -13.734 -16.940 4.287 1.00 60.03 337 THR A C 1
ATOM 2625 O O . THR A 1 337 ? -12.672 -16.458 4.681 1.00 60.03 337 THR A O 1
ATOM 2628 N N . VAL A 1 338 ? -14.251 -18.049 4.809 1.00 65.31 338 VAL A N 1
ATOM 2629 C CA . VAL A 1 338 ? -13.509 -18.865 5.775 1.00 65.31 338 VAL A CA 1
ATOM 2630 C C . VAL A 1 338 ? -12.369 -19.550 5.025 1.00 65.31 338 VAL A C 1
ATOM 2632 O O . VAL A 1 338 ? -12.613 -20.323 4.098 1.00 65.31 338 VAL A O 1
ATOM 2635 N N . HIS A 1 339 ? -11.124 -19.242 5.387 1.00 65.50 339 HIS A N 1
ATOM 2636 C CA . HIS A 1 339 ? -9.977 -20.001 4.903 1.00 65.50 339 HIS A CA 1
ATOM 2637 C C . HIS A 1 339 ? -9.764 -21.228 5.789 1.00 65.50 339 HIS A C 1
ATOM 2639 O O . HIS A 1 339 ? -9.931 -21.168 7.002 1.00 65.50 339 HIS A O 1
ATOM 2645 N N . SER A 1 340 ? -9.344 -22.336 5.187 1.00 63.59 340 SER A N 1
ATOM 2646 C CA . SER A 1 340 ? -8.956 -23.548 5.915 1.00 63.59 340 SER A CA 1
ATOM 2647 C C . SER A 1 340 ? -7.460 -23.573 6.258 1.00 63.59 340 SER A C 1
ATOM 2649 O O . SER A 1 340 ? -6.906 -24.641 6.510 1.00 63.59 340 SER A O 1
ATOM 2651 N N . GLU A 1 341 ? -6.772 -22.430 6.174 1.00 67.56 341 GLU A N 1
ATOM 2652 C CA . GLU A 1 341 ? -5.378 -22.323 6.612 1.00 67.56 341 GLU A CA 1
ATOM 2653 C C . GLU A 1 341 ? -5.324 -22.397 8.146 1.00 67.56 341 GLU A C 1
ATOM 2655 O O . GLU A 1 341 ? -6.043 -21.661 8.822 1.00 67.56 341 GLU A O 1
ATOM 2660 N N . LEU A 1 342 ? -4.496 -23.307 8.667 1.00 72.94 342 LEU A N 1
ATOM 2661 C CA . LEU A 1 342 ? -4.189 -23.405 10.096 1.00 72.94 342 LEU A CA 1
ATOM 2662 C C . LEU A 1 342 ? -3.488 -22.129 10.555 1.00 72.94 342 LEU A C 1
ATOM 2664 O O . LEU A 1 342 ? -2.725 -21.533 9.785 1.00 72.94 342 LEU A O 1
ATOM 2668 N N . TYR A 1 343 ? -3.696 -21.740 11.813 1.00 76.12 343 TYR A N 1
ATOM 2669 C CA . TYR A 1 343 ? -2.962 -20.619 12.378 1.00 76.12 343 TYR A CA 1
ATOM 2670 C C . TYR A 1 343 ? -1.456 -20.863 12.272 1.00 76.12 343 TYR A C 1
ATOM 2672 O O . TYR A 1 343 ? -0.913 -21.878 12.720 1.00 76.12 343 TYR A O 1
ATOM 2680 N N . ARG A 1 344 ? -0.772 -19.876 11.702 1.00 76.88 344 ARG A N 1
ATOM 2681 C CA . ARG A 1 344 ? 0.679 -19.791 11.693 1.00 76.88 344 ARG A CA 1
ATOM 2682 C C . ARG A 1 344 ? 1.069 -18.553 12.477 1.00 76.88 344 ARG A C 1
ATOM 2684 O O . ARG A 1 344 ? 0.522 -17.475 12.241 1.00 76.88 344 ARG A O 1
ATOM 2691 N N . ALA A 1 345 ? 1.999 -18.717 13.413 1.00 80.88 345 ALA A N 1
ATOM 2692 C CA . ALA A 1 345 ? 2.557 -17.574 14.113 1.00 80.88 345 ALA A CA 1
ATOM 2693 C C . ALA A 1 345 ? 3.176 -16.598 13.094 1.00 80.88 345 ALA A C 1
ATOM 2695 O O . ALA A 1 345 ? 3.697 -17.050 12.071 1.00 80.88 345 ALA A O 1
ATOM 2696 N N . PRO A 1 346 ? 3.119 -15.281 13.349 1.00 84.69 346 PRO A N 1
ATOM 2697 C CA . PRO A 1 346 ? 3.762 -14.304 12.479 1.00 84.69 346 PRO A CA 1
ATOM 2698 C C . PRO A 1 346 ? 5.251 -14.615 12.302 1.00 84.69 346 PRO A C 1
ATOM 2700 O O . PRO A 1 346 ? 5.896 -15.028 13.267 1.00 84.69 346 PRO A O 1
ATOM 2703 N N . GLU A 1 347 ? 5.788 -14.394 11.097 1.00 82.38 347 GLU A N 1
ATOM 2704 C CA . GLU A 1 347 ? 7.190 -14.677 10.730 1.00 82.38 347 GLU A CA 1
ATOM 2705 C C . GLU A 1 347 ? 8.183 -14.066 11.742 1.00 82.38 347 GLU A C 1
ATOM 2707 O O . GLU A 1 347 ? 9.214 -14.659 12.051 1.00 82.38 347 GLU A O 1
ATOM 2712 N N . GLU A 1 348 ? 7.838 -12.922 12.343 1.00 81.88 348 GLU A N 1
ATOM 2713 C CA . GLU A 1 348 ? 8.663 -12.227 13.336 1.00 81.88 348 GLU A CA 1
ATOM 2714 C C . GLU A 1 348 ? 8.723 -12.930 14.704 1.00 81.88 348 GLU A C 1
ATOM 2716 O O . GLU A 1 348 ? 9.644 -12.685 15.484 1.00 81.88 348 GLU A O 1
ATOM 2721 N N . TYR A 1 349 ? 7.741 -13.783 15.014 1.00 83.62 349 TYR A N 1
ATOM 2722 C CA . TYR A 1 349 ? 7.588 -14.466 16.304 1.00 83.62 349 TYR A CA 1
ATOM 2723 C C . TYR A 1 349 ? 7.530 -15.995 16.173 1.00 83.62 349 TYR A C 1
ATOM 2725 O O . TYR A 1 349 ? 7.311 -16.681 17.174 1.00 83.62 349 TYR A O 1
ATOM 2733 N N . GLU A 1 350 ? 7.744 -16.553 14.975 1.00 81.31 350 GLU A N 1
ATOM 2734 C CA . GLU A 1 350 ? 7.697 -18.002 14.729 1.00 81.31 350 GLU A CA 1
ATOM 2735 C C . GLU A 1 350 ? 8.594 -18.778 15.705 1.00 81.31 350 GLU A C 1
ATOM 2737 O O . GLU A 1 350 ? 8.181 -19.805 16.238 1.00 81.31 350 GLU A O 1
ATOM 2742 N N . THR A 1 351 ? 9.789 -18.265 16.008 1.00 82.69 351 THR A N 1
ATOM 2743 C CA . THR A 1 351 ? 10.746 -18.908 16.924 1.00 82.69 351 THR A CA 1
ATOM 2744 C C . THR A 1 351 ? 10.272 -18.938 18.379 1.00 82.69 351 THR A C 1
ATOM 2746 O O . THR A 1 351 ? 10.585 -19.888 19.100 1.00 82.69 351 THR A O 1
ATOM 2749 N N . GLU A 1 352 ? 9.499 -17.938 18.813 1.00 83.12 352 GLU A N 1
ATOM 2750 C CA . GLU A 1 352 ? 8.923 -17.875 20.161 1.00 83.12 352 GLU A CA 1
ATOM 2751 C C . GLU A 1 352 ? 7.753 -18.865 20.307 1.00 83.12 352 GLU A C 1
ATOM 2753 O O . GLU A 1 352 ? 7.637 -19.540 21.330 1.00 83.12 352 GLU A O 1
ATOM 2758 N N . PHE A 1 353 ? 6.925 -19.007 19.264 1.00 75.19 353 PHE A N 1
ATOM 2759 C CA . PHE A 1 353 ? 5.718 -19.845 19.277 1.00 75.19 353 PHE A CA 1
ATOM 2760 C C . PHE A 1 353 ? 5.916 -21.270 18.739 1.00 75.19 353 PHE A C 1
ATOM 2762 O O . PHE A 1 353 ? 5.025 -22.107 18.894 1.00 75.19 353 PHE A O 1
ATOM 2769 N N . ALA A 1 354 ? 7.083 -21.596 18.171 1.00 66.94 354 ALA A N 1
ATOM 2770 C CA . ALA A 1 354 ? 7.408 -22.931 17.654 1.00 66.94 354 ALA A CA 1
ATOM 2771 C C . ALA A 1 354 ? 7.274 -24.056 18.700 1.00 66.94 354 ALA A C 1
ATOM 2773 O O . ALA A 1 354 ? 7.150 -25.223 18.336 1.00 66.94 354 ALA A O 1
ATOM 2774 N N . LYS A 1 355 ? 7.297 -23.720 19.998 1.00 60.16 355 LYS A N 1
ATOM 2775 C CA . LYS A 1 355 ? 7.130 -24.675 21.105 1.00 60.16 355 LYS A CA 1
ATOM 2776 C C . LYS A 1 355 ? 5.677 -24.849 21.568 1.00 60.16 355 LYS A C 1
ATOM 2778 O O . LYS A 1 355 ? 5.379 -25.856 22.200 1.00 60.16 355 LYS A O 1
ATOM 2783 N N . GLU A 1 356 ? 4.782 -23.907 21.264 1.00 58.22 356 GLU A N 1
ATOM 2784 C CA . GLU A 1 356 ? 3.375 -23.925 21.711 1.00 58.22 356 GLU A CA 1
ATOM 2785 C C . GLU A 1 356 ? 2.419 -24.557 20.685 1.00 58.22 356 GLU A C 1
ATOM 2787 O O . GLU A 1 356 ? 1.332 -25.012 21.040 1.00 58.22 356 GLU A O 1
ATOM 2792 N N . SER A 1 357 ? 2.819 -24.643 19.414 1.00 53.00 357 SER A N 1
ATOM 2793 C CA . SER A 1 357 ? 1.990 -25.167 18.317 1.00 53.00 357 SER A CA 1
ATOM 2794 C C . SER A 1 357 ? 1.702 -26.674 18.386 1.00 53.00 357 SER A C 1
ATOM 2796 O O . SER A 1 357 ? 0.842 -27.161 17.658 1.00 53.00 357 SER A O 1
ATOM 2798 N N . ALA A 1 358 ? 2.364 -27.422 19.276 1.00 51.12 358 ALA A N 1
ATOM 2799 C CA . ALA A 1 358 ? 2.180 -28.869 19.415 1.00 51.12 358 ALA A CA 1
ATOM 2800 C C . ALA A 1 358 ? 0.884 -29.284 20.150 1.00 51.12 358 ALA A C 1
ATOM 2802 O O . ALA A 1 358 ? 0.557 -30.469 20.160 1.00 51.12 358 ALA A O 1
ATOM 2803 N N . GLY A 1 359 ? 0.158 -28.345 20.778 1.00 49.88 359 GLY A N 1
ATOM 2804 C CA . GLY A 1 359 ? -0.987 -28.655 21.652 1.00 49.88 359 GLY A CA 1
ATOM 2805 C C . GLY A 1 359 ? -2.354 -28.110 21.226 1.00 49.88 359 GLY A C 1
ATOM 2806 O O . GLY A 1 359 ? -3.352 -28.458 21.853 1.00 49.88 359 GLY A O 1
ATOM 2807 N N . ASN A 1 360 ? -2.436 -27.272 20.190 1.00 53.88 360 ASN A N 1
ATOM 2808 C CA . ASN A 1 360 ? -3.696 -26.625 19.819 1.00 53.88 360 ASN A CA 1
ATOM 2809 C C . ASN A 1 360 ? -4.425 -27.439 18.746 1.00 53.88 360 ASN A C 1
ATOM 2811 O O . ASN A 1 360 ? -4.062 -27.418 17.573 1.00 53.88 360 ASN A O 1
ATOM 2815 N N . SER A 1 361 ? -5.476 -28.153 19.152 1.00 52.69 361 SER A N 1
ATOM 2816 C CA . SER A 1 361 ? -6.439 -28.749 18.228 1.00 52.69 361 SER A CA 1
ATOM 2817 C C . SER A 1 361 ? -7.352 -27.649 17.685 1.00 52.69 361 SER A C 1
ATOM 2819 O O . SER A 1 361 ? -8.403 -27.362 18.260 1.00 52.69 361 SER A O 1
ATOM 2821 N N . GLU A 1 362 ? -6.936 -26.985 16.611 1.00 61.47 362 GLU A N 1
ATOM 2822 C CA . GLU A 1 362 ? -7.830 -26.084 15.887 1.00 61.47 362 GLU A CA 1
ATOM 2823 C C . GLU A 1 362 ? -8.905 -26.908 15.179 1.00 61.47 362 GLU A C 1
ATOM 2825 O O . GLU A 1 362 ? -8.609 -27.858 14.450 1.00 61.47 362 GLU A O 1
ATOM 2830 N N . PHE A 1 363 ? -10.169 -26.567 15.425 1.00 59.44 363 PHE A N 1
ATOM 2831 C CA . PHE A 1 363 ? -11.287 -27.221 14.764 1.00 59.44 363 PHE A CA 1
ATOM 2832 C C . PHE A 1 363 ? -11.535 -26.537 13.418 1.00 59.44 363 PHE A C 1
ATOM 2834 O O . PHE A 1 363 ? -11.751 -25.322 13.391 1.00 59.44 363 PHE A O 1
ATOM 2841 N N . PRO A 1 364 ? -11.523 -27.279 12.298 1.00 59.56 364 PRO A N 1
ATOM 2842 C CA . PRO A 1 364 ? -11.906 -26.717 11.016 1.00 59.56 364 PRO A CA 1
ATOM 2843 C C . PRO A 1 364 ? -13.364 -26.253 11.088 1.00 59.56 364 PRO A C 1
ATOM 2845 O O . PRO A 1 364 ? -14.251 -27.005 11.494 1.00 59.56 364 PRO A O 1
ATOM 2848 N N . ILE A 1 365 ? -13.604 -25.002 10.704 1.00 62.38 365 ILE A N 1
ATOM 2849 C CA . ILE A 1 365 ? -14.950 -24.439 10.609 1.00 62.38 365 ILE A CA 1
ATOM 2850 C C . ILE A 1 365 ? -15.594 -25.016 9.343 1.00 62.38 365 ILE A C 1
ATOM 2852 O O . ILE A 1 365 ? -15.183 -24.684 8.230 1.00 62.38 365 ILE A O 1
ATOM 2856 N N . ASP A 1 366 ? -16.571 -25.907 9.510 1.00 58.09 366 ASP A N 1
ATOM 2857 C CA . ASP A 1 366 ? -17.244 -26.577 8.395 1.00 58.09 366 ASP A CA 1
ATOM 2858 C C . ASP A 1 366 ? -18.423 -25.739 7.879 1.00 58.09 366 ASP A C 1
ATOM 2860 O O . ASP A 1 366 ? -19.372 -25.472 8.615 1.00 58.09 366 ASP A O 1
ATOM 2864 N N . GLY A 1 367 ? -18.348 -25.309 6.615 1.00 58.41 367 GLY A N 1
ATOM 2865 C CA . GLY A 1 367 ? -19.468 -24.853 5.775 1.00 58.41 367 GLY A CA 1
ATOM 2866 C C . GLY A 1 367 ? -20.290 -23.623 6.200 1.00 58.41 367 GLY A C 1
ATOM 2867 O O . GLY A 1 367 ? -21.042 -23.105 5.374 1.00 58.41 367 GLY A O 1
ATOM 2868 N N . ALA A 1 368 ? -20.174 -23.143 7.438 1.00 62.53 368 ALA A N 1
ATOM 2869 C CA . ALA A 1 368 ? -20.943 -22.022 7.967 1.00 62.53 368 ALA A CA 1
ATOM 2870 C C . ALA A 1 368 ? -20.288 -20.675 7.635 1.00 62.53 368 ALA A C 1
ATOM 2872 O O . ALA A 1 368 ? -19.064 -20.538 7.559 1.00 62.53 368 ALA A O 1
ATOM 2873 N N . THR A 1 369 ? -21.115 -19.650 7.450 1.00 67.44 369 THR A N 1
ATOM 2874 C CA . THR A 1 369 ? -20.622 -18.286 7.221 1.00 67.44 369 THR A CA 1
ATOM 2875 C C . THR A 1 369 ? -19.930 -17.761 8.483 1.00 67.44 369 THR A C 1
ATOM 2877 O O . THR A 1 369 ? -20.264 -18.177 9.593 1.00 67.44 369 THR A O 1
ATOM 2880 N N . LEU A 1 370 ? -18.967 -16.838 8.349 1.00 70.75 370 LEU A N 1
ATOM 2881 C CA . LEU A 1 370 ? -18.206 -16.306 9.495 1.00 70.75 370 LEU A CA 1
ATOM 2882 C C . LEU A 1 370 ? -19.122 -15.848 10.647 1.00 70.75 370 LEU A C 1
ATOM 2884 O O . LEU A 1 370 ? -18.827 -16.112 11.807 1.00 70.75 370 LEU A O 1
ATOM 2888 N N . LEU A 1 371 ? -20.256 -15.216 10.323 1.00 74.38 371 LEU A N 1
ATOM 2889 C CA . LEU A 1 371 ? -21.216 -14.742 11.322 1.00 74.38 371 LEU A CA 1
ATOM 2890 C C . LEU A 1 371 ? -21.963 -15.853 12.052 1.00 74.38 371 LEU A C 1
ATOM 2892 O O . LEU A 1 371 ? -22.249 -15.695 13.232 1.00 74.38 371 LEU A O 1
ATOM 2896 N N . GLU A 1 372 ? -22.293 -16.955 11.385 1.00 74.94 372 GLU A N 1
ATOM 2897 C CA . GLU A 1 372 ? -23.043 -18.058 12.003 1.00 74.94 372 GLU A CA 1
ATOM 2898 C C . GLU A 1 372 ? -22.236 -18.738 13.122 1.00 74.94 372 GLU A C 1
ATOM 2900 O O . GLU A 1 372 ? -22.823 -19.313 14.035 1.00 74.94 372 GLU A O 1
ATOM 2905 N N . ASN A 1 373 ? -20.906 -18.589 13.098 1.00 73.44 373 ASN A N 1
ATOM 2906 C CA . ASN A 1 373 ? -19.995 -19.071 14.137 1.00 73.44 373 ASN A CA 1
ATOM 2907 C C . ASN A 1 373 ? -19.807 -18.090 15.308 1.00 73.44 373 ASN A C 1
ATOM 2909 O O . ASN A 1 373 ? -19.180 -18.445 16.306 1.00 73.44 373 ASN A O 1
ATOM 2913 N N . LEU A 1 374 ? -20.322 -16.858 15.213 1.00 73.69 374 LEU A N 1
ATOM 2914 C CA . LEU A 1 374 ? -20.265 -15.905 16.320 1.00 73.69 374 LEU A CA 1
ATOM 2915 C C . LEU A 1 374 ? -21.291 -16.271 17.409 1.00 73.69 374 LEU A C 1
ATOM 2917 O O . LEU A 1 374 ? -22.356 -16.822 17.100 1.00 73.69 374 LEU A O 1
ATOM 2921 N N . PRO A 1 375 ? -21.023 -15.925 18.685 1.00 69.56 375 PRO A N 1
ATOM 2922 C CA . PRO A 1 375 ? -22.000 -16.073 19.760 1.00 69.56 375 PRO A CA 1
ATOM 2923 C C . PRO A 1 375 ? -23.351 -15.458 19.365 1.00 69.56 375 PRO A C 1
ATOM 2925 O O . PRO A 1 375 ? -23.407 -14.328 18.888 1.00 69.56 375 PRO A O 1
ATOM 2928 N N . GLY A 1 376 ? -24.445 -16.207 19.534 1.00 73.88 376 GLY A N 1
ATOM 2929 C CA . GLY A 1 376 ? -25.783 -15.772 19.105 1.00 73.88 376 GLY A CA 1
ATOM 2930 C C . GLY A 1 376 ? -26.169 -16.153 17.666 1.00 73.88 376 GLY A C 1
ATOM 2931 O O . GLY A 1 376 ? -27.226 -15.730 17.197 1.00 73.88 376 GLY A O 1
ATOM 2932 N N . GLY A 1 377 ? -25.358 -16.965 16.973 1.00 73.00 377 GLY A N 1
ATOM 2933 C CA . GLY A 1 377 ? -25.708 -17.564 15.677 1.00 73.00 377 GLY A CA 1
ATOM 2934 C C . GLY A 1 377 ? -25.813 -16.546 14.541 1.00 73.00 377 GLY A C 1
ATOM 2935 O O . GLY A 1 377 ? -26.674 -16.671 13.672 1.00 73.00 377 GLY A O 1
ATOM 2936 N N . GLY A 1 378 ? -24.994 -15.493 14.583 1.00 71.62 378 GLY A N 1
ATOM 2937 C CA . GLY A 1 378 ? -24.971 -14.439 13.566 1.00 71.62 378 GLY A CA 1
ATOM 2938 C C . GLY A 1 378 ? -26.076 -13.388 13.679 1.00 71.62 378 GLY A C 1
ATOM 2939 O O . GLY A 1 378 ? -26.195 -12.540 12.793 1.00 71.62 378 GLY A O 1
ATOM 2940 N N . LYS A 1 379 ? -26.874 -13.400 14.756 1.00 76.44 379 LYS A N 1
ATOM 2941 C CA . LYS A 1 379 ? -27.772 -12.283 15.082 1.00 76.44 379 LYS A CA 1
ATOM 2942 C C . LYS A 1 379 ? -26.949 -11.098 15.587 1.00 76.44 379 LYS A C 1
ATOM 2944 O O . LYS A 1 379 ? -26.458 -11.119 16.711 1.00 76.44 379 LYS A O 1
ATOM 2949 N N . LEU A 1 380 ? -26.806 -10.079 14.746 1.00 76.12 380 LEU A N 1
ATOM 2950 C CA . LEU A 1 380 ? -26.221 -8.799 15.137 1.00 76.12 380 LEU A CA 1
ATOM 2951 C C . LEU A 1 380 ? -27.272 -7.923 15.826 1.00 76.12 380 LEU A C 1
ATOM 2953 O O . LEU A 1 380 ? -28.449 -7.968 15.462 1.00 76.12 380 LEU A O 1
ATOM 2957 N N . LEU A 1 381 ? -26.825 -7.128 16.797 1.00 79.31 381 LEU A N 1
ATOM 2958 C CA . LEU A 1 381 ? -27.628 -6.080 17.426 1.00 79.31 381 LEU A CA 1
ATOM 2959 C C . LEU A 1 381 ? -28.030 -5.008 16.400 1.00 79.31 381 LEU A C 1
ATOM 2961 O O . LEU A 1 381 ? -27.354 -4.826 15.380 1.00 79.31 381 LEU A O 1
ATOM 2965 N N . GLY A 1 382 ? -29.122 -4.291 16.684 1.00 78.81 382 GLY A N 1
ATOM 2966 C CA . GLY A 1 382 ? -29.474 -3.081 15.940 1.00 78.81 382 GLY A CA 1
ATOM 2967 C C . GLY A 1 382 ? -28.355 -2.038 16.017 1.00 78.81 382 GLY A C 1
ATOM 2968 O O . GLY A 1 382 ? -27.559 -2.036 16.953 1.00 78.81 382 GLY A O 1
ATOM 2969 N N . PHE A 1 383 ? -28.262 -1.146 15.027 1.00 80.62 383 PHE A N 1
ATOM 2970 C CA . PHE A 1 383 ? -27.224 -0.103 15.022 1.00 80.62 383 PHE A CA 1
ATOM 2971 C C . PHE A 1 383 ? -27.309 0.829 16.236 1.00 80.62 383 PHE A C 1
ATOM 2973 O O . PHE A 1 383 ? -26.289 1.271 16.748 1.00 80.62 383 PHE A O 1
ATOM 2980 N N . ASP A 1 384 ? -28.523 1.077 16.714 1.00 81.56 384 ASP A N 1
ATOM 2981 C CA . ASP A 1 384 ? -28.850 1.827 17.924 1.00 81.56 384 ASP A CA 1
ATOM 2982 C C . ASP A 1 384 ? -28.488 1.097 19.227 1.00 81.56 384 ASP A C 1
ATOM 2984 O O . ASP A 1 384 ? -28.231 1.739 20.243 1.00 81.56 384 ASP A O 1
ATOM 2988 N N . GLU A 1 385 ? -28.434 -0.234 19.196 1.00 84.94 385 GLU A N 1
ATOM 2989 C CA . GLU A 1 385 ? -28.119 -1.083 20.349 1.00 84.94 385 GLU A CA 1
ATOM 2990 C C . GLU A 1 385 ? -26.635 -1.478 20.411 1.00 84.94 385 GLU A C 1
ATOM 2992 O O . GLU A 1 385 ? -26.169 -1.985 21.434 1.00 84.94 385 GLU A O 1
ATOM 2997 N N . MET A 1 386 ? -25.884 -1.285 19.321 1.00 83.31 386 MET A N 1
ATOM 2998 C CA . MET A 1 386 ? -24.471 -1.645 19.258 1.00 83.31 386 MET A CA 1
ATOM 2999 C C . MET A 1 386 ? -23.633 -0.700 20.131 1.00 83.31 386 MET A C 1
ATOM 3001 O O . MET A 1 386 ? -23.571 0.500 19.851 1.00 83.31 386 MET A O 1
ATOM 3005 N N . PRO A 1 387 ? -22.934 -1.215 21.164 1.00 86.94 387 PRO A N 1
ATOM 3006 C CA . PRO A 1 387 ? -22.042 -0.384 21.950 1.00 86.94 387 PRO A CA 1
ATOM 3007 C C . PRO A 1 387 ? -20.851 0.028 21.086 1.00 86.94 387 PRO A C 1
ATOM 3009 O O . PRO A 1 387 ? -20.168 -0.814 20.498 1.00 86.94 387 PRO A O 1
ATOM 3012 N N . LEU A 1 388 ? -20.577 1.329 21.032 1.00 88.50 388 LEU A N 1
ATOM 3013 C CA . LEU A 1 388 ? -19.333 1.815 20.460 1.00 88.50 388 LEU A CA 1
ATOM 3014 C C . LEU A 1 388 ? -18.201 1.523 21.449 1.00 88.50 388 LEU A C 1
ATOM 3016 O O . LEU A 1 388 ? -18.284 1.849 22.635 1.00 88.50 388 LEU A O 1
ATOM 3020 N N . LEU A 1 389 ? -17.155 0.866 20.956 1.00 90.81 389 LEU A N 1
ATOM 3021 C CA . LEU A 1 389 ? -15.989 0.501 21.748 1.00 90.81 389 LEU A CA 1
ATOM 3022 C C . LEU A 1 389 ? -14.814 1.405 21.384 1.00 90.81 389 LEU A C 1
ATOM 3024 O O . LEU A 1 389 ? -14.537 1.652 20.210 1.00 90.81 389 LEU A O 1
ATOM 3028 N N . HIS A 1 390 ? -14.109 1.867 22.406 1.00 91.75 390 HIS A N 1
ATOM 3029 C CA . HIS A 1 390 ? -12.805 2.490 22.280 1.00 91.75 390 HIS A CA 1
ATOM 3030 C C . HIS A 1 390 ? -11.756 1.433 21.873 1.00 91.75 390 HIS A C 1
ATOM 3032 O O . HIS A 1 390 ? -11.987 0.227 21.982 1.00 91.75 390 HIS A O 1
ATOM 3038 N N . TRP A 1 391 ? -10.584 1.858 21.393 1.00 90.38 391 TRP A N 1
ATOM 3039 C CA . TRP A 1 391 ? -9.546 0.947 20.874 1.00 90.38 391 TRP A CA 1
ATOM 3040 C C . TRP A 1 391 ? -8.910 0.018 21.923 1.00 90.38 391 TRP A C 1
ATOM 3042 O O . TRP A 1 391 ? -8.161 -0.886 21.563 1.00 90.38 391 TRP A O 1
ATOM 3052 N N . ASP A 1 392 ? -9.194 0.233 23.205 1.00 87.19 392 ASP A N 1
ATOM 3053 C CA . ASP A 1 392 ? -8.833 -0.647 24.324 1.00 87.19 392 ASP A CA 1
ATOM 3054 C C . ASP A 1 392 ? -9.954 -1.634 24.708 1.00 87.19 392 ASP A C 1
ATOM 3056 O O . ASP A 1 392 ? -9.782 -2.439 25.622 1.00 87.19 392 ASP A O 1
ATOM 3060 N N . GLY A 1 393 ? -11.095 -1.586 24.013 1.00 88.75 393 GLY A N 1
ATOM 3061 C CA . GLY A 1 393 ? -12.261 -2.434 24.244 1.00 88.75 393 GLY A CA 1
ATOM 3062 C C . GLY A 1 393 ? -13.272 -1.887 25.255 1.00 88.75 393 GLY A C 1
ATOM 3063 O O . GLY A 1 393 ? -14.266 -2.562 25.520 1.00 88.75 393 GLY A O 1
ATOM 3064 N N . GLN A 1 394 ? -13.066 -0.692 25.820 1.00 92.19 394 GLN A N 1
ATOM 3065 C CA . GLN A 1 394 ? -14.027 -0.084 26.747 1.00 92.19 394 GLN A CA 1
ATOM 3066 C C . GLN A 1 394 ? -15.190 0.577 25.998 1.00 92.19 394 GLN A C 1
ATOM 3068 O O . GLN A 1 394 ? -14.997 1.172 24.941 1.00 92.19 394 GLN A O 1
ATOM 3073 N N . ALA A 1 395 ? -16.406 0.506 26.542 1.00 92.69 395 ALA A N 1
ATOM 3074 C CA . ALA A 1 395 ? -17.558 1.186 25.951 1.00 92.69 395 ALA A CA 1
ATOM 3075 C C . ALA A 1 395 ? -17.408 2.714 26.061 1.00 92.69 395 ALA A C 1
ATOM 3077 O O . ALA A 1 395 ? -17.120 3.232 27.140 1.00 92.69 395 ALA A O 1
ATOM 3078 N N . THR A 1 396 ? -17.620 3.434 24.959 1.00 93.50 396 THR A N 1
ATOM 3079 C CA . THR A 1 396 ? -17.459 4.894 24.887 1.00 93.50 396 THR A CA 1
ATOM 3080 C C . THR A 1 396 ? -18.514 5.522 23.970 1.00 93.50 396 THR A C 1
ATOM 3082 O O . THR A 1 396 ? -18.890 4.905 22.974 1.00 93.50 396 THR A O 1
ATOM 3085 N N . PRO A 1 397 ? -19.025 6.734 24.255 1.00 91.94 397 PRO A N 1
ATOM 3086 C CA . PRO A 1 397 ? -19.838 7.472 23.291 1.00 91.94 397 PRO A CA 1
ATOM 3087 C C . PRO A 1 397 ? -18.992 7.969 22.108 1.00 91.94 397 PRO A C 1
ATOM 3089 O O . PRO A 1 397 ? -17.772 8.099 22.208 1.00 91.94 397 PRO A O 1
ATOM 3092 N N . LEU A 1 398 ? -19.648 8.329 20.998 1.00 89.25 398 LEU A N 1
ATOM 3093 C CA . LEU A 1 398 ? -18.970 8.839 19.795 1.00 89.25 398 LEU A CA 1
ATOM 3094 C C . LEU A 1 398 ? -18.093 10.067 20.086 1.00 89.25 398 LEU A C 1
ATOM 3096 O O . LEU A 1 398 ? -16.958 10.131 19.629 1.00 89.25 398 LEU A O 1
ATOM 3100 N N . THR A 1 399 ? -18.572 10.985 20.930 1.00 91.44 399 THR A N 1
ATOM 3101 C CA . THR A 1 399 ? -17.809 12.173 21.346 1.00 91.44 399 THR A CA 1
ATOM 3102 C C . THR A 1 399 ? -16.515 11.813 22.072 1.00 91.44 399 THR A C 1
ATOM 3104 O O . THR A 1 399 ? -15.492 12.453 21.858 1.00 91.44 399 THR A O 1
ATOM 3107 N N . GLY A 1 400 ? -16.535 10.759 22.893 1.00 92.50 400 GLY A N 1
ATOM 3108 C CA . GLY A 1 400 ? -15.345 10.280 23.591 1.00 92.50 400 GLY A CA 1
ATOM 3109 C C . GLY A 1 400 ? -14.314 9.687 22.631 1.00 92.50 400 GLY A C 1
ATOM 3110 O O . GLY A 1 400 ? -13.114 9.859 22.838 1.00 92.50 400 GLY A O 1
ATOM 3111 N N . LEU A 1 401 ? -14.767 9.030 21.557 1.00 91.19 401 LEU A N 1
ATOM 3112 C CA . LEU A 1 401 ? -13.882 8.522 20.508 1.00 91.19 401 LEU A CA 1
ATOM 3113 C C . LEU A 1 401 ? -13.232 9.668 19.716 1.00 91.19 401 LEU A C 1
ATOM 3115 O O . LEU A 1 401 ? -12.025 9.628 19.476 1.00 91.19 401 LEU A O 1
ATOM 3119 N N . ASP A 1 402 ? -14.007 10.698 19.366 1.00 90.69 402 ASP A N 1
ATOM 3120 C CA . ASP A 1 402 ? -13.515 11.876 18.642 1.00 90.69 402 ASP A CA 1
ATOM 3121 C C . ASP A 1 402 ? -12.487 12.663 19.473 1.00 90.69 402 ASP A C 1
ATOM 3123 O O . ASP A 1 402 ? -11.407 13.002 18.984 1.00 90.69 402 ASP A O 1
ATOM 3127 N N . GLU A 1 403 ? -12.772 12.903 20.757 1.00 92.94 403 GLU A N 1
ATOM 3128 C CA . GLU A 1 403 ? -11.843 13.568 21.680 1.00 92.94 403 GLU A CA 1
ATOM 3129 C C . GLU A 1 403 ? -10.550 12.763 21.871 1.00 92.94 403 GLU A C 1
ATOM 3131 O O . GLU A 1 403 ? -9.450 13.327 21.826 1.00 92.94 403 GLU A O 1
ATOM 3136 N N . ALA A 1 404 ? -10.662 11.439 22.022 1.00 92.81 404 ALA A N 1
ATOM 3137 C CA . ALA A 1 404 ? -9.510 10.551 22.134 1.00 92.81 404 ALA A CA 1
ATOM 3138 C C . ALA A 1 404 ? -8.661 10.554 20.853 1.00 92.81 404 ALA A C 1
ATOM 3140 O O . ALA A 1 404 ? -7.430 10.596 20.938 1.00 92.81 404 ALA A O 1
ATOM 3141 N N . ALA A 1 405 ? -9.297 10.565 19.676 1.00 92.44 405 ALA A N 1
ATOM 3142 C CA . ALA A 1 405 ? -8.604 10.650 18.395 1.00 92.44 405 ALA A CA 1
ATOM 3143 C C . ALA A 1 405 ? -7.833 11.966 18.254 1.00 92.44 405 ALA A C 1
ATOM 3145 O O . ALA A 1 405 ? -6.649 11.964 17.916 1.00 92.44 405 ALA A O 1
ATOM 3146 N N . LEU A 1 406 ? -8.479 13.095 18.565 1.00 90.38 406 LEU A N 1
ATOM 3147 C CA . LEU A 1 406 ? -7.862 14.421 18.513 1.00 90.38 406 LEU A CA 1
ATOM 3148 C C . LEU A 1 406 ? -6.682 14.538 19.483 1.00 90.38 406 LEU A C 1
ATOM 3150 O O . LEU A 1 406 ? -5.620 15.042 19.106 1.00 90.38 406 LEU A O 1
ATOM 3154 N N . GLY A 1 407 ? -6.848 14.043 20.713 1.00 91.50 407 GLY A N 1
ATOM 3155 C CA . GLY A 1 407 ? -5.787 14.005 21.717 1.00 91.50 407 GLY A CA 1
ATOM 3156 C C . GLY A 1 407 ? -4.593 13.173 21.253 1.00 91.50 407 GLY A C 1
ATOM 3157 O O . GLY A 1 407 ? -3.461 13.661 21.247 1.00 91.50 407 GLY A O 1
ATOM 3158 N N . TYR A 1 408 ? -4.853 11.955 20.775 1.00 91.50 408 TYR A N 1
ATOM 3159 C CA . TYR A 1 408 ? -3.818 11.054 20.273 1.00 91.50 408 TYR A CA 1
ATOM 3160 C C . TYR A 1 408 ? -3.101 11.621 19.041 1.00 91.50 408 TYR A C 1
ATOM 3162 O O . TYR A 1 408 ? -1.876 11.585 18.966 1.00 91.50 408 TYR A O 1
ATOM 3170 N N . ALA A 1 409 ? -3.835 12.196 18.084 1.00 90.44 409 ALA A N 1
ATOM 3171 C CA . ALA A 1 409 ? -3.254 12.805 16.891 1.00 90.44 409 ALA A CA 1
ATOM 3172 C C . ALA A 1 409 ? -2.379 14.021 17.230 1.00 90.44 409 ALA A C 1
ATOM 3174 O O . ALA A 1 409 ? -1.350 14.245 16.593 1.00 90.44 409 ALA A O 1
ATOM 3175 N N . LYS A 1 410 ? -2.762 14.821 18.234 1.00 88.62 410 LYS A N 1
ATOM 3176 C CA . LYS A 1 410 ? -1.945 15.939 18.722 1.00 88.62 410 LYS A CA 1
ATOM 3177 C C . LYS A 1 410 ? -0.628 15.445 19.321 1.00 88.62 410 LYS A C 1
ATOM 3179 O O . LYS A 1 410 ? 0.426 15.962 18.957 1.00 88.62 410 LYS A O 1
ATOM 3184 N N . GLU A 1 411 ? -0.689 14.438 20.189 1.00 88.81 411 GLU A N 1
ATOM 3185 C CA . GLU A 1 411 ? 0.500 13.832 20.796 1.00 88.81 411 GLU A CA 1
ATOM 3186 C C . GLU A 1 411 ? 1.410 13.204 19.729 1.00 88.81 411 GLU A C 1
ATOM 3188 O O . GLU A 1 411 ? 2.615 13.449 19.714 1.00 88.81 411 GLU A O 1
ATOM 3193 N N . PHE A 1 412 ? 0.825 12.482 18.768 1.00 90.25 412 PHE A N 1
ATOM 3194 C CA . PHE A 1 412 ? 1.543 11.870 17.652 1.00 90.25 412 PHE A CA 1
ATOM 3195 C C . PHE A 1 412 ? 2.333 12.904 16.837 1.00 90.25 412 PHE A C 1
ATOM 3197 O O . PHE A 1 412 ? 3.527 12.722 16.581 1.00 90.25 412 PHE A O 1
ATOM 3204 N N . ARG A 1 413 ? 1.690 14.017 16.458 1.00 87.94 413 ARG A N 1
ATOM 3205 C CA . ARG A 1 413 ? 2.326 15.093 15.680 1.00 87.94 413 ARG A CA 1
ATOM 3206 C C . ARG A 1 413 ? 3.525 15.709 16.405 1.00 87.94 413 ARG A C 1
ATOM 3208 O O . ARG A 1 413 ? 4.528 16.030 15.770 1.00 87.94 413 ARG A O 1
ATOM 3215 N N . GLN A 1 414 ? 3.426 15.858 17.725 1.00 84.88 414 GLN A N 1
ATOM 3216 C CA . GLN A 1 414 ? 4.491 16.416 18.561 1.00 84.88 414 GLN A CA 1
ATOM 3217 C C . GLN A 1 414 ? 5.637 15.423 18.782 1.00 84.88 414 GLN A C 1
ATOM 3219 O O . GLN A 1 414 ? 6.802 15.806 18.711 1.00 84.88 414 GLN A O 1
ATOM 3224 N N . ALA A 1 415 ? 5.314 14.153 19.038 1.00 85.25 415 ALA A N 1
ATOM 3225 C CA . ALA A 1 415 ? 6.298 13.134 19.388 1.00 85.25 415 ALA A CA 1
ATOM 3226 C C . ALA A 1 415 ? 7.061 12.586 18.173 1.00 85.25 415 ALA A C 1
ATOM 3228 O O . ALA A 1 415 ? 8.253 12.303 18.281 1.00 85.25 415 ALA A O 1
ATOM 3229 N N . VAL A 1 416 ? 6.377 12.407 17.037 1.00 84.94 416 VAL A N 1
ATOM 3230 C CA . VAL A 1 416 ? 6.926 11.709 15.859 1.00 84.94 416 VAL A CA 1
ATOM 3231 C C . VAL A 1 416 ? 6.709 12.484 14.559 1.00 84.94 416 VAL A C 1
ATOM 3233 O O . VAL A 1 416 ? 7.529 12.413 13.649 1.00 84.94 416 VAL A O 1
ATOM 3236 N N . GLY A 1 417 ? 5.642 13.283 14.475 1.00 83.25 417 GLY A N 1
ATOM 3237 C CA . GLY A 1 417 ? 5.340 14.093 13.292 1.00 83.25 417 GLY A CA 1
ATOM 3238 C C . GLY A 1 417 ? 6.327 15.232 13.012 1.00 83.25 417 GLY A C 1
ATOM 3239 O O . GLY A 1 417 ? 6.285 15.819 11.933 1.00 83.25 417 GLY A O 1
ATOM 3240 N N . GLY A 1 418 ? 7.207 15.579 13.957 1.00 80.31 418 GLY A N 1
ATOM 3241 C CA . GLY A 1 418 ? 8.145 16.700 13.816 1.00 80.31 418 GLY A CA 1
ATOM 3242 C C . GLY A 1 418 ? 7.471 18.080 13.843 1.00 80.31 418 GLY A C 1
ATOM 3243 O O . GLY A 1 418 ? 8.067 19.068 13.414 1.00 80.31 418 GLY A O 1
ATOM 3244 N N . CYS A 1 419 ? 6.230 18.167 14.330 1.00 80.00 419 CYS A N 1
ATOM 3245 C CA . CYS A 1 419 ? 5.449 19.401 14.370 1.00 80.00 419 CYS A CA 1
ATOM 3246 C C . CYS A 1 419 ? 5.750 20.202 15.649 1.00 80.00 419 CYS A C 1
ATOM 3248 O O . CYS A 1 419 ? 5.284 19.843 16.729 1.00 80.00 419 CYS A O 1
ATOM 3250 N N . GLN A 1 420 ? 6.504 21.303 15.540 1.00 74.50 420 GLN A N 1
ATOM 3251 C CA . GLN A 1 420 ? 6.813 22.173 16.692 1.00 74.50 420 GLN A CA 1
ATOM 3252 C C . GLN A 1 420 ? 5.653 23.117 17.043 1.00 74.50 420 GLN A C 1
ATOM 3254 O O . GLN A 1 420 ? 5.313 23.287 18.212 1.00 74.50 420 GLN A O 1
ATOM 3259 N N . THR A 1 421 ? 5.016 23.707 16.030 1.00 76.75 421 THR A N 1
ATOM 3260 C CA . THR A 1 421 ? 3.858 24.600 16.170 1.00 76.75 421 THR A CA 1
ATOM 3261 C C . THR A 1 421 ? 2.752 24.121 15.242 1.00 76.75 421 THR A C 1
ATOM 3263 O O . THR A 1 421 ? 2.938 24.122 14.029 1.00 76.75 421 THR A O 1
ATOM 3266 N N . LEU A 1 422 ? 1.620 23.700 15.808 1.00 74.94 422 LEU A N 1
ATOM 3267 C CA . LEU A 1 422 ? 0.459 23.242 15.042 1.00 74.94 422 LEU A CA 1
ATOM 3268 C C . LEU A 1 422 ? -0.364 24.449 14.592 1.00 74.94 422 LEU A C 1
ATOM 3270 O O . LEU A 1 422 ? -0.839 25.216 15.432 1.00 74.94 422 LEU A O 1
ATOM 3274 N N . THR A 1 423 ? -0.532 24.620 13.283 1.00 73.19 423 THR A N 1
ATOM 3275 C CA . THR A 1 423 ? -1.449 25.615 12.718 1.00 73.19 423 THR A CA 1
ATOM 3276 C C . THR A 1 423 ? -2.857 25.033 12.581 1.00 73.19 423 THR A C 1
ATOM 3278 O O . THR A 1 423 ? -3.044 23.819 12.642 1.00 73.19 423 THR A O 1
ATOM 3281 N N . ALA A 1 424 ? -3.869 25.885 12.393 1.00 70.00 424 ALA A N 1
ATOM 3282 C CA . ALA A 1 424 ? -5.243 25.422 12.179 1.00 70.00 424 ALA A CA 1
ATOM 3283 C C . ALA A 1 424 ? -5.368 24.500 10.947 1.00 70.00 424 ALA A C 1
ATOM 3285 O O . ALA A 1 424 ? -6.143 23.548 10.979 1.00 70.00 424 ALA A O 1
ATOM 3286 N N . ASP A 1 425 ? -4.552 24.725 9.913 1.00 67.81 425 ASP A N 1
ATOM 3287 C CA . ASP A 1 425 ? -4.533 23.910 8.693 1.00 67.81 425 ASP A CA 1
ATOM 3288 C C . ASP A 1 425 ? -3.907 22.519 8.905 1.00 67.81 425 ASP A C 1
ATOM 3290 O O . ASP A 1 425 ? -4.287 21.566 8.223 1.00 67.81 425 ASP A O 1
ATOM 3294 N N . ASP A 1 426 ? -2.987 22.367 9.867 1.00 67.06 426 ASP A N 1
ATOM 3295 C CA . ASP A 1 426 ? -2.372 21.070 10.218 1.00 67.06 426 ASP A CA 1
ATOM 3296 C C . ASP A 1 426 ? -3.334 20.160 10.997 1.00 67.06 426 ASP A C 1
ATOM 3298 O O . ASP A 1 426 ? -3.167 18.938 11.058 1.00 67.06 426 ASP A O 1
ATOM 3302 N N . LEU A 1 427 ? -4.352 20.761 11.617 1.00 69.62 427 LEU A N 1
ATOM 3303 C CA . LEU A 1 427 ? -5.376 20.055 12.380 1.00 69.62 427 LEU A CA 1
ATOM 3304 C C . LEU A 1 427 ? -6.482 19.487 11.485 1.00 69.62 427 LEU A C 1
ATOM 3306 O O . LEU A 1 427 ? -7.223 18.615 11.939 1.00 69.62 427 LEU A O 1
ATOM 3310 N N . LEU A 1 428 ? -6.581 19.942 10.232 1.00 70.06 428 LEU A N 1
ATOM 3311 C CA . LEU A 1 428 ? -7.559 19.434 9.277 1.00 70.06 428 LEU A CA 1
ATOM 3312 C C . LEU A 1 428 ? -7.146 18.041 8.777 1.00 70.06 428 LEU A C 1
ATOM 3314 O O . LEU A 1 428 ? -6.064 17.902 8.196 1.00 70.06 428 LEU A O 1
ATOM 3318 N N . PRO A 1 429 ? -8.001 17.013 8.943 1.00 67.25 429 PRO A N 1
ATOM 3319 C CA . PRO A 1 429 ? -7.722 15.684 8.422 1.00 67.25 429 PRO A CA 1
ATOM 3320 C C . PRO A 1 429 ? -7.572 15.726 6.901 1.00 67.25 429 PRO A C 1
ATOM 3322 O O . PRO A 1 429 ? -8.479 16.159 6.186 1.00 67.25 429 PRO A O 1
ATOM 3325 N N . LYS A 1 430 ? -6.436 15.248 6.390 1.00 70.44 430 LYS A N 1
ATOM 3326 C CA . LYS A 1 430 ? -6.204 15.105 4.943 1.00 70.44 430 LYS A CA 1
ATOM 3327 C C . LYS A 1 430 ? -6.400 13.654 4.522 1.00 70.44 430 LYS A C 1
ATOM 3329 O O . LYS A 1 430 ? -6.233 12.736 5.321 1.00 70.44 430 LYS A O 1
ATOM 3334 N N . MET A 1 431 ? -6.734 13.422 3.253 1.00 63.91 431 MET A N 1
ATOM 3335 C CA . MET A 1 431 ? -6.855 12.055 2.720 1.00 63.91 431 MET A CA 1
ATOM 3336 C C . MET A 1 431 ? -5.523 11.284 2.726 1.00 63.91 431 MET A C 1
ATOM 3338 O O . MET A 1 431 ? -5.529 10.061 2.686 1.00 63.91 431 MET A O 1
ATOM 3342 N N . SER A 1 432 ? -4.388 11.984 2.792 1.00 71.94 432 SER A N 1
ATOM 3343 C CA . SER A 1 432 ? -3.062 11.398 3.012 1.00 71.94 432 SER A CA 1
ATOM 3344 C C . SER A 1 432 ? -2.630 11.577 4.463 1.00 71.94 432 SER A C 1
ATOM 3346 O O . SER A 1 432 ? -3.136 12.467 5.139 1.00 71.94 432 SER A O 1
ATOM 3348 N N . THR A 1 433 ? -1.638 10.811 4.918 1.00 80.31 433 THR A N 1
ATOM 3349 C CA . THR A 1 433 ? -1.029 10.973 6.252 1.00 80.31 433 THR A CA 1
ATOM 3350 C C . THR A 1 433 ? -0.127 12.196 6.388 1.00 80.31 433 THR A C 1
ATOM 3352 O O . THR A 1 433 ? 0.469 12.391 7.443 1.00 80.31 433 THR A O 1
ATOM 3355 N N . LYS A 1 434 ? -0.029 13.050 5.358 1.00 75.81 434 LYS A N 1
ATOM 3356 C CA . LYS A 1 434 ? 0.805 14.264 5.380 1.00 75.81 434 LYS A CA 1
ATOM 3357 C C . LYS A 1 434 ? 0.353 15.297 6.421 1.00 75.81 434 LYS A C 1
ATOM 3359 O O . LYS A 1 434 ? 1.094 16.212 6.725 1.00 75.81 434 LYS A O 1
ATOM 3364 N N . ASP A 1 435 ? -0.857 15.182 6.957 1.00 81.75 435 ASP A N 1
ATOM 3365 C CA . ASP A 1 435 ? -1.352 15.985 8.083 1.00 81.75 435 ASP A CA 1
ATOM 3366 C C . ASP A 1 435 ? -0.800 15.539 9.450 1.00 81.75 435 ASP A C 1
ATOM 3368 O O . ASP A 1 435 ? -0.844 16.299 10.418 1.00 81.75 435 ASP A O 1
ATOM 3372 N N . LEU A 1 436 ? -0.293 14.306 9.553 1.00 86.88 436 LEU A N 1
ATOM 3373 C CA . LEU A 1 436 ? 0.319 13.773 10.772 1.00 86.88 436 LEU A CA 1
ATOM 3374 C C . LEU A 1 436 ? 1.821 14.085 10.869 1.00 86.88 436 LEU A C 1
ATOM 3376 O O . LEU A 1 436 ? 2.393 13.940 11.949 1.00 86.88 436 LEU A O 1
ATOM 3380 N N . PHE A 1 437 ? 2.447 14.525 9.773 1.00 86.19 437 PHE A N 1
ATOM 3381 C CA . PHE A 1 437 ? 3.881 14.805 9.682 1.00 86.19 437 PHE A CA 1
ATOM 3382 C C . PHE A 1 437 ? 4.124 16.215 9.127 1.00 86.19 437 PHE A C 1
ATOM 3384 O O . PHE A 1 437 ? 3.695 16.532 8.025 1.00 86.19 437 PHE A O 1
ATOM 3391 N N . CYS A 1 438 ? 4.855 17.052 9.866 1.00 78.62 438 CYS A N 1
ATOM 3392 C CA . CYS A 1 438 ? 5.215 18.422 9.473 1.00 78.62 438 CYS A CA 1
ATOM 3393 C C . CYS A 1 438 ? 6.646 18.535 8.927 1.00 78.62 438 CYS A C 1
ATOM 3395 O O . CYS A 1 438 ? 7.163 19.642 8.743 1.00 78.62 438 CYS A O 1
ATOM 3397 N N . MET A 1 439 ? 7.321 17.404 8.707 1.00 66.56 439 MET A N 1
ATOM 3398 C CA . MET A 1 439 ? 8.647 17.403 8.103 1.00 66.56 439 MET A CA 1
ATOM 3399 C C . MET A 1 439 ? 8.525 17.874 6.653 1.00 66.56 439 MET A C 1
ATOM 3401 O O . MET A 1 439 ? 7.742 17.334 5.879 1.00 66.56 439 MET A O 1
ATOM 3405 N N . LYS A 1 440 ? 9.257 18.935 6.301 1.00 54.47 440 LYS A N 1
ATOM 3406 C CA . LYS A 1 440 ? 9.284 19.430 4.924 1.00 54.47 440 LYS A CA 1
ATOM 3407 C C . LYS A 1 440 ? 10.014 18.410 4.054 1.00 54.47 440 LYS A C 1
ATOM 3409 O O . LYS A 1 440 ? 11.123 18.010 4.415 1.00 54.47 440 LYS A O 1
ATOM 3414 N N . ASP A 1 441 ? 9.400 18.047 2.929 1.00 48.12 441 ASP A N 1
ATOM 3415 C CA . ASP A 1 441 ? 10.081 17.358 1.831 1.00 48.12 441 ASP A CA 1
ATOM 3416 C C . ASP A 1 441 ? 11.344 18.180 1.501 1.00 48.12 441 ASP A C 1
ATOM 3418 O O . ASP A 1 441 ? 11.250 19.393 1.283 1.00 48.12 441 ASP A O 1
ATOM 3422 N N . LYS A 1 442 ? 12.524 17.558 1.613 1.00 36.91 442 LYS A N 1
ATOM 3423 C CA . LYS A 1 442 ? 13.806 18.204 1.299 1.00 36.91 442 LYS A CA 1
ATOM 3424 C C . LYS A 1 442 ? 14.005 18.320 -0.200 1.00 36.91 442 LYS A C 1
ATOM 3426 O O . LYS A 1 442 ? 13.639 17.349 -0.897 1.00 36.91 442 LYS A O 1
#

Nearest PDB structures (foldseek):
  3vuf-assembly1_A  TM=4.724E-01  e=1.668E-01  Oryza sativa Japonica Group
  5a6f-assembly1_C  TM=5.323E-01  e=3.088E-01  Gallus gallus
  8jjt-assembly1_C  TM=4.924E-01  e=3.266E-01  Variovorax paradoxus
  6zj4-assembly1_AAA  TM=5.395E-01  e=2.900E+00  Thermoproteus uzoniensis
  5d01-assembly1_B  TM=5.146E-01  e=6.004E+00  Bacillus subtilis subsp. subtilis str. 168

InterPro domains:
  IPR060641 SPBC1E8.03c, N-terminal domain [PF28142] (130-207)
  IPR060641 SPBC1E8.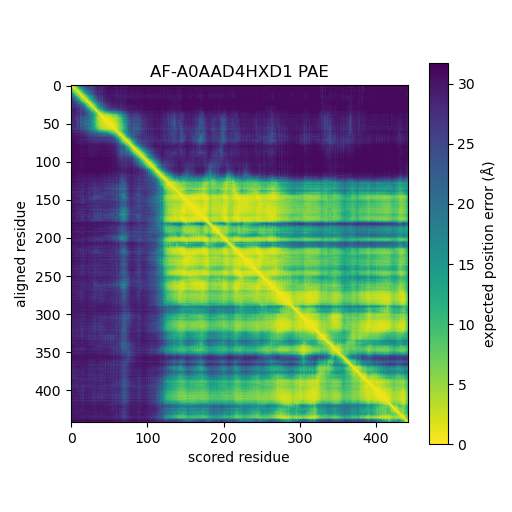03c, N-terminal domain [PF28142] (208-269)